Protein AF-0000000072461698 (afdb_homodimer)

Foldseek 3Di:
DEAEEEEDFAPQLCSVLLVCCLQAVAGDRDDDFDWDKDWDWDAFPNDIYIYIYTDGHQDCPDPVNVVVLVCNLVVHQEYEQTGEQLDVVRVVVSLVSLVVSCVPVNQRAYEYEHEPVVVVVNGDHDQVNQVVSQVVSVYHYAYYYSNPDSVRSLVRQVRNLVSSQVVCVVPPDRDSCVVVSVVSCVVNPPDPPPPD/DEAEEEEDFAPQLCSVLLVCCLQAVAGDRDDDFDWDKDWDWDAFPNDIYIYIYTDGHQDCPDPVNVVVLVCSLVVHQEYEQTGEQLDVVRVVVSLVSLVVSCVPVNQRAYEYEHEPVVVVVNGDHDQVNQVVSQVVSVYHYAYYYSNPDSVSSLVRQVRNLVSSQVVCVVPPDRPSCVVVSVVSCVVNPPDPPPPD

Nearest PDB structures (foldseek):
  3c5c-assembly2_B  TM=8.603E-01  e=1.346E-17  Homo sapiens
  8ij9-assembly2_B  TM=8.772E-01  e=4.129E-14  Mus musculus
  8a4a-assembly1_B  TM=8.597E-01  e=3.880E-14  Bos taurus
  4ojk-assembly2_A  TM=7.836E-01  e=1.347E-14  Homo sapiens
  2f9m-assembly1_A  TM=7.598E-01  e=5.998E-14  Homo sapiens

Sequence (392 aa):
MDVNIAVMGTESVGKSALTVRLLTRRFIGEYGDIESIYSHSFAVDGREISLNIWDSPYSERSTAGASLLERKVQWADGYVLVYSICDRASFTAVGRLVQTIRSTRGGAPIVVVGNKRDLQHRRAVPSDEGRRLALSAGCRFYEVSAAENYHGVLAVLHGLVDGMKDANKSSRRPLGLRGIVKSMSAVFGRRRTDSFMDVNIAVMGTESVGKSALTVRLLTRRFIGEYGDIESIYSHSFAVDGREISLNIWDSPYSERSTAGASLLERKVQWADGYVLVYSICDRASFTAVGRLVQTIRSTRGGAPIVVVGNKRDLQHRRAVPSDEGRRLALSAGCRFYEVSAAENYHGVLAVLHGLVDGMKDANKSSRRPLGLRGIVKSMSAVFGRRRTDSF

Radius of gyration: 21.7 Å; Cα contacts (8 Å, |Δi|>4): 741; chains: 2; bounding box: 48×60×46 Å

Organism: Betta splendens (NCBI:txid158456)

InterPro domains:
  IPR001806 Small GTPase [PF00071] (5-150)
  IPR001806 Small GTPase [PS51421] (1-196)
  IPR001806 Small GTPase [SM00174] (5-159)
  IPR005225 Small GTP-binding domain [TIGR00231] (2-154)
  IPR027417 P-loop containing nucleoside triphosphate hydrolase [G3DSA:3.40.50.300] (1-166)
  IPR027417 P-loop containing nucleoside triphosphate hydrolase [SSF52540] (3-170)
  IPR051065 Ras-related small GTPase [PTHR45704] (2-193)

Secondary structure (DSSP, 8-state):
-EEEEEEE-STTSSHHHHHHHHHHS------TT-EEEEEEEEEETTEEEEEEEEE----TTSHHHHHHHHHHHHH-SEEEEEEETT-HHHHHHHHHHHHHHHHHHTT--EEEEEE-GGGGGG--S-HHHHHHHHHHHT-EEEE--TTT-HHHHHHHHHHHHHHHHHHHTTSSS---THHHHHHHHHHHH-------/-EEEEEEE-STTSSHHHHHHHHHHS------TT-EEEEEEEEEETTEEEEEEEEE----TTSHHHHHHHHHHHHH-SEEEEEEETT-HHHHHHHHHHHHHHHHHHTT--EEEEEE-GGGGGG--S-HHHHHHHHHHHT-EEEE--TTT-HHHHHHHHHHHHHHHHHHHTTSSS---THHHHHHHHHHHH-------

Structure (mmCIF, N/CA/C/O backbone):
data_AF-0000000072461698-model_v1
#
loop_
_entity.id
_entity.type
_entity.pdbx_description
1 polymer 'small monomeric GTPase'
#
loop_
_atom_site.group_PDB
_atom_site.id
_atom_site.type_symbol
_atom_site.label_atom_id
_atom_site.label_alt_id
_atom_site.label_comp_id
_atom_site.label_asym_id
_atom_site.label_entity_id
_atom_site.label_seq_id
_atom_site.pdbx_PDB_ins_code
_atom_site.Cartn_x
_atom_site.Cartn_y
_atom_site.Cartn_z
_atom_site.occupancy
_atom_site.B_iso_or_equiv
_atom_site.auth_seq_id
_atom_site.auth_comp_id
_atom_site.auth_asym_id
_atom_site.auth_atom_id
_atom_site.pdbx_PDB_model_num
ATOM 1 N N . MET A 1 1 ? 17.203 -9.219 8.602 1 79.69 1 MET A N 1
ATOM 2 C CA . MET A 1 1 ? 17.094 -10.031 7.387 1 79.69 1 MET A CA 1
ATOM 3 C C . MET A 1 1 ? 15.867 -9.633 6.578 1 79.69 1 MET A C 1
ATOM 5 O O . MET A 1 1 ? 14.812 -9.352 7.148 1 79.69 1 MET A O 1
ATOM 9 N N . ASP A 1 2 ? 16.016 -9.469 5.215 1 87.06 2 ASP A N 1
ATOM 10 C CA . ASP A 1 2 ? 14.922 -9.039 4.34 1 87.06 2 ASP A CA 1
ATOM 11 C C . ASP A 1 2 ? 14.414 -10.203 3.49 1 87.06 2 ASP A C 1
ATOM 13 O O . ASP A 1 2 ? 15.203 -11.016 3.01 1 87.06 2 ASP A O 1
ATOM 17 N N . VAL A 1 3 ? 13.156 -10.383 3.529 1 88.5 3 VAL A N 1
ATOM 18 C CA . VAL A 1 3 ? 12.492 -11.312 2.627 1 88.5 3 VAL A CA 1
ATOM 19 C C . VAL A 1 3 ? 11.648 -10.539 1.617 1 88.5 3 VAL A C 1
ATOM 21 O O . VAL A 1 3 ? 10.75 -9.781 1.999 1 88.5 3 VAL A O 1
ATOM 24 N N . ASN A 1 4 ? 11.969 -10.781 0.353 1 93.69 4 ASN A N 1
ATOM 25 C CA . ASN A 1 4 ? 11.312 -10.031 -0.716 1 93.69 4 ASN A CA 1
ATOM 26 C C . ASN A 1 4 ? 10.398 -10.93 -1.547 1 93.69 4 ASN A C 1
ATOM 28 O O . ASN A 1 4 ? 10.844 -11.945 -2.084 1 93.69 4 ASN A O 1
ATOM 32 N N . ILE A 1 5 ? 9.125 -10.484 -1.631 1 95.25 5 ILE A N 1
ATOM 33 C CA . ILE A 1 5 ? 8.141 -11.25 -2.387 1 95.25 5 ILE A CA 1
ATOM 34 C C . ILE A 1 5 ? 7.609 -10.406 -3.543 1 95.25 5 ILE A C 1
ATOM 36 O O . ILE A 1 5 ? 7.254 -9.242 -3.357 1 95.25 5 ILE A O 1
ATOM 40 N N . ALA A 1 6 ? 7.594 -10.969 -4.727 1 96.94 6 ALA A N 1
ATOM 41 C CA . ALA A 1 6 ? 6.98 -10.312 -5.879 1 96.94 6 ALA A CA 1
ATOM 42 C C . ALA A 1 6 ? 5.629 -10.93 -6.211 1 96.94 6 ALA A C 1
ATOM 44 O O . ALA A 1 6 ? 5.508 -12.156 -6.32 1 96.94 6 ALA A O 1
ATOM 45 N N . VAL A 1 7 ? 4.609 -10.078 -6.34 1 97.06 7 VAL A N 1
ATOM 46 C CA . VAL A 1 7 ? 3.299 -10.516 -6.809 1 97.06 7 VAL A CA 1
ATOM 47 C C . VAL A 1 7 ? 3.129 -10.148 -8.281 1 97.06 7 VAL A C 1
ATOM 49 O O . VAL A 1 7 ? 3.17 -8.977 -8.648 1 97.06 7 VAL A O 1
ATOM 52 N N . MET A 1 8 ? 2.932 -11.219 -9.102 1 97 8 MET A N 1
ATOM 53 C CA . MET A 1 8 ? 2.943 -11.008 -10.547 1 97 8 MET A CA 1
ATOM 54 C C . MET A 1 8 ? 1.747 -11.68 -11.211 1 97 8 MET A C 1
ATOM 56 O O . MET A 1 8 ? 1.199 -12.648 -10.672 1 97 8 MET A O 1
ATOM 60 N N . GLY A 1 9 ? 1.375 -11.234 -12.336 1 97 9 GLY A N 1
ATOM 61 C CA . GLY A 1 9 ? 0.235 -11.648 -13.141 1 97 9 GLY A CA 1
ATOM 62 C C . GLY A 1 9 ? -0.33 -10.531 -14 1 97 9 GLY A C 1
ATOM 63 O O . GLY A 1 9 ? 0.082 -9.375 -13.867 1 97 9 GLY A O 1
ATOM 64 N N . THR A 1 10 ? -1.286 -10.914 -14.852 1 95.75 10 THR A N 1
ATOM 65 C CA . THR A 1 10 ? -1.871 -9.906 -15.734 1 95.75 10 THR A CA 1
ATOM 66 C C . THR A 1 10 ? -2.748 -8.938 -14.945 1 95.75 10 THR A C 1
ATOM 68 O O . THR A 1 10 ? -2.875 -9.062 -13.727 1 95.75 10 THR A O 1
ATOM 71 N N . GLU A 1 11 ? -3.229 -7.926 -15.664 1 92.75 11 GLU A N 1
ATOM 72 C CA . GLU A 1 11 ? -4.125 -6.945 -15.062 1 92.75 11 GLU A CA 1
ATOM 73 C C . GLU A 1 11 ? -5.449 -7.586 -14.648 1 92.75 11 GLU A C 1
ATOM 75 O O . GLU A 1 11 ? -5.906 -8.539 -15.289 1 92.75 11 GLU A O 1
ATOM 80 N N . SER A 1 12 ? -6 -7.16 -13.57 1 93.06 12 SER A N 1
ATOM 81 C CA . SER A 1 12 ? -7.367 -7.43 -13.133 1 93.06 12 SER A CA 1
ATOM 82 C C . SER A 1 12 ? -7.516 -8.867 -12.648 1 93.06 12 SER A C 1
ATOM 84 O O . SER A 1 12 ? -8.633 -9.391 -12.586 1 93.06 12 SER A O 1
ATOM 86 N N . VAL A 1 13 ? -6.422 -9.516 -12.344 1 96.94 13 VAL A N 1
ATOM 87 C CA . VAL A 1 13 ? -6.543 -10.891 -11.867 1 96.94 13 VAL A CA 1
ATOM 88 C C . VAL A 1 13 ? -6.691 -10.898 -10.344 1 96.94 13 VAL A C 1
ATOM 90 O O . VAL A 1 13 ? -7.039 -11.922 -9.758 1 96.94 13 VAL A O 1
ATOM 93 N N . GLY A 1 14 ? -6.375 -9.797 -9.656 1 95.88 14 GLY A N 1
ATOM 94 C CA . GLY A 1 14 ? -6.59 -9.688 -8.219 1 95.88 14 GLY A CA 1
ATOM 95 C C . GLY A 1 14 ? -5.301 -9.641 -7.426 1 95.88 14 GLY A C 1
ATOM 96 O O . GLY A 1 14 ? -5.27 -10.031 -6.258 1 95.88 14 GLY A O 1
ATOM 97 N N . LYS A 1 15 ? -4.148 -9.172 -8.039 1 96.44 15 LYS A N 1
ATOM 98 C CA . LYS A 1 15 ? -2.871 -9.055 -7.344 1 96.44 15 LYS A CA 1
ATOM 99 C C . LYS A 1 15 ? -2.99 -8.148 -6.125 1 96.44 15 LYS A C 1
ATOM 101 O O . LYS A 1 15 ? -2.621 -8.539 -5.016 1 96.44 15 LYS A O 1
ATOM 106 N N . SER A 1 16 ? -3.572 -7.012 -6.387 1 92.56 16 SER A N 1
ATOM 107 C CA . SER A 1 16 ? -3.703 -6.031 -5.312 1 92.56 16 SER A CA 1
ATOM 108 C C . SER A 1 16 ? -4.711 -6.492 -4.266 1 92.56 16 SER A C 1
ATOM 110 O O . SER A 1 16 ? -4.496 -6.305 -3.064 1 92.56 16 SER A O 1
ATOM 112 N N . ALA A 1 17 ? -5.809 -7.062 -4.789 1 93.19 17 ALA A N 1
ATOM 113 C CA . ALA A 1 17 ? -6.812 -7.574 -3.855 1 93.19 17 ALA A CA 1
ATOM 114 C C . ALA A 1 17 ? -6.211 -8.641 -2.936 1 93.19 17 ALA A C 1
ATOM 116 O O . ALA A 1 17 ? -6.477 -8.648 -1.731 1 93.19 17 ALA A O 1
ATOM 117 N N . LEU A 1 18 ? -5.402 -9.523 -3.49 1 94.62 18 LEU A N 1
ATOM 118 C CA . LEU A 1 18 ? -4.742 -10.57 -2.721 1 94.62 18 LEU A CA 1
ATOM 119 C C . LEU A 1 18 ? -3.797 -9.969 -1.685 1 94.62 18 LEU A C 1
ATOM 121 O O . LEU A 1 18 ? -3.818 -10.367 -0.517 1 94.62 18 LEU A O 1
ATOM 125 N N . THR A 1 19 ? -3.014 -9.023 -2.059 1 92.12 19 THR A N 1
ATOM 126 C CA . THR A 1 19 ? -2.021 -8.391 -1.191 1 92.12 19 THR A CA 1
ATOM 127 C C . THR A 1 19 ? -2.701 -7.652 -0.043 1 92.12 19 THR A C 1
ATOM 129 O O . THR A 1 19 ? -2.32 -7.816 1.118 1 92.12 19 THR A O 1
ATOM 132 N N . VAL A 1 20 ? -3.717 -6.898 -0.393 1 88.88 20 VAL A N 1
ATOM 133 C CA . VAL A 1 20 ? -4.422 -6.105 0.61 1 88.88 20 VAL A CA 1
ATOM 134 C C . VAL A 1 20 ? -5.16 -7.031 1.574 1 88.88 20 VAL A C 1
ATOM 136 O O . VAL A 1 20 ? -5.172 -6.801 2.785 1 88.88 20 VAL A O 1
ATOM 139 N N . ARG A 1 21 ? -5.809 -8.078 1.042 1 88.88 21 ARG A N 1
ATOM 140 C CA . ARG A 1 21 ? -6.465 -9.062 1.9 1 88.88 21 ARG A CA 1
ATOM 141 C C . ARG A 1 21 ? -5.473 -9.672 2.889 1 88.88 21 ARG A C 1
ATOM 143 O O . ARG A 1 21 ? -5.789 -9.836 4.07 1 88.88 21 ARG A O 1
ATOM 150 N N . LEU A 1 22 ? -4.328 -9.961 2.396 1 86.81 22 LEU A N 1
ATOM 151 C CA . LEU A 1 22 ? -3.285 -10.555 3.225 1 86.81 22 LEU A CA 1
ATOM 152 C C . LEU A 1 22 ? -2.867 -9.609 4.344 1 86.81 22 LEU A C 1
ATOM 154 O O . LEU A 1 22 ? -2.746 -10.023 5.5 1 86.81 22 LEU A O 1
ATOM 158 N N . LEU A 1 23 ? -2.74 -8.375 4.039 1 83 23 LEU A N 1
ATOM 159 C CA . LEU A 1 23 ? -2.119 -7.418 4.949 1 83 23 LEU A CA 1
ATOM 160 C C . LEU A 1 23 ? -3.15 -6.84 5.914 1 83 23 LEU A C 1
ATOM 162 O O . LEU A 1 23 ? -2.812 -6.465 7.039 1 83 23 LEU A O 1
ATOM 166 N N . THR A 1 24 ? -4.465 -6.719 5.469 1 80.25 24 THR A N 1
ATOM 167 C CA . THR A 1 24 ? -5.426 -5.973 6.273 1 80.25 24 THR A CA 1
ATOM 168 C C . THR A 1 24 ? -6.648 -6.828 6.59 1 80.25 24 THR A C 1
ATOM 170 O O . THR A 1 24 ? -7.484 -6.445 7.41 1 80.25 24 THR A O 1
ATOM 173 N N . ARG A 1 25 ? -6.801 -7.949 5.93 1 83.94 25 ARG A N 1
ATOM 174 C CA . ARG A 1 25 ? -7.953 -8.836 6.023 1 83.94 25 ARG A CA 1
ATOM 175 C C . ARG A 1 25 ? -9.172 -8.234 5.336 1 83.94 25 ARG A C 1
ATOM 177 O O . ARG A 1 25 ? -10.242 -8.836 5.316 1 83.94 25 ARG A O 1
ATOM 184 N N . ARG A 1 26 ? -8.961 -7.129 4.832 1 84.5 26 ARG A N 1
ATOM 185 C CA . ARG A 1 26 ? -10.055 -6.465 4.125 1 84.5 26 ARG A CA 1
ATOM 186 C C . ARG A 1 26 ? -9.914 -6.645 2.617 1 84.5 26 ARG A C 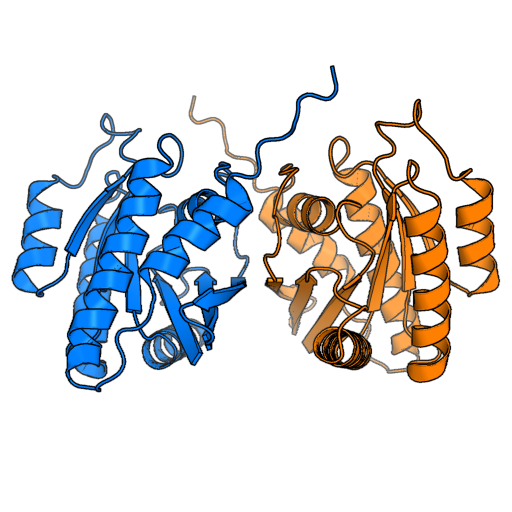1
ATOM 188 O O . ARG A 1 26 ? -8.875 -7.102 2.135 1 84.5 26 ARG A O 1
ATOM 195 N N . PHE A 1 27 ? -11.141 -6.301 2.039 1 86.31 27 PHE A N 1
ATOM 196 C CA . PHE A 1 27 ? -11.156 -6.473 0.592 1 86.31 27 PHE A CA 1
ATOM 197 C C . PHE A 1 27 ? -11.406 -5.145 -0.109 1 86.31 27 PHE A C 1
ATOM 199 O O . PHE A 1 27 ? -12.344 -4.422 0.235 1 86.31 27 PHE A O 1
ATOM 206 N N . ILE A 1 28 ? -10.438 -4.848 -1.01 1 82.5 28 ILE A N 1
ATOM 207 C CA . ILE A 1 28 ? -10.625 -3.777 -1.982 1 82.5 28 ILE A CA 1
ATOM 208 C C . ILE A 1 28 ? -10.461 -4.328 -3.396 1 82.5 28 ILE A C 1
ATOM 210 O O . ILE A 1 28 ? -9.414 -4.883 -3.732 1 82.5 28 ILE A O 1
ATOM 214 N N . GLY A 1 29 ? -11.438 -4.125 -4.254 1 79.38 29 GLY A N 1
ATOM 215 C CA . GLY A 1 29 ? -11.477 -4.812 -5.535 1 79.38 29 GLY A CA 1
ATOM 216 C C . GLY A 1 29 ? -10.844 -4.016 -6.656 1 79.38 29 GLY A C 1
ATOM 217 O O . GLY A 1 29 ? -10.625 -4.539 -7.754 1 79.38 29 GLY A O 1
ATOM 218 N N . GLU A 1 30 ? -10.555 -2.744 -6.453 1 77.56 30 GLU A N 1
ATOM 219 C CA . GLU A 1 30 ? -10.023 -1.922 -7.539 1 77.56 30 GLU A CA 1
ATOM 220 C C . GLU A 1 30 ? -8.867 -1.058 -7.059 1 77.56 30 GLU A C 1
ATOM 222 O O . GLU A 1 30 ? -9.008 -0.29 -6.102 1 77.56 30 GLU A O 1
ATOM 227 N N . TYR A 1 31 ? -7.609 -1.238 -7.656 1 76.06 31 TYR A N 1
ATOM 228 C CA . TYR A 1 31 ? -6.434 -0.441 -7.324 1 76.06 31 TYR A CA 1
ATOM 229 C C . TYR A 1 31 ? -5.914 0.299 -8.547 1 76.06 31 TYR A C 1
ATOM 231 O O . TYR A 1 31 ? -5.121 1.235 -8.422 1 76.06 31 TYR A O 1
ATOM 239 N N . GLY A 1 32 ? -6.406 0.006 -9.648 1 75.94 32 GLY A N 1
ATOM 240 C CA . GLY A 1 32 ? -5.938 0.678 -10.852 1 75.94 32 GLY A CA 1
ATOM 241 C C . GLY A 1 32 ? -4.473 0.426 -11.141 1 75.94 32 GLY A C 1
ATOM 242 O O . GLY A 1 32 ? -4.004 -0.711 -11.055 1 75.94 32 GLY A O 1
ATOM 243 N N . ASP A 1 33 ? -3.652 1.466 -11.547 1 81.12 33 ASP A N 1
ATOM 244 C CA . ASP A 1 33 ? -2.262 1.343 -11.977 1 81.12 33 ASP A CA 1
ATOM 245 C C . ASP A 1 33 ? -1.306 1.783 -10.867 1 81.12 33 ASP A C 1
ATOM 247 O O . ASP A 1 33 ? -0.281 2.414 -11.141 1 81.12 33 ASP A O 1
ATOM 251 N N . ILE A 1 34 ? -1.616 1.399 -9.742 1 84.12 34 ILE A N 1
ATOM 252 C CA . ILE A 1 34 ? -0.801 1.777 -8.594 1 84.12 34 ILE A CA 1
ATOM 253 C C . ILE A 1 34 ? 0.247 0.7 -8.328 1 84.12 34 ILE A C 1
ATOM 255 O O . ILE A 1 34 ? -0.073 -0.491 -8.289 1 84.12 34 ILE A O 1
ATOM 259 N N . GLU A 1 35 ? 1.493 1.134 -8.305 1 88.12 35 GLU A N 1
ATOM 260 C CA . GLU A 1 35 ? 2.562 0.268 -7.816 1 88.12 35 GLU A CA 1
ATOM 261 C C . GLU A 1 35 ? 2.801 0.47 -6.324 1 88.12 35 GLU A C 1
ATOM 263 O O . GLU A 1 35 ? 2.779 1.602 -5.832 1 88.12 35 GLU A O 1
ATOM 268 N N . SER A 1 36 ? 2.902 -0.684 -5.652 1 90.69 36 SER A N 1
ATOM 269 C CA . SER A 1 36 ? 3.068 -0.574 -4.203 1 90.69 36 SER A CA 1
ATOM 270 C C . SER A 1 36 ? 4.125 -1.549 -3.695 1 90.69 36 SER A C 1
ATOM 272 O O . SER A 1 36 ? 4.195 -2.691 -4.152 1 90.69 36 SER A O 1
ATOM 274 N N . ILE A 1 37 ? 4.992 -0.999 -2.807 1 91.94 37 ILE A N 1
ATOM 275 C CA . ILE A 1 37 ? 5.828 -1.873 -1.99 1 91.94 37 ILE A CA 1
ATOM 276 C C . ILE A 1 37 ? 5.395 -1.781 -0.528 1 91.94 37 ILE A C 1
ATOM 278 O O . ILE A 1 37 ? 5.387 -0.696 0.057 1 91.94 37 ILE A O 1
ATOM 282 N N . TYR A 1 38 ? 4.953 -2.902 -0.033 1 89.81 38 TYR A N 1
ATOM 283 C CA . TYR A 1 38 ? 4.57 -3.002 1.371 1 89.81 38 TYR A CA 1
ATOM 284 C C . TYR A 1 38 ? 5.684 -3.633 2.197 1 89.81 38 TYR A C 1
ATOM 286 O O . TYR A 1 38 ? 6.273 -4.637 1.793 1 89.81 38 TYR A O 1
ATOM 294 N N . SER A 1 39 ? 5.984 -3.008 3.332 1 87.25 39 SER A N 1
ATOM 295 C CA . SER A 1 39 ? 7.012 -3.545 4.223 1 87.25 39 SER A CA 1
ATOM 296 C C . SER A 1 39 ? 6.477 -3.719 5.641 1 87.25 39 SER A C 1
ATOM 298 O O . SER A 1 39 ? 5.738 -2.869 6.137 1 87.25 39 SER A O 1
ATOM 300 N N . HIS A 1 40 ? 6.793 -4.809 6.137 1 80 40 HIS A N 1
ATOM 301 C CA . HIS A 1 40 ? 6.488 -5.094 7.535 1 80 40 HIS A CA 1
ATOM 302 C C . HIS A 1 40 ? 7.668 -5.762 8.234 1 80 40 HIS A C 1
ATOM 304 O O . HIS A 1 40 ? 8.266 -6.695 7.691 1 80 40 HIS A O 1
ATOM 310 N N . SER A 1 41 ? 8.039 -5.164 9.328 1 77.69 41 SER A N 1
ATOM 311 C CA . SER A 1 41 ? 9.133 -5.738 10.102 1 77.69 41 SER A CA 1
ATOM 312 C C . SER A 1 41 ? 8.617 -6.414 11.367 1 77.69 41 SER A C 1
ATOM 314 O O . SER A 1 41 ? 7.695 -5.918 12.016 1 77.69 41 SER A O 1
ATOM 316 N N . PHE A 1 42 ? 9.195 -7.547 11.609 1 72.38 42 PHE A N 1
ATOM 317 C CA . PHE A 1 42 ? 8.844 -8.258 12.836 1 72.38 42 PHE A CA 1
ATOM 318 C C . PHE A 1 42 ? 10.047 -9.023 13.375 1 72.38 42 PHE A C 1
ATOM 320 O O . PHE A 1 42 ? 11.016 -9.258 12.648 1 72.38 42 PHE A O 1
ATOM 327 N N . ALA A 1 43 ? 10.031 -9.188 14.695 1 72.5 43 ALA A N 1
ATOM 328 C CA . ALA A 1 43 ? 11.117 -9.898 15.359 1 72.5 43 ALA A CA 1
ATOM 329 C C . ALA A 1 43 ? 10.82 -11.391 15.461 1 72.5 43 ALA A C 1
ATOM 331 O O . ALA A 1 43 ? 9.711 -11.789 15.82 1 72.5 43 ALA A O 1
ATOM 332 N N . VAL A 1 44 ? 11.664 -12.227 14.852 1 66.06 44 VAL A N 1
ATOM 333 C CA . VAL A 1 44 ? 11.609 -13.68 15 1 66.06 44 VAL A CA 1
ATOM 334 C C . VAL A 1 44 ? 12.898 -14.18 15.656 1 66.06 44 VAL A C 1
ATOM 336 O O . VAL A 1 44 ? 13.992 -13.977 15.133 1 66.06 44 VAL A O 1
ATOM 339 N N . ASP A 1 45 ? 12.695 -14.93 16.828 1 72.25 45 ASP A N 1
ATOM 340 C CA . ASP A 1 45 ? 13.828 -15.5 17.578 1 72.25 45 ASP A CA 1
ATOM 341 C C . ASP A 1 45 ? 14.914 -14.453 17.797 1 72.25 45 ASP A C 1
ATOM 343 O O . ASP A 1 45 ? 16.094 -14.711 17.547 1 72.25 45 ASP A O 1
ATOM 347 N N . GLY A 1 46 ? 14.539 -13.273 18.062 1 71.62 46 GLY A N 1
ATOM 348 C CA . GLY A 1 46 ? 15.461 -12.203 18.406 1 71.62 46 GLY A CA 1
ATOM 349 C C . GLY A 1 46 ? 16.031 -11.492 17.203 1 71.62 46 GLY A C 1
ATOM 350 O O . GLY A 1 46 ? 16.844 -10.562 17.344 1 71.62 46 GLY A O 1
ATOM 351 N N . ARG A 1 47 ? 15.656 -12.031 16.062 1 77 47 ARG A N 1
ATOM 352 C CA . ARG A 1 47 ? 16.141 -11.375 14.859 1 77 47 ARG A CA 1
ATOM 353 C C . ARG A 1 47 ? 15.031 -10.578 14.18 1 77 47 ARG A C 1
ATOM 355 O O . ARG A 1 47 ? 13.883 -11.023 14.141 1 77 47 ARG A O 1
ATOM 362 N N . GLU A 1 48 ? 15.414 -9.352 13.672 1 77.31 48 GLU A N 1
ATOM 363 C CA . GLU A 1 48 ? 14.461 -8.523 12.938 1 77.31 48 GLU A CA 1
ATOM 364 C C . GLU A 1 48 ? 14.367 -8.945 11.477 1 77.31 48 GLU A C 1
ATOM 366 O O . GLU A 1 48 ? 15.383 -9.031 10.781 1 77.31 48 GLU A O 1
ATOM 371 N N . ILE A 1 49 ? 13.18 -9.375 11.109 1 76.75 49 ILE A N 1
ATOM 372 C CA . ILE A 1 49 ? 12.938 -9.758 9.719 1 76.75 49 ILE A CA 1
ATOM 373 C C . ILE A 1 49 ? 11.984 -8.773 9.07 1 76.75 49 ILE A C 1
ATOM 375 O O . ILE A 1 49 ? 10.961 -8.398 9.656 1 76.75 49 ILE A O 1
ATOM 379 N N . SER A 1 50 ? 12.43 -8.273 7.871 1 84 50 SER A N 1
ATOM 380 C CA . SER A 1 50 ? 11.562 -7.402 7.09 1 84 50 SER A CA 1
ATOM 381 C C . SER A 1 50 ? 10.992 -8.133 5.879 1 84 50 SER A C 1
ATOM 383 O O . SER A 1 50 ? 11.742 -8.68 5.066 1 84 50 SER A O 1
ATOM 385 N N . LEU A 1 51 ? 9.672 -8.195 5.938 1 85.31 51 LEU A N 1
ATOM 386 C CA . LEU A 1 51 ? 8.977 -8.75 4.777 1 85.31 51 LEU A CA 1
ATOM 387 C C . LEU A 1 51 ? 8.539 -7.637 3.828 1 85.31 51 LEU A C 1
ATOM 389 O O . LEU A 1 51 ? 7.867 -6.688 4.246 1 85.31 51 LEU A O 1
ATOM 393 N N . ASN A 1 52 ? 8.984 -7.773 2.6 1 91.56 52 ASN A N 1
ATOM 394 C CA . ASN A 1 52 ? 8.625 -6.797 1.576 1 91.56 52 ASN A CA 1
ATOM 395 C C . ASN A 1 52 ? 7.812 -7.438 0.454 1 91.56 52 ASN A C 1
ATOM 397 O O . ASN A 1 52 ? 8.172 -8.5 -0.052 1 91.56 52 ASN A O 1
ATOM 401 N N . ILE A 1 53 ? 6.68 -6.781 0.145 1 93.81 53 ILE A N 1
ATOM 402 C CA . ILE A 1 53 ? 5.836 -7.266 -0.943 1 93.81 53 ILE A CA 1
ATOM 403 C C . ILE A 1 53 ? 5.723 -6.195 -2.025 1 93.81 53 ILE A C 1
ATOM 405 O O . ILE A 1 53 ? 5.27 -5.078 -1.758 1 93.81 53 ILE A O 1
ATOM 409 N N . TRP A 1 54 ? 6.176 -6.551 -3.213 1 95.62 54 TRP A N 1
ATOM 410 C CA . TRP A 1 54 ? 6.082 -5.648 -4.359 1 95.62 54 TRP A CA 1
ATOM 411 C C . TRP A 1 54 ? 4.898 -6.016 -5.246 1 95.62 54 TRP A C 1
ATOM 413 O O . TRP A 1 54 ? 4.871 -7.094 -5.844 1 95.62 54 TRP A O 1
ATOM 423 N N . ASP A 1 55 ? 3.914 -5.105 -5.289 1 93.5 55 ASP A N 1
ATOM 424 C CA . ASP A 1 55 ? 2.736 -5.203 -6.145 1 93.5 55 ASP A CA 1
ATOM 425 C C . ASP A 1 55 ? 2.746 -4.121 -7.223 1 93.5 55 ASP A C 1
ATOM 427 O O . ASP A 1 55 ? 2.814 -2.93 -6.91 1 93.5 55 ASP A O 1
ATOM 431 N N . SER A 1 56 ? 2.752 -4.559 -8.492 1 91.12 56 SER A N 1
ATOM 432 C CA . SER A 1 56 ? 2.818 -3.594 -9.586 1 91.12 56 SER A CA 1
ATOM 433 C C . SER A 1 56 ? 1.876 -3.979 -10.727 1 91.12 56 SER A C 1
ATOM 435 O O . SER A 1 56 ? 1.527 -5.152 -10.875 1 91.12 56 SER A O 1
ATOM 437 N N . PRO A 1 57 ? 1.451 -2.941 -11.492 1 87.38 57 PRO A N 1
ATOM 438 C CA . PRO A 1 57 ? 0.641 -3.26 -12.672 1 87.38 57 PRO A CA 1
ATOM 439 C C . PRO A 1 57 ? 1.401 -4.086 -13.703 1 87.38 57 PRO A C 1
ATOM 441 O O . PRO A 1 57 ? 2.635 -4.055 -13.734 1 87.38 57 PRO A O 1
ATOM 444 N N . TYR A 1 58 ? 0.593 -4.859 -14.398 1 82 58 TYR A N 1
ATOM 445 C CA . TYR A 1 58 ? 1.151 -5.676 -15.477 1 82 58 TYR A CA 1
ATOM 446 C C . TYR A 1 58 ? 1.399 -4.836 -16.719 1 82 58 TYR A C 1
ATOM 448 O O . TYR A 1 58 ? 0.494 -4.156 -17.219 1 82 58 TYR A O 1
ATOM 456 N N . SER A 1 59 ? 2.691 -4.578 -17.172 1 72.12 59 SER A N 1
ATOM 457 C CA . SER A 1 59 ? 2.934 -3.803 -18.375 1 72.12 59 SER A CA 1
ATOM 458 C C . SER A 1 59 ? 3.926 -4.512 -19.297 1 72.12 59 SER A C 1
ATOM 460 O O . SER A 1 59 ? 4.793 -3.867 -19.891 1 72.12 59 SER A O 1
ATOM 462 N N . GLU A 1 60 ? 3.803 -5.746 -19.547 1 64.75 60 GLU A N 1
ATOM 463 C CA . GLU A 1 60 ? 4.855 -6.484 -20.234 1 64.75 60 GLU A CA 1
ATOM 464 C C . GLU A 1 60 ? 4.945 -6.07 -21.703 1 64.75 60 GLU A C 1
ATOM 466 O O . GLU A 1 60 ? 5.887 -6.445 -22.406 1 64.75 60 GLU A O 1
ATOM 471 N N . ARG A 1 61 ? 4.082 -5.18 -22.062 1 66.62 61 ARG A N 1
ATOM 472 C CA . ARG A 1 61 ? 4.113 -4.926 -23.5 1 66.62 61 ARG A CA 1
ATOM 473 C C . ARG A 1 61 ? 4.988 -3.721 -23.828 1 66.62 61 ARG A C 1
ATOM 475 O O . ARG A 1 61 ? 5.258 -3.441 -25 1 66.62 61 ARG A O 1
ATOM 482 N N . SER A 1 62 ? 5.488 -3.141 -22.891 1 70.94 62 SER A N 1
ATOM 483 C CA . SER A 1 62 ? 6.359 -1.993 -23.125 1 70.94 62 SER A CA 1
ATOM 484 C C . SER A 1 62 ? 7.789 -2.281 -22.672 1 70.94 62 SER A C 1
ATOM 486 O O . SER A 1 62 ? 8.016 -3.178 -21.859 1 70.94 62 SER A O 1
ATOM 488 N N . THR A 1 63 ? 8.812 -1.717 -23.422 1 71.94 63 THR A N 1
ATOM 489 C CA . THR A 1 63 ? 10.203 -1.824 -22.984 1 71.94 63 THR A CA 1
ATOM 490 C C . THR A 1 63 ? 10.328 -1.537 -21.5 1 71.94 63 THR A C 1
ATOM 492 O O . THR A 1 63 ? 11.016 -2.262 -20.766 1 71.94 63 THR A O 1
ATOM 495 N N . ALA A 1 64 ? 9.586 -0.597 -21.031 1 72.5 64 ALA A N 1
ATOM 496 C CA . ALA A 1 64 ? 9.578 -0.262 -19.609 1 72.5 64 ALA A CA 1
ATOM 497 C C . ALA A 1 64 ? 8.992 -1.402 -18.781 1 72.5 64 ALA A C 1
ATOM 499 O O . ALA A 1 64 ? 9.461 -1.678 -17.672 1 72.5 64 ALA A O 1
ATOM 500 N N . GLY A 1 65 ? 8.094 -2.045 -19.531 1 79.75 65 GLY A N 1
ATOM 501 C CA . GLY A 1 65 ? 7.48 -3.186 -18.859 1 79.75 65 GLY A CA 1
ATOM 502 C C . GLY A 1 65 ? 8.43 -4.359 -18.703 1 79.75 65 GLY A C 1
ATOM 503 O O . GLY A 1 65 ? 8.484 -4.988 -17.641 1 79.75 65 GLY A O 1
ATOM 504 N N . ALA A 1 66 ? 9.133 -4.582 -19.734 1 80.69 66 ALA A N 1
ATOM 505 C CA . ALA A 1 66 ? 10.109 -5.672 -19.688 1 80.69 66 ALA A CA 1
ATOM 506 C C . ALA A 1 66 ? 11.188 -5.406 -18.656 1 80.69 66 ALA A C 1
ATOM 508 O O . ALA A 1 66 ? 11.602 -6.32 -17.938 1 80.69 66 ALA A O 1
ATOM 509 N N . SER A 1 67 ? 11.594 -4.219 -18.609 1 85.94 67 SER A N 1
ATOM 510 C CA . SER A 1 67 ? 12.602 -3.838 -17.625 1 85.94 67 SER A CA 1
ATOM 511 C C . SER A 1 67 ? 12.07 -3.996 -16.203 1 85.94 67 SER A C 1
ATOM 513 O O . SER A 1 67 ? 12.789 -4.465 -15.312 1 85.94 67 SER A O 1
ATOM 515 N N . LEU A 1 68 ? 10.844 -3.672 -16.016 1 86.62 68 LEU A N 1
ATOM 516 C CA . LEU A 1 68 ? 10.234 -3.801 -14.688 1 86.62 68 LEU A CA 1
ATOM 517 C C . LEU A 1 68 ? 10.102 -5.266 -14.289 1 86.62 68 LEU A C 1
ATOM 519 O O . LEU A 1 68 ? 10.344 -5.625 -13.133 1 86.62 68 LEU A O 1
ATOM 523 N N . LEU A 1 69 ? 9.75 -6.012 -15.297 1 89.94 69 LEU A N 1
ATOM 524 C CA . LEU A 1 69 ? 9.648 -7.445 -15.039 1 89.94 69 LEU A CA 1
ATOM 525 C C . LEU A 1 69 ? 10.992 -8.023 -14.609 1 89.94 69 LEU A C 1
ATOM 527 O O . LEU A 1 69 ? 11.07 -8.75 -13.625 1 89.94 69 LEU A O 1
ATOM 531 N N . GLU A 1 70 ? 11.969 -7.695 -15.289 1 91.38 70 GLU A N 1
ATOM 532 C CA . GLU A 1 70 ? 13.305 -8.18 -14.977 1 91.38 70 GLU A CA 1
ATOM 533 C C . GLU A 1 70 ? 13.742 -7.738 -13.578 1 91.38 70 GLU A C 1
ATOM 535 O O . GLU A 1 70 ? 14.312 -8.531 -12.828 1 91.38 70 GLU A O 1
ATOM 540 N N . ARG A 1 71 ? 13.461 -6.527 -13.289 1 92.94 71 ARG A N 1
ATOM 541 C CA . ARG A 1 71 ? 13.82 -6.012 -11.969 1 92.94 71 ARG A CA 1
ATOM 542 C C . ARG A 1 71 ? 13.078 -6.762 -10.867 1 92.94 71 ARG A C 1
ATOM 544 O O . ARG A 1 71 ? 13.672 -7.102 -9.844 1 92.94 71 ARG A O 1
ATOM 551 N N . LYS A 1 72 ? 11.891 -7.074 -11.086 1 93.62 72 LYS A N 1
ATOM 552 C CA . LYS A 1 72 ? 11.094 -7.797 -10.102 1 93.62 72 LYS A CA 1
ATOM 553 C C . LYS A 1 72 ? 11.617 -9.219 -9.898 1 93.62 72 LYS A C 1
ATOM 555 O O . LYS A 1 72 ? 11.711 -9.695 -8.766 1 93.62 72 LYS A O 1
ATOM 560 N N . VAL A 1 73 ? 11.922 -9.773 -11.023 1 94.5 73 VAL A N 1
ATOM 561 C CA . VAL A 1 73 ? 12.391 -11.156 -10.992 1 94.5 73 VAL A CA 1
ATOM 562 C C . VAL A 1 73 ? 13.719 -11.227 -10.234 1 94.5 73 VAL A C 1
ATOM 564 O O . VAL A 1 73 ? 13.938 -12.148 -9.445 1 94.5 73 VAL A O 1
ATOM 567 N N . GLN A 1 74 ? 14.547 -10.242 -10.359 1 95.25 74 GLN A N 1
ATOM 568 C CA . GLN A 1 74 ? 15.852 -10.242 -9.703 1 95.25 74 GLN A CA 1
ATOM 569 C C . GLN A 1 74 ? 15.727 -9.82 -8.242 1 95.25 74 GLN A C 1
ATOM 571 O O . GLN A 1 74 ? 16.5 -10.266 -7.398 1 95.25 74 GLN A O 1
ATOM 576 N N . TRP A 1 75 ? 14.781 -9.047 -8 1 95 75 TRP A N 1
ATOM 577 C CA . TRP A 1 75 ? 14.602 -8.445 -6.684 1 95 75 TRP A CA 1
ATOM 578 C C . TRP A 1 75 ? 14.023 -9.461 -5.695 1 95 75 TRP A C 1
ATOM 580 O O . TRP A 1 75 ? 14.43 -9.5 -4.531 1 95 75 TRP A O 1
ATOM 590 N N . ALA A 1 76 ? 13.227 -10.352 -6.129 1 96.12 76 ALA A N 1
ATOM 591 C CA . ALA A 1 76 ? 12.406 -11.148 -5.223 1 96.12 76 ALA A CA 1
ATOM 592 C C . ALA A 1 76 ? 13.125 -12.43 -4.82 1 96.12 76 ALA A C 1
ATOM 594 O O . ALA A 1 76 ? 13.914 -12.977 -5.594 1 96.12 76 ALA A O 1
ATOM 595 N N . ASP A 1 77 ? 12.828 -12.852 -3.586 1 94.44 77 ASP A N 1
ATOM 596 C CA . ASP A 1 77 ? 13.258 -14.156 -3.09 1 94.44 77 ASP A CA 1
ATOM 597 C C . ASP A 1 77 ? 12.211 -15.227 -3.373 1 94.44 77 ASP A C 1
ATOM 599 O O . ASP A 1 77 ? 12.508 -16.422 -3.35 1 94.44 77 ASP A O 1
ATOM 603 N N . GLY A 1 78 ? 11.031 -14.836 -3.527 1 96 78 GLY A N 1
ATOM 604 C CA . GLY A 1 78 ? 9.906 -15.695 -3.852 1 96 78 GLY A CA 1
ATOM 605 C C . GLY A 1 78 ? 8.844 -15 -4.676 1 96 78 GLY A C 1
ATOM 606 O O . GLY A 1 78 ? 8.766 -13.766 -4.688 1 96 78 GLY A O 1
ATOM 607 N N . TYR A 1 79 ? 8 -15.789 -5.355 1 97.5 79 TYR A N 1
ATOM 608 C CA . TYR A 1 79 ? 7.066 -15.242 -6.332 1 97.5 79 TYR A CA 1
ATOM 609 C C . TYR A 1 79 ? 5.664 -15.797 -6.117 1 97.5 79 TYR A C 1
ATOM 611 O O . TYR A 1 79 ? 5.488 -17 -5.934 1 97.5 79 TYR A O 1
ATOM 619 N N . VAL A 1 80 ? 4.75 -14.867 -6.086 1 97.88 80 VAL A N 1
ATOM 620 C CA . VAL A 1 80 ? 3.34 -15.234 -6.148 1 97.88 80 VAL A CA 1
ATOM 621 C C . VAL A 1 80 ? 2.779 -14.898 -7.527 1 97.88 80 VAL A C 1
ATOM 623 O O . VAL A 1 80 ? 2.625 -13.727 -7.875 1 97.88 80 VAL A O 1
ATOM 626 N N . LEU A 1 81 ? 2.496 -15.93 -8.289 1 98.5 81 LEU A N 1
ATOM 627 C CA . LEU A 1 81 ? 1.977 -15.758 -9.641 1 98.5 81 LEU A CA 1
ATOM 628 C C . LEU A 1 81 ? 0.467 -15.969 -9.672 1 98.5 81 LEU A C 1
ATOM 630 O O . LEU A 1 81 ? -0.019 -17.062 -9.391 1 98.5 81 LEU A O 1
ATOM 634 N N . VAL A 1 82 ? -0.241 -14.93 -10.07 1 98.62 82 VAL A N 1
ATOM 635 C CA . VAL A 1 82 ? -1.691 -14.922 -9.914 1 98.62 82 VAL A CA 1
ATOM 636 C C . VAL A 1 82 ? -2.361 -14.922 -11.289 1 98.62 82 VAL A C 1
ATOM 638 O O . VAL A 1 82 ? -1.976 -14.148 -12.172 1 98.62 82 VAL A O 1
ATOM 641 N N . TYR A 1 83 ? -3.32 -15.789 -11.531 1 98.69 83 TYR A N 1
ATOM 642 C CA . TYR A 1 83 ? -4.258 -15.703 -12.648 1 98.69 83 TYR A CA 1
ATOM 643 C C . TYR A 1 83 ? -5.699 -15.7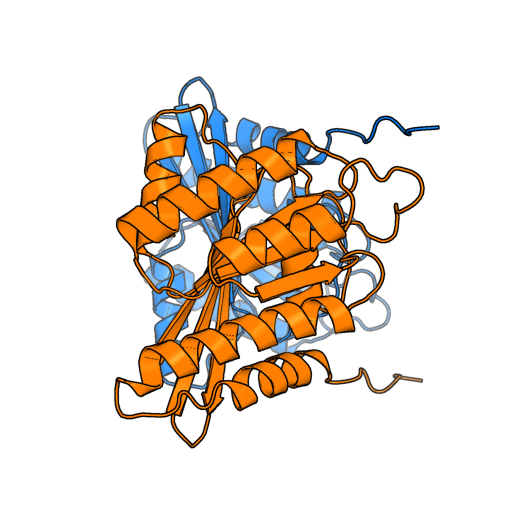34 -12.148 1 98.69 83 TYR A C 1
ATOM 645 O O . TYR A 1 83 ? -5.953 -16.047 -10.984 1 98.69 83 TYR A O 1
ATOM 653 N N . SER A 1 84 ? -6.609 -15.297 -12.992 1 98.62 84 SER A N 1
ATOM 654 C CA . SER A 1 84 ? -8.031 -15.422 -12.703 1 98.62 84 SER A CA 1
ATOM 655 C C . SER A 1 84 ? -8.594 -16.734 -13.258 1 98.62 84 SER A C 1
ATOM 657 O O . SER A 1 84 ? -8.367 -17.078 -14.422 1 98.62 84 SER A O 1
ATOM 659 N N . ILE A 1 85 ? -9.359 -17.438 -12.453 1 98.81 85 ILE A N 1
ATOM 660 C CA . ILE A 1 85 ? -9.914 -18.688 -12.93 1 98.81 85 ILE A CA 1
ATOM 661 C C . ILE A 1 85 ? -10.914 -18.422 -14.055 1 98.81 85 ILE A C 1
ATOM 663 O O . ILE A 1 85 ? -11.32 -19.344 -14.766 1 98.81 85 ILE A O 1
ATOM 667 N N . CYS A 1 86 ? -11.297 -17.141 -14.25 1 98.69 86 CYS A N 1
ATOM 668 C CA . CYS A 1 86 ? -12.281 -16.766 -15.25 1 98.69 86 CYS A CA 1
ATOM 669 C C . CYS A 1 86 ? -11.609 -16.281 -16.531 1 98.69 86 CYS A C 1
ATOM 671 O O . CYS A 1 86 ? -12.281 -15.867 -17.469 1 98.69 86 CYS A O 1
ATOM 673 N N . ASP A 1 87 ? -10.25 -16.359 -16.609 1 98.5 87 ASP A N 1
ATOM 674 C CA . ASP A 1 87 ? -9.531 -15.75 -17.719 1 98.5 87 ASP A CA 1
ATOM 675 C C . ASP A 1 87 ? -8.367 -16.641 -18.172 1 98.5 87 ASP A C 1
ATOM 677 O O . ASP A 1 87 ? -7.273 -16.578 -17.609 1 98.5 87 ASP A O 1
ATOM 681 N N . ARG A 1 88 ? -8.555 -17.344 -19.281 1 98.56 88 ARG A N 1
ATOM 682 C CA . ARG A 1 88 ? -7.559 -18.297 -19.781 1 98.56 88 ARG A CA 1
ATOM 683 C C . ARG A 1 88 ? -6.285 -17.562 -20.203 1 98.56 88 ARG A C 1
ATOM 685 O O . ARG A 1 88 ? -5.184 -18.094 -20.047 1 98.56 88 ARG A O 1
ATOM 692 N N . ALA A 1 89 ? -6.434 -16.375 -20.672 1 98.19 89 ALA A N 1
ATOM 693 C CA . ALA A 1 89 ? -5.262 -15.617 -21.094 1 98.19 89 ALA A CA 1
ATOM 694 C C . ALA A 1 89 ? -4.352 -15.305 -19.922 1 98.19 89 ALA A C 1
ATOM 696 O O . ALA A 1 89 ? -3.125 -15.352 -20.047 1 98.19 89 ALA A O 1
ATOM 697 N N . SER A 1 90 ? -4.98 -15 -18.812 1 98.25 90 SER A N 1
ATOM 698 C CA . SER A 1 90 ? -4.195 -14.734 -17.609 1 98.25 90 SER A CA 1
ATOM 699 C C . SER A 1 90 ? -3.445 -15.984 -17.156 1 98.25 90 SER A C 1
ATOM 701 O O . SER A 1 90 ? -2.318 -15.891 -16.656 1 98.25 90 SER A O 1
ATOM 703 N N . PHE A 1 91 ? -4 -17.125 -17.406 1 98.69 91 PHE A N 1
ATOM 704 C CA . PHE A 1 91 ? -3.355 -18.391 -17.062 1 98.69 91 PHE A CA 1
ATOM 705 C C . PHE A 1 91 ? -2.168 -18.656 -17.984 1 98.69 91 PHE A C 1
ATOM 707 O O . PHE A 1 91 ? -1.099 -19.062 -17.516 1 98.69 91 PHE A O 1
ATOM 714 N N . THR A 1 92 ? -2.383 -18.406 -19.172 1 98.12 92 THR A N 1
ATOM 715 C CA . THR A 1 92 ? -1.307 -18.562 -20.141 1 98.12 92 THR A CA 1
ATOM 716 C C . THR A 1 92 ? -0.124 -17.672 -19.797 1 98.12 92 THR A C 1
ATOM 718 O O . THR A 1 92 ? 1.031 -18.094 -19.891 1 98.12 92 THR A O 1
ATOM 721 N N . ALA A 1 93 ? -0.42 -16.5 -19.359 1 97.19 93 ALA A N 1
ATOM 722 C CA . ALA A 1 93 ? 0.628 -15.547 -18.984 1 97.19 93 ALA A CA 1
ATOM 723 C C . ALA A 1 93 ? 1.422 -16.062 -17.781 1 97.19 93 ALA A C 1
ATOM 725 O O . ALA A 1 93 ? 2.643 -15.898 -17.719 1 97.19 93 ALA A O 1
ATOM 726 N N . VAL A 1 94 ? 0.745 -16.656 -16.859 1 97.94 94 VAL A N 1
ATOM 727 C CA . VAL A 1 94 ? 1.409 -17.219 -15.688 1 97.94 94 VAL A CA 1
ATOM 728 C C . VAL A 1 94 ? 2.377 -18.312 -16.109 1 97.94 94 VAL A C 1
ATOM 730 O O . VAL A 1 94 ? 3.475 -18.438 -15.562 1 97.94 94 VAL A O 1
ATOM 733 N N . GLY A 1 95 ? 1.989 -19.109 -17.062 1 97.75 95 GLY A N 1
ATOM 734 C CA . GLY A 1 95 ? 2.9 -20.109 -17.578 1 97.75 95 GLY A CA 1
ATOM 735 C C . GLY A 1 95 ? 4.203 -19.531 -18.094 1 97.75 95 GLY A C 1
ATOM 736 O O . GLY A 1 95 ? 5.281 -20.062 -17.812 1 97.75 95 GLY A O 1
ATOM 737 N N . ARG A 1 96 ? 4.062 -18.453 -18.75 1 96.31 96 ARG A N 1
ATOM 738 C CA . ARG A 1 96 ? 5.246 -17.781 -19.281 1 96.31 96 ARG A CA 1
ATOM 739 C C . ARG A 1 96 ? 6.117 -17.234 -18.156 1 96.31 96 ARG A C 1
ATOM 741 O O . ARG A 1 96 ? 7.344 -17.297 -18.234 1 96.31 96 ARG A O 1
ATOM 748 N N . LEU A 1 97 ? 5.465 -16.703 -17.234 1 96.5 97 LEU A N 1
ATOM 749 C CA . LEU A 1 97 ? 6.195 -16.156 -16.094 1 96.5 97 LEU A CA 1
ATOM 750 C C . LEU A 1 97 ? 6.977 -17.25 -15.383 1 96.5 97 LEU A C 1
ATOM 752 O O . LEU A 1 97 ? 8.125 -17.047 -14.992 1 96.5 97 LEU A O 1
ATOM 756 N N . VAL A 1 98 ? 6.348 -18.406 -15.211 1 97.38 98 VAL A N 1
ATOM 757 C CA . VAL A 1 98 ? 7.016 -19.531 -14.562 1 97.38 98 VAL A CA 1
ATOM 758 C C . VAL A 1 98 ? 8.289 -19.875 -15.328 1 97.38 98 VAL A C 1
ATOM 760 O O . VAL A 1 98 ? 9.352 -20.047 -14.727 1 97.38 98 VAL A O 1
ATOM 763 N N . GLN A 1 99 ? 8.188 -19.938 -16.562 1 96.31 99 GLN A N 1
ATOM 764 C CA . GLN A 1 99 ? 9.336 -20.281 -17.406 1 96.31 99 GLN A CA 1
ATOM 765 C C . GLN A 1 99 ? 10.438 -19.234 -17.266 1 96.31 99 GLN A C 1
ATOM 767 O O . GLN A 1 99 ? 11.617 -19.578 -17.125 1 96.31 99 GLN A O 1
ATOM 772 N N . THR A 1 100 ? 10.062 -18.031 -17.297 1 94.69 100 THR A N 1
ATOM 773 C CA . THR A 1 100 ? 11.016 -16.938 -17.219 1 94.69 100 THR A CA 1
ATOM 774 C C . THR A 1 100 ? 11.766 -16.984 -15.883 1 94.69 100 THR A C 1
ATOM 776 O O . THR A 1 100 ? 12.992 -16.875 -15.852 1 94.69 100 THR A O 1
ATOM 779 N N . ILE A 1 101 ? 11.016 -17.172 -14.828 1 96.44 101 ILE A N 1
ATOM 780 C CA . ILE A 1 101 ? 11.609 -17.172 -13.5 1 96.44 101 ILE A CA 1
ATOM 781 C C . ILE A 1 101 ? 12.5 -18.406 -13.336 1 96.44 101 ILE A C 1
ATOM 783 O O . ILE A 1 101 ? 13.609 -18.312 -12.805 1 96.44 101 ILE A O 1
ATOM 787 N N . ARG A 1 102 ? 12.094 -19.531 -13.812 1 95.75 102 ARG A N 1
ATOM 788 C CA . ARG A 1 102 ? 12.875 -20.766 -13.688 1 95.75 102 ARG A CA 1
ATOM 789 C C . ARG A 1 102 ? 14.164 -20.672 -14.492 1 95.75 102 ARG A C 1
ATOM 791 O O . ARG A 1 102 ? 15.211 -21.141 -14.047 1 95.75 102 ARG A O 1
ATOM 798 N N . SER A 1 103 ? 14.086 -20.016 -15.555 1 94.81 103 SER A N 1
ATOM 799 C CA . SER A 1 103 ? 15.266 -19.891 -16.406 1 94.81 103 SER A CA 1
ATOM 800 C C . SER A 1 103 ? 16.266 -18.891 -15.805 1 94.81 103 SER A C 1
ATOM 802 O O . SER A 1 103 ? 17.469 -19 -16.047 1 94.81 103 SER A O 1
ATOM 804 N N . THR A 1 104 ? 15.82 -18.016 -14.992 1 94.12 104 THR A N 1
ATOM 805 C CA . THR A 1 104 ? 16.672 -16.938 -14.508 1 94.12 104 THR A CA 1
ATOM 806 C C . THR A 1 104 ? 17.062 -17.172 -13.047 1 94.12 104 THR A C 1
ATOM 808 O O . THR A 1 104 ? 18.188 -16.859 -12.648 1 94.12 104 THR A O 1
ATOM 811 N N . ARG A 1 105 ? 16.109 -17.719 -12.305 1 93.75 105 ARG A N 1
ATOM 812 C CA . ARG A 1 105 ? 16.312 -17.781 -10.859 1 93.75 105 ARG A CA 1
ATOM 813 C C . ARG A 1 105 ? 16.312 -19.219 -10.359 1 93.75 105 ARG A C 1
ATOM 815 O O . ARG A 1 105 ? 16.344 -19.469 -9.156 1 93.75 105 ARG A O 1
ATOM 822 N N . GLY A 1 106 ? 16.281 -20.172 -11.266 1 89.75 106 GLY A N 1
ATOM 823 C CA . GLY A 1 106 ? 16.391 -21.562 -10.906 1 89.75 106 GLY A CA 1
ATOM 824 C C . GLY A 1 106 ? 15.312 -22.031 -9.945 1 89.75 106 GLY A C 1
ATOM 825 O O . GLY A 1 106 ? 14.125 -21.859 -10.219 1 89.75 106 GLY A O 1
ATOM 826 N N . GLY A 1 107 ? 15.758 -22.406 -8.75 1 90.38 107 GLY A N 1
ATOM 827 C CA . GLY A 1 107 ? 14.883 -23.062 -7.793 1 90.38 107 GLY A CA 1
ATOM 828 C C . GLY A 1 107 ? 14.195 -22.094 -6.848 1 90.38 107 GLY A C 1
ATOM 829 O O . GLY A 1 107 ? 13.742 -22.484 -5.77 1 90.38 107 GLY A O 1
ATOM 830 N N . ALA A 1 108 ? 14.125 -20.828 -7.188 1 93.81 108 ALA A N 1
ATOM 831 C CA . ALA A 1 108 ? 13.43 -19.875 -6.328 1 93.81 108 ALA A CA 1
ATOM 832 C C . ALA A 1 108 ? 11.984 -20.281 -6.105 1 93.81 108 ALA A C 1
ATOM 834 O O . ALA A 1 108 ? 11.32 -20.766 -7.027 1 93.81 108 ALA A O 1
ATOM 835 N N . PRO A 1 109 ? 11.469 -20.141 -4.926 1 96 109 PRO A N 1
ATOM 836 C CA . PRO A 1 109 ? 10.109 -20.578 -4.621 1 96 109 PRO A CA 1
ATOM 837 C C . PRO A 1 109 ? 9.047 -19.812 -5.406 1 96 109 PRO A C 1
ATOM 839 O O . PRO A 1 109 ? 9.102 -18.578 -5.473 1 96 109 PRO A O 1
ATOM 842 N N . ILE A 1 110 ? 8.172 -20.531 -5.988 1 97.25 110 ILE A N 1
ATOM 843 C CA . ILE A 1 110 ? 7.035 -19.984 -6.727 1 97.25 110 ILE A CA 1
ATOM 844 C C . ILE A 1 110 ? 5.738 -20.594 -6.211 1 97.25 110 ILE A C 1
ATOM 846 O O . ILE A 1 110 ? 5.668 -21.812 -5.965 1 97.25 110 ILE A O 1
ATOM 850 N N . VAL A 1 111 ? 4.77 -19.75 -6.004 1 97.94 111 VAL A N 1
ATOM 851 C CA . VAL A 1 111 ? 3.41 -20.234 -5.77 1 97.94 111 VAL A CA 1
ATOM 852 C C . VAL A 1 111 ? 2.492 -19.734 -6.891 1 97.94 111 VAL A C 1
ATOM 854 O O . VAL A 1 111 ? 2.461 -18.547 -7.199 1 97.94 111 VAL A O 1
ATOM 857 N N . VAL A 1 112 ? 1.809 -20.688 -7.496 1 98.56 112 VAL A N 1
ATOM 858 C CA . VAL A 1 112 ? 0.802 -20.359 -8.5 1 98.56 112 VAL A CA 1
ATOM 859 C C . VAL A 1 112 ? -0.572 -20.266 -7.84 1 98.56 112 VAL A C 1
ATOM 861 O O . VAL A 1 112 ? -0.986 -21.172 -7.109 1 98.56 112 VAL A O 1
ATOM 864 N N . VAL A 1 113 ? -1.271 -19.156 -8.125 1 98.75 113 VAL A N 1
ATOM 865 C CA . VAL A 1 113 ? -2.535 -18.891 -7.449 1 98.75 113 VAL A CA 1
ATOM 866 C C . VAL A 1 113 ? -3.639 -18.656 -8.477 1 98.75 113 VAL A C 1
ATOM 868 O O . VAL A 1 113 ? -3.584 -17.703 -9.25 1 98.75 113 VAL A O 1
ATOM 871 N N . GLY A 1 114 ? -4.637 -19.578 -8.531 1 98.81 114 GLY A N 1
ATOM 872 C CA . GLY A 1 114 ? -5.898 -19.281 -9.195 1 98.81 114 GLY A CA 1
ATOM 873 C C . GLY A 1 114 ? -6.855 -18.484 -8.328 1 98.81 114 GLY A C 1
ATOM 874 O O . GLY A 1 114 ? -7.41 -19.016 -7.359 1 98.81 114 GLY A O 1
ATOM 875 N N . ASN A 1 115 ? -7.023 -17.203 -8.641 1 98.5 115 ASN A N 1
ATOM 876 C CA . ASN A 1 115 ? -7.844 -16.297 -7.836 1 98.5 115 ASN A CA 1
ATOM 877 C C . ASN A 1 115 ? -9.258 -16.172 -8.406 1 98.5 115 ASN A C 1
ATOM 879 O O . ASN A 1 115 ? -9.539 -16.656 -9.5 1 98.5 115 ASN A O 1
ATOM 883 N N . LYS A 1 116 ? -10.141 -15.562 -7.664 1 98.12 116 LYS A N 1
ATOM 884 C CA . LYS A 1 116 ? -11.539 -15.273 -7.977 1 98.12 116 LYS A CA 1
ATOM 885 C C . LYS A 1 116 ? -12.383 -16.547 -7.977 1 98.12 116 LYS A C 1
ATOM 887 O O . LYS A 1 116 ? -13.258 -16.719 -8.82 1 98.12 116 LYS A O 1
ATOM 892 N N . ARG A 1 117 ? -11.992 -17.391 -7.082 1 98 117 ARG A N 1
ATOM 893 C CA . ARG A 1 117 ? -12.711 -18.656 -6.941 1 98 117 ARG A CA 1
ATOM 894 C C . ARG A 1 117 ? -14.188 -18.422 -6.641 1 98 117 ARG A C 1
ATOM 896 O O . ARG A 1 117 ? -15.023 -19.297 -6.84 1 98 117 ARG A O 1
ATOM 903 N N . ASP A 1 118 ? -14.555 -17.25 -6.121 1 97.31 118 ASP A N 1
ATOM 904 C CA . ASP A 1 118 ? -15.945 -16.891 -5.863 1 97.31 118 ASP A CA 1
ATOM 905 C C . ASP A 1 118 ? -16.734 -16.766 -7.168 1 97.31 118 ASP A C 1
ATOM 907 O O . ASP A 1 118 ? -17.969 -16.812 -7.164 1 97.31 118 ASP A O 1
ATOM 911 N N . LEU A 1 119 ? -16.047 -16.719 -8.219 1 97.62 119 LEU A N 1
ATOM 912 C CA . LEU A 1 119 ? -16.688 -16.609 -9.516 1 97.62 119 LEU A CA 1
ATOM 913 C C . LEU A 1 119 ? -16.625 -17.938 -10.266 1 97.62 119 LEU A C 1
ATOM 915 O O . LEU A 1 119 ? -16.438 -17.969 -11.484 1 97.62 119 LEU A O 1
ATOM 919 N N . GLN A 1 120 ? -16.719 -19.031 -9.555 1 96.75 120 GLN A N 1
ATOM 920 C CA . GLN A 1 120 ? -16.625 -20.375 -10.109 1 96.75 120 GLN A CA 1
ATOM 921 C C . GLN A 1 120 ? -17.609 -20.547 -11.266 1 96.75 120 GLN A C 1
ATOM 923 O O . GLN A 1 120 ? -17.344 -21.312 -12.195 1 96.75 120 GLN A O 1
ATOM 928 N N . HIS A 1 121 ? -18.656 -19.781 -11.281 1 97.5 121 HIS A N 1
ATOM 929 C CA . HIS A 1 121 ? -19.672 -19.906 -12.328 1 97.5 121 HIS A CA 1
ATOM 930 C C . HIS A 1 121 ? -19.156 -19.359 -13.656 1 97.5 121 HIS A C 1
ATOM 932 O O . HIS A 1 121 ? -19.719 -19.656 -14.711 1 97.5 121 HIS A O 1
ATOM 938 N N . ARG A 1 122 ? -18.109 -18.594 -13.625 1 98.31 122 ARG A N 1
ATOM 939 C CA . ARG A 1 122 ? -17.516 -18.016 -14.828 1 98.31 122 ARG A CA 1
ATOM 940 C C . ARG A 1 122 ? -16.156 -18.672 -15.117 1 98.31 122 ARG A C 1
ATOM 942 O O . ARG A 1 122 ? -15.352 -18.109 -15.859 1 98.31 122 ARG A O 1
ATOM 949 N N . ARG A 1 123 ? -15.93 -19.812 -14.602 1 98.38 123 ARG A N 1
ATOM 950 C CA . ARG A 1 123 ? -14.617 -20.453 -14.68 1 98.38 123 ARG A CA 1
ATOM 951 C C . ARG A 1 123 ? -14.25 -20.766 -16.125 1 98.38 123 ARG A C 1
ATOM 953 O O . ARG A 1 123 ? -15.055 -21.328 -16.875 1 98.38 123 ARG A O 1
ATOM 960 N N . ALA A 1 124 ? -13.031 -20.422 -16.5 1 98.75 124 ALA A N 1
ATOM 961 C CA . ALA A 1 124 ? -12.484 -20.703 -17.828 1 98.75 124 ALA A CA 1
ATOM 962 C C . ALA A 1 124 ? -11.234 -21.562 -17.734 1 98.75 124 ALA A C 1
ATOM 964 O O . ALA A 1 124 ? -10.781 -22.125 -18.734 1 98.75 124 ALA A O 1
ATOM 965 N N . VAL A 1 125 ? -10.648 -21.703 -16.609 1 98.81 125 VAL A N 1
ATOM 966 C CA . VAL A 1 125 ? -9.453 -22.516 -16.391 1 98.81 125 VAL A CA 1
ATOM 967 C C . VAL A 1 125 ? -9.75 -23.594 -15.359 1 98.81 125 VAL A C 1
ATOM 969 O O . VAL A 1 125 ? -9.875 -23.312 -14.164 1 98.81 125 VAL A O 1
ATOM 972 N N . PRO A 1 126 ? -9.836 -24.812 -15.789 1 98.56 126 PRO A N 1
ATOM 973 C CA . PRO A 1 126 ? -10.047 -25.891 -14.82 1 98.56 126 PRO A CA 1
ATOM 974 C C . PRO A 1 126 ? -8.93 -25.969 -13.781 1 98.56 126 PRO A C 1
ATOM 976 O O . PRO A 1 126 ? -7.762 -25.75 -14.102 1 98.56 126 PRO A O 1
ATOM 979 N N . SER A 1 127 ? -9.328 -26.344 -12.562 1 98.31 127 SER A N 1
ATOM 980 C CA . SER A 1 127 ? -8.383 -26.406 -11.453 1 98.31 127 SER A CA 1
ATOM 981 C C . SER A 1 127 ? -7.234 -27.375 -11.758 1 98.31 127 SER A C 1
ATOM 983 O O . SER A 1 127 ? -6.09 -27.125 -11.383 1 98.31 127 SER A O 1
ATOM 985 N N . ASP A 1 128 ? -7.516 -28.438 -12.445 1 98.12 128 ASP A N 1
ATOM 986 C CA . ASP A 1 128 ? -6.512 -29.453 -12.742 1 98.12 128 ASP A CA 1
ATOM 987 C C . ASP A 1 128 ? -5.41 -28.891 -13.633 1 98.12 128 ASP A C 1
ATOM 989 O O . ASP A 1 128 ? -4.254 -29.312 -13.539 1 98.12 128 ASP A O 1
ATOM 993 N N . GLU A 1 129 ? -5.758 -28.016 -14.469 1 98.25 129 GLU A N 1
ATOM 994 C CA . GLU A 1 129 ? -4.742 -27.375 -15.312 1 98.25 129 GLU A CA 1
ATOM 995 C C . GLU A 1 129 ? -3.762 -26.562 -14.469 1 98.25 129 GLU A C 1
ATOM 997 O O . GLU A 1 129 ? -2.553 -26.594 -14.711 1 98.25 129 GLU A O 1
ATOM 1002 N N . GLY A 1 130 ? -4.301 -25.812 -13.547 1 98.19 130 GLY A N 1
ATOM 1003 C CA . GLY A 1 130 ? -3.434 -25.094 -12.641 1 98.19 130 GLY A CA 1
ATOM 1004 C C . GLY A 1 130 ? -2.516 -26 -11.836 1 98.19 130 GLY A C 1
ATOM 1005 O O . GLY A 1 130 ? -1.321 -25.719 -11.703 1 98.19 130 GLY A O 1
ATOM 1006 N N . ARG A 1 131 ? -3.049 -27.062 -11.367 1 97.69 131 ARG A N 1
ATOM 1007 C CA . ARG A 1 131 ? -2.285 -28.031 -10.586 1 97.69 131 ARG A CA 1
ATOM 1008 C C . ARG A 1 131 ? -1.177 -28.656 -11.43 1 97.69 131 ARG A C 1
ATOM 1010 O O . ARG A 1 131 ? -0.053 -28.828 -10.953 1 97.69 131 ARG A O 1
ATOM 1017 N N . ARG A 1 132 ? -1.491 -28.984 -12.602 1 97.81 132 ARG A N 1
ATOM 1018 C CA . ARG A 1 132 ? -0.519 -29.609 -13.492 1 97.81 132 ARG A CA 1
ATOM 1019 C C . ARG A 1 132 ? 0.628 -28.641 -13.805 1 97.81 132 ARG A C 1
ATOM 1021 O O . ARG A 1 132 ? 1.792 -29.047 -13.828 1 97.81 132 ARG A O 1
ATOM 1028 N N . LEU A 1 133 ? 0.243 -27.453 -14.078 1 97.69 133 LEU A N 1
ATOM 1029 C CA . LEU A 1 133 ? 1.276 -26.453 -14.328 1 97.69 133 LEU A CA 1
ATOM 1030 C C . LEU A 1 133 ? 2.232 -26.359 -13.148 1 97.69 133 LEU A C 1
ATOM 1032 O O . LEU A 1 133 ? 3.451 -26.375 -13.32 1 97.69 133 LEU A O 1
ATOM 1036 N N . ALA A 1 134 ? 1.688 -26.266 -12 1 97 134 ALA A N 1
ATOM 1037 C CA . ALA A 1 134 ? 2.49 -26.125 -10.789 1 97 134 ALA A CA 1
ATOM 1038 C C . ALA A 1 134 ? 3.373 -27.359 -10.57 1 97 134 ALA A C 1
ATOM 1040 O O . ALA A 1 134 ? 4.559 -27.234 -10.266 1 97 134 ALA A O 1
ATOM 1041 N N . LEU A 1 135 ? 2.809 -28.531 -10.766 1 95.38 135 LEU A N 1
ATOM 1042 C CA . LEU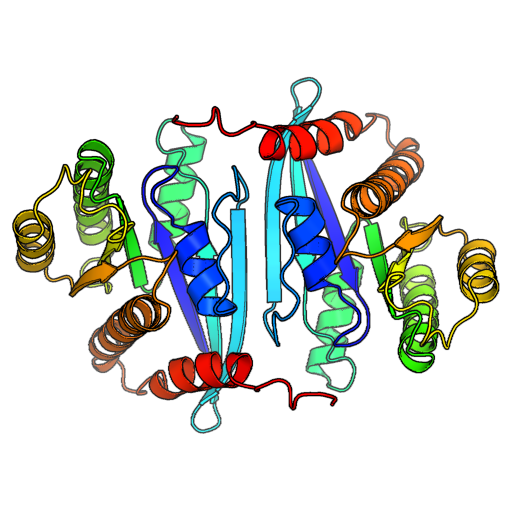 A 1 135 ? 3.539 -29.781 -10.578 1 95.38 135 LEU A CA 1
ATOM 1043 C C . LEU A 1 135 ? 4.707 -29.875 -11.555 1 95.38 135 LEU A C 1
ATOM 1045 O O . LEU A 1 135 ? 5.824 -30.219 -11.156 1 95.38 135 LEU A O 1
ATOM 1049 N N . SER A 1 136 ? 4.445 -29.578 -12.719 1 95.56 136 SER A N 1
ATOM 1050 C CA . SER A 1 136 ? 5.461 -29.688 -13.758 1 95.56 136 SER A CA 1
ATOM 1051 C C . SER A 1 136 ? 6.617 -28.719 -13.508 1 95.56 136 SER A C 1
ATOM 1053 O O . SER A 1 136 ? 7.75 -28.984 -13.93 1 95.56 136 SER A O 1
ATOM 1055 N N . ALA A 1 137 ? 6.355 -27.672 -12.781 1 94.12 137 ALA A N 1
ATOM 1056 C CA . ALA A 1 137 ? 7.375 -26.656 -12.578 1 94.12 137 ALA A CA 1
ATOM 1057 C C . ALA A 1 137 ? 7.93 -26.703 -11.156 1 94.12 137 ALA A C 1
ATOM 1059 O O . ALA A 1 137 ? 8.742 -25.859 -10.773 1 94.12 137 ALA A O 1
ATOM 1060 N N . GLY A 1 138 ? 7.414 -27.609 -10.43 1 92.5 138 GLY A N 1
ATOM 1061 C CA . GLY A 1 138 ? 7.891 -27.719 -9.062 1 92.5 138 GLY A CA 1
ATOM 1062 C C . GLY A 1 138 ? 7.438 -26.578 -8.172 1 92.5 138 GLY A C 1
ATOM 1063 O O . GLY A 1 138 ? 8.211 -26.078 -7.348 1 92.5 138 GLY A O 1
ATOM 1064 N N . CYS A 1 139 ? 6.277 -26.078 -8.398 1 93.81 139 CYS A N 1
ATOM 1065 C CA . CYS A 1 139 ? 5.703 -24.969 -7.637 1 93.81 139 CYS A CA 1
ATOM 1066 C C . CYS A 1 139 ? 4.523 -25.453 -6.797 1 93.81 139 CYS A C 1
ATOM 1068 O O . CYS A 1 139 ? 4.008 -26.547 -7.012 1 93.81 139 CYS A O 1
ATOM 1070 N N . ARG A 1 140 ? 4.141 -24.672 -5.852 1 95.81 140 ARG A N 1
ATOM 1071 C CA . ARG A 1 140 ? 2.9 -24.906 -5.121 1 95.81 140 ARG A CA 1
ATOM 1072 C C . ARG A 1 140 ? 1.719 -24.25 -5.832 1 95.81 140 ARG A C 1
ATOM 1074 O O . ARG A 1 140 ? 1.897 -23.312 -6.613 1 95.81 140 ARG A O 1
ATOM 1081 N N . PHE A 1 141 ? 0.546 -24.875 -5.504 1 98 141 PHE A N 1
ATOM 1082 C CA . PHE A 1 141 ? -0.655 -24.406 -6.184 1 98 141 PHE A CA 1
ATOM 1083 C C . PHE A 1 141 ? -1.793 -24.203 -5.191 1 98 141 PHE A C 1
ATOM 1085 O O . PHE A 1 141 ? -2.023 -25.031 -4.32 1 98 141 PHE A O 1
ATOM 1092 N N . TYR A 1 142 ? -2.469 -23 -5.289 1 98.06 142 TYR A N 1
ATOM 1093 C CA . TYR A 1 142 ? -3.67 -22.703 -4.516 1 98.06 142 TYR A CA 1
ATOM 1094 C C . TYR A 1 142 ? -4.738 -22.062 -5.395 1 98.06 142 TYR A C 1
ATOM 1096 O O . TYR A 1 142 ? -4.422 -21.312 -6.32 1 98.06 142 TYR A O 1
ATOM 1104 N N . GLU A 1 143 ? -5.965 -22.406 -5.148 1 98.38 143 GLU A N 1
ATOM 1105 C CA . GLU A 1 143 ? -7.086 -21.609 -5.633 1 98.38 143 GLU A CA 1
ATOM 1106 C C . GLU A 1 143 ? -7.75 -20.844 -4.488 1 98.38 143 GLU A C 1
ATOM 1108 O O . GLU A 1 143 ? -8.094 -21.438 -3.461 1 98.38 143 GLU A O 1
ATOM 1113 N N . VAL A 1 144 ? -7.895 -19.547 -4.672 1 98.25 144 VAL A N 1
ATOM 1114 C CA . VAL A 1 144 ? -8.383 -18.734 -3.568 1 98.25 144 VAL A CA 1
ATOM 1115 C C . VAL A 1 144 ? -9.391 -17.703 -4.09 1 98.25 144 VAL A C 1
ATOM 1117 O O . VAL A 1 144 ? -9.562 -17.562 -5.305 1 98.25 144 VAL A O 1
ATOM 1120 N N . SER A 1 145 ? -10.164 -17.156 -3.229 1 98.25 145 SER A N 1
ATOM 1121 C CA . SER A 1 145 ? -10.93 -15.938 -3.445 1 98.25 145 SER A CA 1
ATOM 1122 C C . SER A 1 145 ? -10.445 -14.812 -2.527 1 98.25 145 SER A C 1
ATOM 1124 O O . SER A 1 145 ? -10.758 -14.805 -1.335 1 98.25 145 SER A O 1
ATOM 1126 N N . ALA A 1 146 ? -9.68 -13.891 -3.09 1 96.12 146 ALA A N 1
ATOM 1127 C CA . ALA A 1 146 ? -9.266 -12.734 -2.307 1 96.12 146 ALA A CA 1
ATOM 1128 C C . ALA A 1 146 ? -10.477 -11.992 -1.745 1 96.12 146 ALA A C 1
ATOM 1130 O O . ALA A 1 146 ? -10.398 -11.383 -0.674 1 96.12 146 ALA A O 1
ATOM 1131 N N . ALA A 1 147 ? -11.594 -12.055 -2.438 1 94.94 147 ALA A N 1
ATOM 1132 C CA . ALA A 1 147 ? -12.789 -11.312 -2.059 1 94.94 147 ALA A CA 1
ATOM 1133 C C . ALA A 1 147 ? -13.461 -11.93 -0.837 1 94.94 147 ALA A C 1
ATOM 1135 O O . ALA A 1 147 ? -14.008 -11.227 0.01 1 94.94 147 ALA A O 1
ATOM 1136 N N . GLU A 1 148 ? -13.312 -13.266 -0.677 1 94 148 GLU A N 1
ATOM 1137 C CA . GLU A 1 148 ? -14.211 -13.906 0.282 1 94 148 GLU A CA 1
ATOM 1138 C C . GLU A 1 148 ? -13.43 -14.531 1.432 1 94 148 GLU A C 1
ATOM 1140 O O . GLU A 1 148 ? -13.945 -14.68 2.539 1 94 148 GLU A O 1
ATOM 1145 N N . ASN A 1 149 ? -12.281 -14.938 1.125 1 90 149 ASN A N 1
ATOM 1146 C CA . ASN A 1 149 ? -11.672 -15.852 2.086 1 90 149 ASN A CA 1
ATOM 1147 C C . ASN A 1 149 ? -10.242 -15.445 2.424 1 90 149 ASN A C 1
ATOM 1149 O O . ASN A 1 149 ? -9.312 -15.75 1.678 1 90 149 ASN A O 1
ATOM 1153 N N . TYR A 1 150 ? -10.07 -14.945 3.639 1 88.88 150 TYR A N 1
ATOM 1154 C CA . TYR A 1 150 ? -8.766 -14.523 4.137 1 88.88 150 TYR A CA 1
ATOM 1155 C C . TYR A 1 150 ? -7.859 -15.727 4.367 1 88.88 150 TYR A C 1
ATOM 1157 O O . TYR A 1 150 ? -6.664 -15.672 4.066 1 88.88 150 TYR A O 1
ATOM 1165 N N . HIS A 1 151 ? -8.391 -16.781 4.828 1 88.38 151 HIS A N 1
ATOM 1166 C CA . HIS A 1 151 ? -7.594 -17.938 5.199 1 88.38 151 HIS A CA 1
ATOM 1167 C C . HIS A 1 151 ? -6.914 -18.547 3.982 1 88.38 151 HIS A C 1
ATOM 1169 O O . HIS A 1 151 ? -5.785 -19.047 4.074 1 88.38 151 HIS A O 1
ATOM 1175 N N .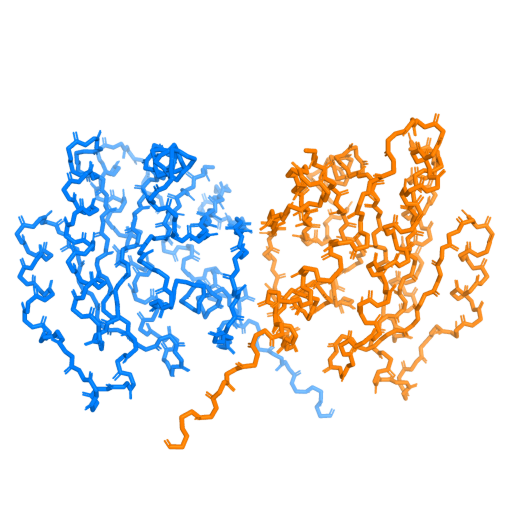 GLY A 1 152 ? -7.59 -18.578 2.875 1 91.31 152 GLY A N 1
ATOM 1176 C CA . GLY A 1 152 ? -6.969 -19.062 1.65 1 91.31 152 GLY A CA 1
ATOM 1177 C C . GLY A 1 152 ? -5.773 -18.234 1.219 1 91.31 152 GLY A C 1
ATOM 1178 O O . GLY A 1 152 ? -4.754 -18.781 0.8 1 91.31 152 GLY A O 1
ATOM 1179 N N . VAL A 1 153 ? -5.902 -16.953 1.401 1 92.06 153 VAL A N 1
ATOM 1180 C CA . VAL A 1 153 ? -4.832 -16.047 1.021 1 92.06 153 VAL A CA 1
ATOM 1181 C C . VAL A 1 153 ? -3.641 -16.219 1.958 1 92.06 153 VAL A C 1
ATOM 1183 O O . VAL A 1 153 ? -2.49 -16.219 1.516 1 92.06 153 VAL A O 1
ATOM 1186 N N . LEU A 1 154 ? -3.928 -16.422 3.207 1 88.69 154 LEU A N 1
ATOM 1187 C CA . LEU A 1 154 ? -2.879 -16.672 4.191 1 88.69 154 LEU A CA 1
ATOM 1188 C C . LEU A 1 154 ? -2.102 -17.938 3.861 1 88.69 154 LEU A C 1
ATOM 1190 O O . LEU A 1 154 ? -0.878 -17.984 4.008 1 88.69 154 LEU A O 1
ATOM 1194 N N . ALA A 1 155 ? -2.82 -18.922 3.434 1 91.25 155 ALA A N 1
ATOM 1195 C CA . ALA A 1 155 ? -2.191 -20.188 3.072 1 91.25 155 ALA A CA 1
ATOM 1196 C C . ALA A 1 155 ? -1.186 -20 1.941 1 91.25 155 ALA A C 1
ATOM 1198 O O . ALA A 1 155 ? -0.149 -20.672 1.905 1 91.25 155 ALA A O 1
ATOM 1199 N N . VAL A 1 156 ? -1.443 -19.125 1.04 1 93.44 156 VAL A N 1
ATOM 1200 C CA . VAL A 1 156 ? -0.547 -18.828 -0.072 1 93.44 156 VAL A CA 1
ATOM 1201 C C . VAL A 1 156 ? 0.783 -18.297 0.462 1 93.44 156 VAL A C 1
ATOM 1203 O O . VAL A 1 156 ? 1.85 -18.781 0.065 1 93.44 156 VAL A O 1
ATOM 1206 N N . LEU A 1 157 ? 0.703 -17.375 1.365 1 89.25 157 LEU A N 1
ATOM 1207 C CA . LEU A 1 157 ? 1.914 -16.797 1.945 1 89.25 157 LEU A CA 1
ATOM 1208 C C . LEU A 1 157 ? 2.688 -17.844 2.732 1 89.25 157 LEU A C 1
ATOM 1210 O O . LEU A 1 157 ? 3.914 -17.922 2.635 1 89.25 157 LEU A O 1
ATOM 1214 N N . HIS A 1 158 ? 1.929 -18.641 3.385 1 86.69 158 HIS A N 1
ATOM 1215 C CA . HIS A 1 158 ? 2.564 -19.719 4.141 1 86.69 158 HIS A CA 1
ATOM 1216 C C . HIS A 1 158 ? 3.305 -20.672 3.217 1 86.69 158 HIS A C 1
ATOM 1218 O O . HIS A 1 158 ? 4.434 -21.078 3.506 1 86.69 158 HIS A O 1
ATOM 1224 N N . GLY A 1 159 ? 2.615 -21.047 2.256 1 88.88 159 GLY A N 1
ATOM 1225 C CA . GLY A 1 159 ? 3.232 -21.953 1.29 1 88.88 159 GLY A CA 1
ATOM 1226 C C . GLY A 1 159 ? 4.504 -21.391 0.684 1 88.88 159 GLY A C 1
ATOM 1227 O O . GLY A 1 159 ? 5.488 -22.109 0.514 1 88.88 159 GLY A O 1
ATOM 1228 N N . LEU A 1 160 ? 4.496 -20.109 0.435 1 91.62 160 LEU A N 1
ATOM 1229 C CA . LEU A 1 160 ? 5.664 -19.484 -0.173 1 91.62 160 LEU A CA 1
ATOM 1230 C C . LEU A 1 160 ? 6.824 -19.422 0.813 1 91.62 160 LEU A C 1
ATOM 1232 O O . LEU A 1 160 ? 7.953 -19.781 0.471 1 91.62 160 LEU A O 1
ATOM 1236 N N . VAL A 1 161 ? 6.574 -19.031 1.995 1 83.75 161 VAL A N 1
ATOM 1237 C CA . VAL A 1 161 ? 7.598 -18.875 3.023 1 83.75 161 VAL A CA 1
ATOM 1238 C C . VAL A 1 161 ? 8.203 -20.234 3.352 1 83.75 161 VAL A C 1
ATOM 1240 O O . VAL A 1 161 ? 9.414 -20.359 3.549 1 83.75 161 VAL A O 1
ATOM 1243 N N . ASP A 1 162 ? 7.336 -21.203 3.326 1 83.56 162 ASP A N 1
ATOM 1244 C CA . ASP A 1 162 ? 7.824 -22.562 3.537 1 83.56 162 ASP A CA 1
ATOM 1245 C C . ASP A 1 162 ? 8.797 -22.984 2.432 1 83.56 162 ASP A C 1
ATOM 1247 O O . ASP A 1 162 ? 9.805 -23.641 2.695 1 83.56 162 ASP A O 1
ATOM 1251 N N . GLY A 1 163 ? 8.469 -22.578 1.308 1 84.25 163 GLY A N 1
ATOM 1252 C CA . GLY A 1 163 ? 9.352 -22.859 0.188 1 84.25 163 GLY A CA 1
ATOM 1253 C C . GLY A 1 163 ? 10.68 -22.125 0.273 1 84.25 163 GLY A C 1
ATOM 1254 O O . GLY A 1 163 ? 11.711 -22.656 -0.15 1 84.25 163 GLY A O 1
ATOM 1255 N N . MET A 1 164 ? 10.641 -20.969 0.794 1 83.19 164 MET A N 1
ATOM 1256 C CA . MET A 1 164 ? 11.859 -20.188 0.945 1 83.19 164 MET A CA 1
ATOM 1257 C C . MET A 1 164 ? 12.789 -20.812 1.981 1 83.19 164 MET A C 1
ATOM 1259 O O . MET A 1 164 ? 14.008 -20.781 1.828 1 83.19 164 MET A O 1
ATOM 1263 N N . LYS A 1 165 ? 12.211 -21.391 2.943 1 76.56 165 LYS A N 1
ATOM 1264 C CA . LYS A 1 165 ? 12.984 -22.078 3.965 1 76.56 165 LYS A CA 1
ATOM 1265 C C . LYS A 1 165 ? 13.695 -23.297 3.379 1 76.56 165 LYS A C 1
ATOM 1267 O O . LYS A 1 165 ? 14.852 -23.578 3.713 1 76.56 165 LYS A O 1
ATOM 1272 N N . ASP A 1 166 ? 12.93 -23.922 2.605 1 73.88 166 ASP A N 1
ATOM 1273 C CA . ASP A 1 166 ? 13.477 -25.125 1.991 1 73.88 166 ASP A CA 1
ATOM 1274 C C . ASP A 1 166 ? 14.625 -24.797 1.048 1 73.88 166 ASP A C 1
ATOM 1276 O O . ASP A 1 166 ? 15.594 -25.547 0.95 1 73.88 166 ASP A O 1
ATOM 1280 N N . ALA A 1 167 ? 14.445 -23.672 0.485 1 65.88 167 ALA A N 1
ATOM 1281 C CA . ALA A 1 167 ? 15.477 -23.25 -0.455 1 65.88 167 ALA A CA 1
ATOM 1282 C C . ALA A 1 167 ? 16.719 -22.766 0.282 1 65.88 167 ALA A C 1
ATOM 1284 O O . ALA A 1 167 ? 17.844 -22.875 -0.227 1 65.88 167 ALA A O 1
ATOM 1285 N N . ASN A 1 168 ? 16.406 -22.016 1.384 1 60.88 168 ASN A N 1
ATOM 1286 C CA . ASN A 1 168 ? 17.531 -21.516 2.164 1 60.88 168 ASN A CA 1
ATOM 1287 C C . ASN A 1 168 ? 18.141 -22.594 3.037 1 60.88 168 ASN A C 1
ATOM 1289 O O . ASN A 1 168 ? 19.094 -22.344 3.773 1 60.88 168 ASN A O 1
ATOM 1293 N N . LYS A 1 169 ? 17.297 -23.594 3.49 1 54.28 169 LYS A N 1
ATOM 1294 C CA . LYS A 1 169 ? 17.906 -24.625 4.312 1 54.28 169 LYS A CA 1
ATOM 1295 C C . LYS A 1 169 ? 19.297 -24.984 3.811 1 54.28 169 LYS A C 1
ATOM 1297 O O . LYS A 1 169 ? 20.062 -25.641 4.508 1 54.28 169 LYS A O 1
ATOM 1302 N N . SER A 1 170 ? 19.484 -24.812 2.617 1 43.62 170 SER A N 1
ATOM 1303 C CA . SER A 1 170 ? 20.906 -25.062 2.395 1 43.62 170 SER A CA 1
ATOM 1304 C C . SER A 1 170 ? 21.766 -24.094 3.176 1 43.62 170 SER A C 1
ATOM 1306 O O . SER A 1 170 ? 22.984 -24.281 3.293 1 43.62 170 SER A O 1
ATOM 1308 N N . SER A 1 171 ? 21.25 -22.844 3.393 1 43.62 171 SER A N 1
ATOM 1309 C CA . SER A 1 171 ? 21.953 -21.969 4.316 1 43.62 171 SER A CA 1
ATOM 1310 C C . SER A 1 171 ? 21.406 -22.109 5.734 1 43.62 171 SER A C 1
ATOM 1312 O O . SER A 1 171 ? 20.25 -22.484 5.93 1 43.62 171 SER A O 1
ATOM 1314 N N . ARG A 1 172 ? 22.203 -22.266 6.887 1 43.84 172 ARG A N 1
ATOM 1315 C CA . ARG A 1 172 ? 22.031 -22.75 8.25 1 43.84 172 ARG A CA 1
ATOM 1316 C C . ARG A 1 172 ? 20.797 -22.125 8.906 1 43.84 172 ARG A C 1
ATOM 1318 O O . ARG A 1 172 ? 20.453 -22.453 10.047 1 43.84 172 ARG A O 1
ATOM 1325 N N . ARG A 1 173 ? 20.391 -20.844 8.914 1 43.56 173 ARG A N 1
ATOM 1326 C CA . ARG A 1 173 ? 19.531 -20.344 9.984 1 43.56 173 ARG A CA 1
ATOM 1327 C C . ARG A 1 173 ? 18.062 -20.312 9.547 1 43.56 173 ARG A C 1
ATOM 1329 O O . ARG A 1 173 ? 17.719 -19.625 8.586 1 43.56 173 ARG A O 1
ATOM 1336 N N . PRO A 1 174 ? 17.203 -21.281 9.961 1 43.94 174 PRO A N 1
ATOM 1337 C CA . PRO A 1 174 ? 15.773 -21.344 9.688 1 43.94 174 PRO A CA 1
ATOM 1338 C C . PRO A 1 174 ? 15.07 -20 9.844 1 43.94 174 PRO A C 1
ATOM 1340 O O . PRO A 1 174 ? 15.266 -19.328 10.859 1 43.94 174 PRO A O 1
ATOM 1343 N N . LEU A 1 175 ? 14.797 -19.359 8.898 1 48.81 175 LEU A N 1
ATOM 1344 C CA . LEU A 1 175 ? 14.055 -18.109 8.93 1 48.81 175 LEU A CA 1
ATOM 1345 C C . LEU A 1 175 ? 12.812 -18.234 9.812 1 48.81 175 LEU A C 1
ATOM 1347 O O . LEU A 1 175 ? 12.078 -19.219 9.719 1 48.81 175 LEU A O 1
ATOM 1351 N N . GLY A 1 176 ? 12.844 -17.984 11.031 1 46.66 176 GLY A N 1
ATOM 1352 C CA . GLY A 1 176 ? 11.695 -17.859 11.906 1 46.66 176 GLY A CA 1
ATOM 1353 C C . GLY A 1 176 ? 10.461 -17.328 11.203 1 46.66 176 GLY A C 1
ATOM 1354 O O . GLY A 1 176 ? 9.781 -16.438 11.719 1 46.66 176 GLY A O 1
ATOM 1355 N N . LEU A 1 177 ? 10.18 -17.719 9.992 1 51.31 177 LEU A N 1
ATOM 1356 C CA . LEU A 1 177 ? 9.133 -17.266 9.078 1 51.31 177 LEU A CA 1
ATOM 1357 C C . LEU A 1 177 ? 7.75 -17.594 9.633 1 51.31 177 LEU A C 1
ATOM 1359 O O . LEU A 1 177 ? 6.801 -16.828 9.406 1 51.31 177 LEU A O 1
ATOM 1363 N N . ARG A 1 178 ? 7.641 -18.719 10.383 1 52.41 178 ARG A N 1
ATOM 1364 C CA . ARG A 1 178 ? 6.375 -18.953 11.078 1 52.41 178 ARG A CA 1
ATOM 1365 C C . ARG A 1 178 ? 5.98 -17.75 11.922 1 52.41 178 ARG A C 1
ATOM 1367 O O . ARG A 1 178 ? 4.801 -17.422 12.031 1 52.41 178 ARG A O 1
ATOM 1374 N N . GLY A 1 179 ? 6.965 -17.188 12.352 1 53.69 179 GLY A N 1
ATOM 1375 C CA . GLY A 1 179 ? 6.738 -15.984 13.125 1 53.69 179 GLY A CA 1
ATOM 1376 C C . GLY A 1 179 ? 6.234 -14.828 12.281 1 53.69 179 GLY A C 1
ATOM 1377 O O . GLY A 1 179 ? 5.469 -13.992 12.766 1 53.69 179 GLY A O 1
ATOM 1378 N N . ILE A 1 180 ? 6.543 -15.016 10.977 1 53.72 180 ILE A N 1
ATOM 1379 C CA . ILE A 1 180 ? 6.109 -13.938 10.086 1 53.72 180 ILE A CA 1
ATOM 1380 C C . ILE A 1 180 ? 4.59 -13.984 9.922 1 53.72 180 ILE A C 1
ATOM 1382 O O . ILE A 1 180 ? 3.916 -12.961 10.055 1 53.72 180 ILE A O 1
ATOM 1386 N N . VAL A 1 181 ? 4.207 -15.164 9.688 1 53.94 181 VAL A N 1
ATOM 1387 C CA . VAL A 1 181 ? 2.783 -15.328 9.422 1 53.94 181 VAL A CA 1
ATOM 1388 C C . VAL A 1 181 ? 1.979 -14.984 10.672 1 53.94 181 VAL A C 1
ATOM 1390 O O . VAL A 1 181 ? 0.959 -14.297 10.594 1 53.94 181 VAL A O 1
ATOM 1393 N N . LYS A 1 182 ? 2.494 -15.477 11.781 1 54.78 182 LYS A N 1
ATOM 1394 C CA . LYS A 1 182 ? 1.819 -15.172 13.039 1 54.78 182 LYS A CA 1
ATOM 1395 C C . LYS A 1 182 ? 1.826 -13.672 13.32 1 54.78 182 LYS A C 1
ATOM 1397 O O . LYS A 1 182 ? 0.821 -13.117 13.758 1 54.78 182 LYS A O 1
ATOM 1402 N N . SER A 1 183 ? 2.943 -13.164 13.086 1 51.25 183 SER A N 1
ATOM 1403 C CA . SER A 1 183 ? 3.078 -11.734 13.344 1 51.25 183 SER A CA 1
ATOM 1404 C C . SER A 1 183 ? 2.201 -10.914 12.406 1 51.25 183 SER A C 1
ATOM 1406 O O . SER A 1 183 ? 1.58 -9.938 12.82 1 51.25 183 SER A O 1
ATOM 1408 N N . MET A 1 184 ? 2.271 -11.375 11.18 1 52.22 184 MET A N 1
ATOM 1409 C CA . MET A 1 184 ? 1.385 -10.664 10.258 1 52.22 184 MET A CA 1
ATOM 1410 C C . MET A 1 184 ? -0.072 -10.812 10.688 1 52.22 184 MET A C 1
ATOM 1412 O O . MET A 1 184 ? -0.835 -9.844 10.648 1 52.22 184 MET A O 1
ATOM 1416 N N . SER A 1 185 ? -0.332 -12.086 11.141 1 50.22 185 SER A N 1
ATOM 1417 C CA . SER A 1 185 ? -1.687 -12.312 11.641 1 50.22 185 SER A CA 1
ATOM 1418 C C . SER A 1 185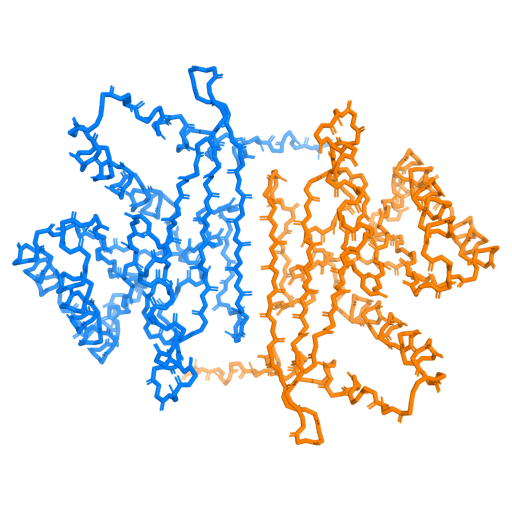 ? -1.961 -11.484 12.891 1 50.22 185 SER A C 1
ATOM 1420 O O . SER A 1 185 ? -3.086 -11.031 13.109 1 50.22 185 SER A O 1
ATOM 1422 N N . ALA A 1 186 ? -0.967 -11.422 13.758 1 49.75 186 ALA A N 1
ATOM 1423 C CA . ALA A 1 186 ? -1.121 -10.656 14.992 1 49.75 186 ALA A CA 1
ATOM 1424 C C . ALA A 1 186 ? -1.266 -9.164 14.695 1 49.75 186 ALA A C 1
ATOM 1426 O O . ALA A 1 186 ? -1.98 -8.453 15.406 1 49.75 186 ALA A O 1
ATOM 1427 N N . VAL A 1 187 ? -0.421 -8.75 13.977 1 45.41 187 VAL A N 1
ATOM 1428 C CA . VAL A 1 187 ? -0.535 -7.348 13.594 1 45.41 187 VAL A CA 1
ATOM 1429 C C . VAL A 1 187 ? -1.977 -7.035 13.195 1 45.41 187 VAL A C 1
ATOM 1431 O O . VAL A 1 187 ? -2.506 -5.977 13.539 1 45.41 187 VAL A O 1
ATOM 1434 N N . PHE A 1 188 ? -2.477 -8.055 12.648 1 43.91 188 PHE A N 1
ATOM 1435 C CA . PHE A 1 188 ? -3.779 -7.777 12.055 1 43.91 188 PHE A CA 1
ATOM 1436 C C . PHE A 1 188 ? -4.902 -8.297 12.938 1 43.91 188 PHE A C 1
ATOM 1438 O O . PHE A 1 188 ? -6.059 -7.902 12.789 1 43.91 188 PHE A O 1
ATOM 1445 N N . GLY A 1 189 ? -4.57 -9.266 13.781 1 42.44 189 GLY A N 1
ATOM 1446 C CA . GLY A 1 189 ? -5.547 -9.797 14.719 1 42.44 189 GLY A CA 1
ATOM 1447 C C . GLY A 1 189 ? -5.828 -8.859 15.883 1 42.44 189 GLY A C 1
ATOM 1448 O O . GLY A 1 189 ? -6.582 -9.203 16.797 1 42.44 189 GLY A O 1
ATOM 1449 N N . ARG A 1 190 ? -4.973 -7.957 16.062 1 38.38 190 ARG A N 1
ATOM 1450 C CA . ARG A 1 190 ? -5.414 -7.184 17.219 1 38.38 190 ARG A CA 1
ATOM 1451 C C . ARG A 1 190 ? -6.859 -6.723 17.047 1 38.38 190 ARG A C 1
ATOM 1453 O O . ARG A 1 190 ? -7.152 -5.906 16.172 1 38.38 190 ARG A O 1
ATOM 1460 N N . ARG A 1 191 ? -7.75 -7.586 17.422 1 36 191 ARG A N 1
ATOM 1461 C CA . ARG A 1 191 ? -9.18 -7.395 17.656 1 36 191 ARG A CA 1
ATOM 1462 C C . ARG A 1 191 ? -9.461 -6.012 18.219 1 36 191 ARG A C 1
ATOM 1464 O O . ARG A 1 191 ? -8.812 -5.59 19.188 1 36 191 ARG A O 1
ATOM 1471 N N . ARG A 1 192 ? -10.141 -5.055 17.469 1 36.62 192 ARG A N 1
ATOM 1472 C CA . ARG A 1 192 ? -10.883 -3.957 18.078 1 36.62 192 ARG A CA 1
ATOM 1473 C C . ARG A 1 192 ? -11.586 -4.41 19.344 1 36.62 192 ARG A C 1
ATOM 1475 O O . ARG A 1 192 ? -12.352 -5.375 19.328 1 36.62 192 ARG A O 1
ATOM 1482 N N . THR A 1 193 ? -11.078 -4.309 20.5 1 28.41 193 THR A N 1
ATOM 1483 C CA . THR A 1 193 ? -12.086 -4.102 21.547 1 28.41 193 THR A CA 1
ATOM 1484 C C . THR A 1 193 ? -13.172 -3.145 21.047 1 28.41 193 THR A C 1
ATOM 1486 O O . THR A 1 193 ? -12.867 -2.066 20.531 1 28.41 193 THR A O 1
ATOM 1489 N N . ASP A 1 194 ? -14.383 -3.557 20.656 1 26.92 194 ASP A N 1
ATOM 1490 C CA . ASP A 1 194 ? -15.688 -2.912 20.516 1 26.92 194 ASP A CA 1
ATOM 1491 C C . ASP A 1 194 ? -15.797 -1.694 21.438 1 26.92 194 ASP A C 1
ATOM 1493 O O . ASP A 1 194 ? -15.672 -1.813 22.656 1 26.92 194 ASP A O 1
ATOM 1497 N N . SER A 1 195 ? -15.258 -0.528 21.219 1 23.42 195 SER A N 1
ATOM 1498 C CA . SER A 1 195 ? -15.938 0.497 22 1 23.42 195 SER A CA 1
ATOM 1499 C C . SER A 1 195 ? -17.453 0.393 21.844 1 23.42 195 SER A C 1
ATOM 1501 O O . SER A 1 195 ? -18 0.663 20.781 1 23.42 195 SER A O 1
ATOM 1503 N N . PHE A 1 196 ? -18.094 -0.542 22.5 1 21.59 196 PHE A N 1
ATOM 1504 C CA . PHE A 1 196 ? -19.438 -0.259 23 1 21.59 196 PHE A CA 1
ATOM 1505 C C . PHE A 1 196 ? -19.453 1.029 23.812 1 21.59 196 PHE A C 1
ATOM 1507 O O . PHE A 1 196 ? -18.484 1.325 24.531 1 21.59 196 PHE A O 1
ATOM 1514 N N . MET B 1 1 ? 9.859 12.875 -14.117 1 79.69 1 MET B N 1
ATOM 1515 C CA . MET B 1 1 ? 9.969 13.672 -12.898 1 79.69 1 MET B CA 1
ATOM 1516 C C . MET B 1 1 ? 9.258 13 -11.734 1 79.69 1 MET B C 1
ATOM 1518 O O . MET B 1 1 ? 8.188 12.414 -11.906 1 79.69 1 MET B O 1
ATOM 1522 N N . ASP B 1 2 ? 9.906 12.93 -10.508 1 87.19 2 ASP B N 1
ATOM 1523 C CA . ASP B 1 2 ? 9.352 12.258 -9.336 1 87.19 2 ASP B CA 1
ATOM 1524 C C . ASP B 1 2 ? 8.891 13.273 -8.289 1 87.19 2 ASP B C 1
ATOM 1526 O O . ASP B 1 2 ? 9.547 14.297 -8.078 1 87.19 2 ASP B O 1
ATOM 1530 N N . VAL B 1 3 ? 7.703 13.125 -7.879 1 88.75 3 VAL B N 1
ATOM 1531 C CA . VAL B 1 3 ? 7.176 13.883 -6.75 1 88.75 3 VAL B CA 1
ATOM 1532 C C . VAL B 1 3 ? 6.984 12.961 -5.551 1 88.75 3 VAL B C 1
ATOM 1534 O O . VAL B 1 3 ? 6.25 11.977 -5.633 1 88.75 3 VAL B O 1
ATOM 1537 N N . ASN B 1 4 ? 7.656 13.328 -4.473 1 93.88 4 ASN B N 1
ATOM 1538 C CA . ASN B 1 4 ? 7.645 12.492 -3.281 1 93.88 4 ASN B CA 1
ATOM 1539 C C . ASN B 1 4 ? 6.875 13.148 -2.141 1 93.88 4 ASN B C 1
ATOM 1541 O O . ASN B 1 4 ? 7.184 14.273 -1.742 1 93.88 4 ASN B O 1
ATOM 1545 N N . ILE B 1 5 ? 5.871 12.383 -1.627 1 95.44 5 ILE B N 1
ATOM 1546 C CA . ILE B 1 5 ? 5.043 12.891 -0.538 1 95.44 5 ILE B CA 1
ATOM 1547 C C . ILE B 1 5 ? 5.195 11.992 0.688 1 95.44 5 ILE B C 1
ATOM 1549 O O . ILE B 1 5 ? 5.129 10.766 0.578 1 95.44 5 ILE B O 1
ATOM 1553 N N . ALA B 1 6 ? 5.449 12.586 1.82 1 97 6 ALA B N 1
ATOM 1554 C CA . ALA B 1 6 ? 5.477 11.844 3.078 1 97 6 ALA B CA 1
ATOM 1555 C C . ALA B 1 6 ? 4.207 12.094 3.891 1 97 6 ALA B C 1
ATOM 1557 O O . ALA B 1 6 ? 3.809 13.242 4.094 1 97 6 ALA B O 1
ATOM 1558 N N . VAL B 1 7 ? 3.57 11 4.324 1 97.12 7 VAL B N 1
ATOM 1559 C CA . VAL B 1 7 ? 2.438 11.086 5.238 1 97.12 7 VAL B CA 1
ATOM 1560 C C . VAL B 1 7 ? 2.895 10.766 6.66 1 97.12 7 VAL B C 1
ATOM 1562 O O . VAL B 1 7 ? 3.371 9.656 6.926 1 97.12 7 VAL B O 1
ATOM 1565 N N . MET B 1 8 ? 2.723 11.789 7.559 1 97 8 MET B N 1
ATOM 1566 C CA . MET B 1 8 ? 3.293 11.648 8.898 1 97 8 MET B CA 1
ATOM 1567 C C . MET B 1 8 ? 2.266 12.016 9.961 1 97 8 MET B C 1
ATOM 1569 O O . MET B 1 8 ? 1.332 12.773 9.703 1 97 8 MET B O 1
ATOM 1573 N N . GLY B 1 9 ? 2.443 11.531 11.133 1 97.06 9 GLY B N 1
ATOM 1574 C CA . GLY B 1 9 ? 1.586 11.664 12.297 1 97.06 9 GLY B CA 1
ATOM 1575 C C . GLY B 1 9 ? 1.677 10.477 13.242 1 97.06 9 GLY B C 1
ATOM 1576 O O . GLY B 1 9 ? 2.318 9.477 12.922 1 97.06 9 GLY B O 1
ATOM 1577 N N . THR B 1 10 ? 1.005 10.625 14.383 1 95.75 10 THR B N 1
ATOM 1578 C CA . THR B 1 10 ? 1.059 9.547 15.367 1 95.75 10 THR B CA 1
ATOM 1579 C C . THR B 1 10 ? 0.262 8.336 14.883 1 95.75 10 THR B C 1
ATOM 1581 O O . THR B 1 10 ? -0.303 8.359 13.781 1 95.75 10 THR B O 1
ATOM 1584 N N . GLU B 1 11 ? 0.358 7.266 15.664 1 92.75 11 GLU B N 1
ATOM 1585 C CA . GLU B 1 11 ? -0.395 6.055 15.359 1 92.75 11 GLU B CA 1
ATOM 1586 C C . GLU B 1 11 ? -1.897 6.293 15.469 1 92.75 11 GLU B C 1
ATOM 1588 O O . GLU B 1 11 ? -2.344 7.113 16.281 1 92.75 11 GLU B O 1
ATOM 1593 N N . SER B 1 12 ? -2.65 5.684 14.625 1 93 12 SER B N 1
ATOM 1594 C CA . SER B 1 12 ? -4.102 5.551 14.703 1 93 12 SER B CA 1
ATOM 1595 C C . SER B 1 12 ? -4.797 6.871 14.375 1 93 12 SER B C 1
ATOM 1597 O O . SER B 1 12 ? -5.957 7.07 14.734 1 93 12 SER B O 1
ATOM 1599 N N . VAL B 1 13 ? -4.094 7.77 13.75 1 96.94 13 VAL B N 1
ATOM 1600 C CA . VAL B 1 13 ? -4.742 9.031 13.414 1 96.94 13 VAL B CA 1
ATOM 1601 C C . VAL B 1 13 ? -5.402 8.922 12.039 1 96.94 13 VAL B C 1
ATOM 1603 O O . VAL B 1 13 ? -6.199 9.789 11.656 1 96.94 13 VAL B O 1
ATOM 1606 N N . GLY B 1 14 ? -5.066 7.93 11.234 1 95.88 14 GLY B N 1
ATOM 1607 C CA . GLY B 1 14 ? -5.727 7.695 9.961 1 95.88 14 GLY B CA 1
ATOM 1608 C C . GLY B 1 14 ? -4.828 7.957 8.766 1 95.88 14 GLY B C 1
ATOM 1609 O O . GLY B 1 14 ? -5.312 8.289 7.68 1 95.88 14 GLY B O 1
ATOM 1610 N N . LYS B 1 15 ? -3.457 7.844 8.906 1 96.44 15 LYS B N 1
ATOM 1611 C CA . LYS B 1 15 ? -2.518 8.047 7.809 1 96.44 15 LYS B CA 1
ATOM 1612 C C . LYS B 1 15 ? -2.803 7.078 6.66 1 96.44 15 LYS B C 1
ATOM 1614 O O . LYS B 1 15 ? -2.959 7.504 5.512 1 96.44 15 LYS B O 1
ATOM 1619 N N . SER B 1 16 ? -2.939 5.848 7.051 1 92.44 16 SER B N 1
ATOM 1620 C CA . SER B 1 16 ? -3.166 4.816 6.043 1 92.44 16 SER B CA 1
ATOM 1621 C C . SER B 1 16 ? -4.559 4.938 5.434 1 92.44 16 SER B C 1
ATOM 1623 O O . SER B 1 16 ? -4.73 4.762 4.227 1 92.44 16 SER B O 1
ATOM 1625 N N . ALA B 1 17 ? -5.52 5.219 6.332 1 93.12 17 ALA B N 1
ATOM 1626 C CA . ALA B 1 17 ? -6.879 5.395 5.832 1 93.12 17 ALA B CA 1
ATOM 1627 C C . ALA B 1 17 ? -6.949 6.531 4.816 1 93.12 17 ALA B C 1
ATOM 1629 O O . ALA B 1 17 ? -7.605 6.41 3.781 1 93.12 17 ALA B O 1
ATOM 1630 N N . LEU B 1 18 ? -6.262 7.625 5.109 1 94.69 18 LEU B N 1
ATOM 1631 C CA . LEU B 1 18 ? -6.223 8.773 4.215 1 94.69 18 LEU B CA 1
ATOM 1632 C C . LEU B 1 18 ? -5.57 8.406 2.887 1 94.69 18 LEU B C 1
ATOM 1634 O O . LEU B 1 18 ? -6.102 8.719 1.819 1 94.69 18 LEU B O 1
ATOM 1638 N N . THR B 1 19 ? -4.48 7.727 2.914 1 92.19 19 THR B N 1
ATOM 1639 C CA . THR B 1 19 ? -3.723 7.352 1.727 1 92.19 19 THR B CA 1
ATOM 1640 C C . THR B 1 19 ? -4.527 6.402 0.847 1 92.19 19 THR B C 1
ATOM 1642 O O . THR B 1 19 ? -4.637 6.609 -0.364 1 92.19 19 THR B O 1
ATOM 1645 N N . VAL B 1 20 ? -5.117 5.418 1.48 1 89 20 VAL B N 1
ATOM 1646 C CA . VAL B 1 20 ? -5.879 4.418 0.741 1 89 20 VAL B CA 1
ATOM 1647 C C . VAL B 1 20 ? -7.133 5.059 0.149 1 89 20 VAL B C 1
ATOM 1649 O O . VAL B 1 20 ? -7.504 4.77 -0.992 1 89 20 VAL B O 1
ATOM 1652 N N . ARG B 1 21 ? -7.809 5.914 0.928 1 88.94 21 ARG B N 1
ATOM 1653 C CA . ARG B 1 21 ? -8.961 6.637 0.402 1 88.94 21 ARG B CA 1
ATOM 1654 C C . ARG B 1 21 ? -8.586 7.441 -0.839 1 88.94 21 ARG B C 1
ATOM 1656 O O . ARG B 1 21 ? -9.328 7.453 -1.823 1 88.94 21 ARG B O 1
ATOM 1663 N N . LEU B 1 22 ? -7.457 8.055 -0.764 1 86.81 22 LEU B N 1
ATOM 1664 C CA . LEU B 1 22 ? -6.973 8.875 -1.871 1 86.81 22 LEU B CA 1
ATOM 1665 C C . LEU B 1 22 ? -6.73 8.023 -3.111 1 86.81 22 LEU B C 1
ATOM 1667 O O . LEU B 1 22 ? -7.133 8.391 -4.215 1 86.81 22 LEU B O 1
ATOM 1671 N N . LEU B 1 23 ? -6.176 6.887 -2.928 1 83.19 23 LEU B N 1
ATOM 1672 C CA . LEU B 1 23 ? -5.676 6.09 -4.043 1 83.19 23 LEU B CA 1
ATOM 1673 C C . LEU B 1 23 ? -6.777 5.207 -4.617 1 83.19 23 LEU B C 1
ATOM 1675 O O . LEU B 1 23 ? -6.762 4.883 -5.809 1 83.19 23 LEU B O 1
ATOM 1679 N N . THR B 1 24 ? -7.777 4.758 -3.764 1 80.56 24 THR B N 1
ATOM 1680 C CA . THR B 1 24 ? -8.719 3.742 -4.223 1 80.56 24 THR B CA 1
ATOM 1681 C C . THR B 1 24 ? -10.156 4.223 -4.047 1 80.56 24 THR B C 1
ATOM 1683 O O . THR B 1 24 ? -11.094 3.59 -4.539 1 80.56 24 THR B O 1
ATOM 1686 N N . ARG B 1 25 ? -10.367 5.281 -3.318 1 84.25 25 ARG B N 1
ATOM 1687 C CA . ARG B 1 25 ? -11.68 5.824 -2.959 1 84.25 25 ARG B CA 1
ATOM 1688 C C . ARG B 1 25 ? -12.367 4.949 -1.919 1 84.25 25 ARG B C 1
ATOM 1690 O O . ARG B 1 25 ? -13.484 5.25 -1.49 1 84.25 25 ARG B O 1
ATOM 1697 N N . ARG B 1 26 ? -11.695 3.963 -1.578 1 84.69 26 ARG B N 1
ATOM 1698 C CA . ARG B 1 26 ? -12.25 3.066 -0.569 1 84.69 26 ARG B CA 1
ATOM 1699 C C . ARG B 1 26 ? -11.648 3.348 0.804 1 84.69 26 ARG B C 1
ATOM 1701 O O . ARG B 1 26 ? -10.664 4.078 0.917 1 84.69 26 ARG B O 1
ATOM 1708 N N . PHE B 1 27 ? -12.469 2.719 1.759 1 86.5 27 PHE B N 1
ATOM 1709 C CA . PHE B 1 27 ? -12.031 2.947 3.129 1 86.5 27 PHE B CA 1
ATOM 1710 C C . PHE B 1 27 ? -11.648 1.634 3.803 1 86.5 27 PHE B C 1
ATOM 1712 O O . PHE B 1 27 ? -12.422 0.669 3.77 1 86.5 27 PHE B O 1
ATOM 1719 N N . ILE B 1 28 ? -10.391 1.66 4.289 1 82.5 28 ILE B N 1
ATOM 1720 C CA . ILE B 1 28 ? -9.93 0.625 5.207 1 82.5 28 ILE B CA 1
ATOM 1721 C C . ILE B 1 28 ? -9.438 1.267 6.504 1 82.5 28 ILE B C 1
ATOM 1723 O O . ILE B 1 28 ? -8.531 2.105 6.48 1 82.5 28 ILE B O 1
ATOM 1727 N N . GLY B 1 29 ? -9.953 0.845 7.641 1 79.44 29 GLY B N 1
ATOM 1728 C CA . GLY B 1 29 ? -9.727 1.556 8.883 1 79.44 29 GLY B CA 1
ATOM 1729 C C . GLY B 1 29 ? -8.555 1.007 9.68 1 79.44 29 GLY B C 1
ATOM 1730 O O . GLY B 1 29 ? -8.133 1.612 10.664 1 79.44 29 GLY B O 1
ATOM 1731 N N . GLU B 1 30 ? -8.016 -0.144 9.328 1 77.5 30 GLU B N 1
ATOM 1732 C CA . GLU B 1 30 ? -6.949 -0.745 10.117 1 77.5 30 GLU B CA 1
ATOM 1733 C C . GLU B 1 30 ? -5.832 -1.278 9.227 1 77.5 30 GLU B C 1
ATOM 1735 O O . GLU B 1 30 ? -6.078 -2.094 8.336 1 77.5 30 GLU B O 1
ATOM 1740 N N . TYR B 1 31 ? -4.555 -0.745 9.391 1 75.69 31 TYR B N 1
ATOM 1741 C CA . TYR B 1 31 ? -3.396 -1.196 8.633 1 75.69 31 TYR B CA 1
ATOM 1742 C C . TYR B 1 31 ? -2.297 -1.707 9.555 1 75.69 31 TYR B C 1
ATOM 1744 O O . TYR B 1 31 ? -1.365 -2.381 9.109 1 75.69 31 TYR B O 1
ATOM 1752 N N . GLY B 1 32 ? -2.443 -1.506 10.773 1 76 32 GLY B N 1
ATOM 1753 C CA . GLY B 1 32 ? -1.421 -1.965 11.703 1 76 32 GLY B CA 1
ATOM 1754 C C . GLY B 1 32 ? -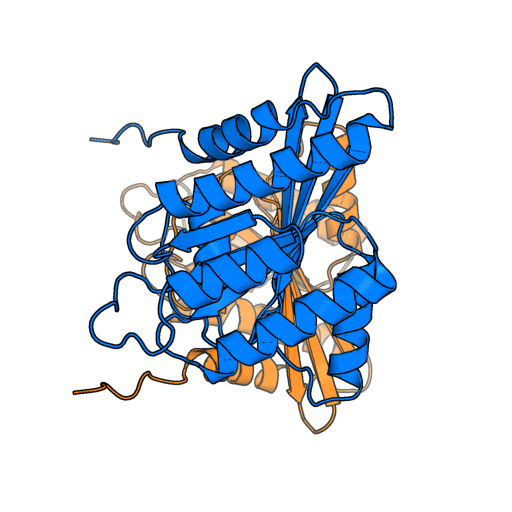0.072 -1.309 11.477 1 76 32 GLY B C 1
ATOM 1755 O O . GLY B 1 32 ? 0.008 -0.095 11.273 1 76 32 GLY B O 1
ATOM 1756 N N . ASP B 1 33 ? 1.093 -2.061 11.508 1 80.75 33 ASP B N 1
ATOM 1757 C CA . ASP B 1 33 ? 2.455 -1.543 11.438 1 80.75 33 ASP B CA 1
ATOM 1758 C C . ASP B 1 33 ? 3.049 -1.756 10.047 1 80.75 33 ASP B C 1
ATOM 1760 O O . ASP B 1 33 ? 4.238 -2.053 9.914 1 80.75 33 ASP B O 1
ATOM 1764 N N . ILE B 1 34 ? 2.256 -1.538 9.117 1 83.62 34 ILE B N 1
ATOM 1765 C CA . ILE B 1 34 ? 2.688 -1.739 7.734 1 83.62 34 ILE B CA 1
ATOM 1766 C C . ILE B 1 34 ? 3.246 -0.434 7.176 1 83.62 34 ILE B C 1
ATOM 1768 O O . ILE B 1 34 ? 2.627 0.624 7.312 1 83.62 34 ILE B O 1
ATOM 1772 N N . GLU B 1 35 ? 4.473 -0.523 6.688 1 88.06 35 GLU B N 1
ATOM 1773 C CA . GLU B 1 35 ? 5.035 0.573 5.902 1 88.06 35 GLU B CA 1
ATOM 1774 C C . GLU B 1 35 ? 4.781 0.368 4.41 1 88.06 35 GLU B C 1
ATOM 1776 O O . GLU B 1 35 ? 4.895 -0.75 3.904 1 88.06 35 GLU B O 1
ATOM 1781 N N . SER B 1 36 ? 4.336 1.475 3.799 1 90.69 36 SER B N 1
ATOM 1782 C CA . SER B 1 36 ? 4.016 1.341 2.381 1 90.69 36 SER B CA 1
ATOM 1783 C C . SER B 1 36 ? 4.52 2.539 1.586 1 90.69 36 SER B C 1
ATOM 1785 O O . SER B 1 36 ? 4.43 3.68 2.047 1 90.69 36 SER B O 1
ATOM 1787 N N . ILE B 1 37 ? 5.137 2.205 0.421 1 91.88 37 ILE B N 1
ATOM 1788 C CA . ILE B 1 37 ? 5.363 3.232 -0.59 1 91.88 37 ILE B CA 1
ATOM 1789 C C . ILE B 1 37 ? 4.488 2.955 -1.812 1 91.88 37 ILE B C 1
ATOM 1791 O O . ILE B 1 37 ? 4.574 1.881 -2.412 1 91.88 37 ILE B O 1
ATOM 1795 N N . TYR B 1 38 ? 3.615 3.879 -2.061 1 89.94 38 TYR B N 1
ATOM 1796 C CA . TYR B 1 38 ? 2.752 3.797 -3.234 1 89.94 38 TYR B CA 1
ATOM 1797 C C . TYR B 1 38 ? 3.285 4.668 -4.367 1 89.94 38 TYR B C 1
ATOM 1799 O O . TYR B 1 38 ? 3.68 5.812 -4.145 1 89.94 38 TYR B O 1
ATOM 1807 N N . SER B 1 39 ? 3.328 4.098 -5.566 1 87.25 39 SER B N 1
ATOM 1808 C CA . SER B 1 39 ? 3.789 4.852 -6.73 1 87.25 39 SER B CA 1
ATOM 1809 C C . SER B 1 39 ? 2.764 4.809 -7.859 1 87.25 39 SER B C 1
ATOM 1811 O O . SER B 1 39 ? 2.152 3.768 -8.109 1 87.25 39 SER B O 1
ATOM 1813 N N . HIS B 1 40 ? 2.576 5.922 -8.367 1 80.38 40 HIS B N 1
ATOM 1814 C CA . HIS B 1 40 ? 1.73 6.043 -9.555 1 80.38 40 HIS B CA 1
ATOM 1815 C C . HIS B 1 40 ? 2.359 6.973 -10.586 1 80.38 40 HIS B C 1
ATOM 1817 O O . HIS B 1 40 ? 2.834 8.062 -10.242 1 80.38 40 HIS B O 1
ATOM 1823 N N . SER B 1 41 ? 2.457 6.445 -11.789 1 77.44 41 SER B N 1
ATOM 1824 C CA . SER B 1 41 ? 3.01 7.262 -12.867 1 77.44 41 SER B CA 1
ATOM 1825 C C . SER B 1 41 ? 1.919 7.719 -13.828 1 77.44 41 SER B C 1
ATOM 1827 O O . SER B 1 41 ? 0.992 6.961 -14.133 1 77.44 41 SER B O 1
ATOM 1829 N N . PHE B 1 42 ? 2.035 8.953 -14.18 1 71.88 42 PHE B N 1
ATOM 1830 C CA . PHE B 1 42 ? 1.101 9.484 -15.172 1 71.88 42 PHE B CA 1
ATOM 1831 C C . PHE B 1 42 ? 1.778 10.523 -16.062 1 71.88 42 PHE B C 1
ATOM 1833 O O . PHE B 1 42 ? 2.832 11.055 -15.703 1 71.88 42 PHE B O 1
ATOM 1840 N N . ALA B 1 43 ? 1.263 10.609 -17.281 1 72.25 43 ALA B N 1
ATOM 1841 C CA . ALA B 1 43 ? 1.811 11.555 -18.25 1 72.25 43 ALA B CA 1
ATOM 1842 C C . ALA B 1 43 ? 1.101 12.898 -18.172 1 72.25 43 ALA B C 1
ATOM 1844 O O . ALA B 1 43 ? -0.13 12.961 -18.109 1 72.25 43 ALA B O 1
ATOM 1845 N N . VAL B 1 44 ? 1.843 13.961 -17.844 1 65.44 44 VAL B N 1
ATOM 1846 C CA . VAL B 1 44 ? 1.346 15.336 -17.891 1 65.44 44 VAL B CA 1
ATOM 1847 C C . VAL B 1 44 ? 2.127 16.141 -18.922 1 65.44 44 VAL B C 1
ATOM 1849 O O . VAL B 1 44 ? 3.348 16.266 -18.828 1 65.44 44 VAL B O 1
ATOM 1852 N N . ASP B 1 45 ? 1.342 16.719 -19.922 1 71.88 45 ASP B N 1
ATOM 1853 C CA . ASP B 1 45 ? 1.937 17.531 -20.984 1 71.88 45 ASP B CA 1
ATOM 1854 C C . ASP B 1 45 ? 3.117 16.812 -21.625 1 71.88 45 ASP B C 1
ATOM 1856 O O . ASP B 1 45 ? 4.191 17.406 -21.797 1 71.88 45 ASP B O 1
ATOM 1860 N N . GLY B 1 46 ? 3.006 15.578 -21.781 1 71.5 46 GLY B N 1
ATOM 1861 C CA . GLY B 1 46 ? 3.998 14.789 -22.484 1 71.5 46 GLY B CA 1
ATOM 1862 C C . GLY B 1 46 ? 5.133 14.32 -21.594 1 71.5 46 GLY B C 1
ATOM 1863 O O . GLY B 1 46 ? 6.051 13.641 -22.062 1 71.5 46 GLY B O 1
ATOM 1864 N N . ARG B 1 47 ? 5.059 14.797 -20.375 1 76.62 47 ARG B N 1
ATOM 1865 C CA . ARG B 1 47 ? 6.098 14.359 -19.453 1 76.62 47 ARG B CA 1
ATOM 1866 C C . ARG B 1 47 ? 5.555 13.328 -18.469 1 76.62 47 ARG B C 1
ATOM 1868 O O . ARG B 1 47 ? 4.418 13.445 -18.016 1 76.62 47 ARG B O 1
ATOM 1875 N N . GLU B 1 48 ? 6.406 12.281 -18.203 1 77.31 48 GLU B N 1
ATOM 1876 C CA . GLU B 1 48 ? 6.043 11.258 -17.219 1 77.31 48 GLU B CA 1
ATOM 1877 C C . GLU B 1 48 ? 6.355 11.711 -15.805 1 77.31 48 GLU B C 1
ATOM 1879 O O . GLU B 1 48 ? 7.488 12.102 -15.508 1 77.31 48 GLU B O 1
ATOM 1884 N N . ILE B 1 49 ? 5.309 11.82 -15.023 1 76.69 49 ILE B N 1
ATOM 1885 C CA . ILE B 1 49 ? 5.484 12.195 -13.617 1 76.69 49 ILE B CA 1
ATOM 1886 C C . ILE B 1 49 ? 5.121 11.008 -12.727 1 76.69 49 ILE B C 1
ATOM 1888 O O . ILE B 1 49 ? 4.094 10.359 -12.93 1 76.69 49 ILE B O 1
ATOM 1892 N N . SER B 1 50 ? 6.086 10.703 -11.797 1 84.19 50 SER B N 1
ATOM 1893 C CA . SER B 1 50 ? 5.82 9.664 -10.805 1 84.19 50 SER B CA 1
ATOM 1894 C C . SER B 1 50 ? 5.539 10.266 -9.43 1 84.19 50 SER B C 1
ATOM 1896 O O . SER B 1 50 ? 6.348 11.039 -8.914 1 84.19 50 SER B O 1
ATOM 1898 N N . LEU B 1 51 ? 4.316 9.977 -9.016 1 85.25 51 LEU B N 1
ATOM 1899 C CA . LEU B 1 51 ? 3.959 10.367 -7.656 1 85.25 51 LEU B CA 1
ATOM 1900 C C . LEU B 1 51 ? 4.199 9.227 -6.676 1 85.25 51 LEU B C 1
ATOM 1902 O O . LEU B 1 51 ? 3.701 8.117 -6.879 1 85.25 51 LEU B O 1
ATOM 1906 N N . ASN B 1 52 ? 5 9.531 -5.68 1 91.69 52 ASN B N 1
ATOM 1907 C CA . ASN B 1 52 ? 5.301 8.539 -4.648 1 91.69 52 ASN B CA 1
ATOM 1908 C C . ASN B 1 52 ? 4.793 8.992 -3.281 1 91.69 52 ASN B C 1
ATOM 1910 O O . ASN B 1 52 ? 5.008 10.133 -2.877 1 91.69 52 ASN B O 1
ATOM 1914 N N . ILE B 1 53 ? 4.051 8.07 -2.629 1 93.88 53 ILE B N 1
ATOM 1915 C CA . ILE B 1 53 ? 3.547 8.367 -1.293 1 93.88 53 ILE B CA 1
ATOM 1916 C C . ILE B 1 53 ? 4.109 7.355 -0.294 1 93.88 53 ILE B C 1
ATOM 1918 O O . ILE B 1 53 ? 3.912 6.148 -0.445 1 93.88 53 ILE B O 1
ATOM 1922 N N . TRP B 1 54 ? 4.84 7.875 0.676 1 95.69 54 TRP B N 1
ATOM 1923 C CA . TRP B 1 54 ? 5.398 7.043 1.733 1 95.69 54 TRP B CA 1
ATOM 1924 C C . TRP B 1 54 ? 4.547 7.117 2.996 1 95.69 54 TRP B C 1
ATOM 1926 O O . TRP B 1 54 ? 4.438 8.18 3.617 1 95.69 54 TRP B O 1
ATOM 1936 N N . ASP B 1 55 ? 3.932 5.977 3.344 1 93.44 55 ASP B N 1
ATOM 1937 C CA . ASP B 1 55 ? 3.148 5.797 4.562 1 93.44 55 ASP B CA 1
ATOM 1938 C C . ASP B 1 55 ? 3.826 4.805 5.508 1 93.44 55 ASP B C 1
ATOM 1940 O O . ASP B 1 55 ? 4.109 3.668 5.125 1 93.44 55 ASP B O 1
ATOM 1944 N N . SER B 1 56 ? 4.152 5.285 6.727 1 91.12 56 SER B N 1
ATOM 1945 C CA . SER B 1 56 ? 4.852 4.43 7.676 1 91.12 56 SER B CA 1
ATOM 1946 C C . SER B 1 56 ? 4.297 4.602 9.086 1 91.12 56 SER B C 1
ATOM 1948 O O . SER B 1 56 ? 3.717 5.641 9.406 1 91.12 56 SER B O 1
ATOM 1950 N N . PRO B 1 57 ? 4.473 3.533 9.898 1 87.44 57 PRO B N 1
ATOM 1951 C CA . PRO B 1 57 ? 4.066 3.68 11.297 1 87.44 57 PRO B CA 1
ATOM 1952 C C . PRO B 1 57 ? 4.887 4.734 12.039 1 87.44 57 PRO B C 1
ATOM 1954 O O . PRO B 1 57 ? 6.012 5.039 11.641 1 87.44 57 PRO B O 1
ATOM 1957 N N . TYR B 1 58 ? 4.184 5.293 13.016 1 82.31 58 TYR B N 1
ATOM 1958 C CA . TYR B 1 58 ? 4.836 6.281 13.867 1 82.31 58 TYR B CA 1
ATOM 1959 C C . TYR B 1 58 ? 5.715 5.605 14.914 1 82.31 58 TYR B C 1
ATOM 1961 O O . TYR B 1 58 ? 5.25 4.742 15.656 1 82.31 58 TYR B O 1
ATOM 1969 N N . SER B 1 59 ? 7.098 5.719 14.875 1 72.62 59 SER B N 1
ATOM 1970 C CA . SER B 1 59 ? 7.941 5.098 15.891 1 72.62 59 SER B CA 1
ATOM 1971 C C . SER B 1 59 ? 8.969 6.09 16.438 1 72.62 59 SER B C 1
ATOM 1973 O O . SER B 1 59 ? 10.125 5.73 16.656 1 72.62 59 SER B O 1
ATOM 1975 N N . GLU B 1 60 ? 8.617 7.254 16.75 1 64.75 60 GLU B N 1
ATOM 1976 C CA . GLU B 1 60 ? 9.602 8.281 17.078 1 64.75 60 GLU B CA 1
ATOM 1977 C C . GLU B 1 60 ? 10.312 7.98 18.391 1 64.75 60 GLU B C 1
ATOM 1979 O O . GLU B 1 60 ? 11.305 8.625 18.734 1 64.75 60 GLU B O 1
ATOM 1984 N N . ARG B 1 61 ? 9.898 6.91 18.984 1 66.94 61 ARG B N 1
ATOM 1985 C CA . ARG B 1 61 ? 10.492 6.742 20.297 1 66.94 61 ARG B CA 1
ATOM 1986 C C . ARG B 1 61 ? 11.719 5.836 20.234 1 66.94 61 ARG B C 1
ATOM 1988 O O . ARG B 1 61 ? 12.445 5.703 21.219 1 66.94 61 ARG B O 1
ATOM 1995 N N . SER B 1 62 ? 11.984 5.355 19.156 1 70.88 62 SER B N 1
ATOM 1996 C CA . SER B 1 62 ? 13.156 4.5 19 1 70.88 62 SER B CA 1
ATOM 1997 C C . SER B 1 62 ? 14.211 5.145 18.109 1 70.88 62 SER B C 1
ATOM 1999 O O . SER B 1 62 ? 13.891 6.035 17.312 1 70.88 62 SER B O 1
ATOM 2001 N N . THR B 1 63 ? 15.539 4.914 18.406 1 72.62 63 THR B N 1
ATOM 2002 C CA . THR B 1 63 ? 16.609 5.375 17.531 1 72.62 63 THR B CA 1
ATOM 2003 C C . THR B 1 63 ? 16.266 5.062 16.078 1 72.62 63 THR B C 1
ATOM 2005 O O . THR B 1 63 ? 16.453 5.91 15.195 1 72.62 63 THR B O 1
ATOM 2008 N N . ALA B 1 64 ? 15.688 3.932 15.859 1 72.88 64 ALA B N 1
ATOM 2009 C CA . ALA B 1 64 ? 15.273 3.539 14.516 1 72.88 64 ALA B CA 1
ATOM 2010 C C . ALA B 1 64 ? 14.156 4.438 14 1 72.88 64 ALA B C 1
ATOM 2012 O O . ALA B 1 64 ? 14.117 4.781 12.812 1 72.88 64 ALA B O 1
ATOM 2013 N N . GLY B 1 65 ? 13.438 4.848 15.047 1 80.25 65 GLY B N 1
ATOM 2014 C CA . GLY B 1 65 ? 12.352 5.75 14.688 1 80.25 65 GLY B CA 1
ATOM 2015 C C . GLY B 1 65 ? 12.828 7.129 14.273 1 80.25 65 GLY B C 1
ATOM 2016 O O . GLY B 1 65 ? 12.344 7.695 13.297 1 80.25 65 GLY B O 1
ATOM 2017 N N . ALA B 1 66 ? 13.773 7.59 15.008 1 81.31 66 ALA B N 1
ATOM 2018 C CA . ALA B 1 66 ? 14.336 8.898 14.688 1 81.31 66 ALA B CA 1
ATOM 2019 C C . ALA B 1 66 ? 15.016 8.883 13.32 1 81.31 66 ALA B C 1
ATOM 2021 O O . ALA B 1 66 ? 14.891 9.844 12.547 1 81.31 66 ALA B O 1
ATOM 2022 N N . SER B 1 67 ? 15.672 7.84 13.07 1 86.12 67 SER B N 1
ATOM 2023 C CA . SER B 1 67 ? 16.344 7.699 11.781 1 86.12 67 SER B CA 1
ATOM 2024 C C . SER B 1 67 ? 15.328 7.645 10.641 1 86.12 67 SER B C 1
ATOM 2026 O O . SER B 1 67 ? 15.539 8.25 9.586 1 86.12 67 SER B O 1
ATOM 2028 N N . LEU B 1 68 ? 14.25 6.996 10.867 1 86.75 68 LEU B N 1
ATOM 2029 C CA . LEU B 1 68 ? 13.211 6.891 9.852 1 86.75 68 LEU B CA 1
ATOM 2030 C C . LEU B 1 68 ? 12.555 8.242 9.602 1 86.75 68 LEU B C 1
ATOM 2032 O O . LEU B 1 68 ? 12.273 8.602 8.453 1 86.75 68 LEU B O 1
ATOM 2036 N N . LEU B 1 69 ? 12.375 8.914 10.703 1 90 69 LEU B N 1
ATOM 2037 C CA . LEU B 1 69 ? 11.812 10.258 10.578 1 90 69 LEU B CA 1
ATOM 2038 C C . LEU B 1 69 ? 12.719 11.148 9.742 1 90 69 LEU B C 1
ATOM 2040 O O . LEU B 1 69 ? 12.25 11.828 8.828 1 90 69 LEU B O 1
ATOM 2044 N N . GLU B 1 70 ? 13.93 11.125 10.016 1 91.38 70 GLU B N 1
ATOM 2045 C CA . GLU B 1 70 ? 14.891 11.938 9.289 1 91.38 70 GLU B CA 1
ATOM 2046 C C . GLU B 1 70 ? 14.914 11.562 7.805 1 91.38 70 GLU B C 1
ATOM 2048 O O . GLU B 1 70 ? 14.953 12.445 6.941 1 91.38 70 GLU B O 1
ATOM 2053 N N . ARG B 1 71 ? 14.883 10.312 7.57 1 93 71 ARG B N 1
ATOM 2054 C CA . ARG B 1 71 ? 14.883 9.852 6.188 1 93 71 ARG B CA 1
ATOM 2055 C C . ARG B 1 71 ? 13.633 10.32 5.449 1 93 71 ARG B C 1
ATOM 2057 O O . ARG B 1 71 ? 13.711 10.758 4.301 1 93 71 ARG B O 1
ATOM 2064 N N . LYS B 1 72 ? 12.562 10.312 6.074 1 93.62 72 LYS B N 1
ATOM 2065 C CA . LYS B 1 72 ? 11.305 10.742 5.469 1 93.62 72 LYS B CA 1
ATOM 2066 C C . LYS B 1 72 ? 11.32 12.234 5.168 1 93.62 72 LYS B C 1
ATOM 2068 O O . LYS B 1 72 ? 10.891 12.672 4.098 1 93.62 72 LYS B O 1
ATOM 2073 N N . VAL B 1 73 ? 11.844 12.914 6.148 1 94.5 73 VAL B N 1
ATOM 2074 C CA . VAL B 1 73 ? 11.891 14.367 6.02 1 94.5 73 VAL B CA 1
ATOM 2075 C C . VAL B 1 73 ? 12.797 14.758 4.855 1 94.5 73 VAL B C 1
ATOM 2077 O O . VAL B 1 73 ? 12.477 15.664 4.086 1 94.5 73 VAL B O 1
ATOM 2080 N N . GLN B 1 74 ? 13.844 14.031 4.645 1 95.25 74 GLN B N 1
ATOM 2081 C CA . GLN B 1 74 ? 14.781 14.352 3.576 1 95.25 74 GLN B CA 1
ATOM 2082 C C . GLN B 1 74 ? 14.281 13.844 2.229 1 95.25 74 GLN B C 1
ATOM 2084 O O . GLN B 1 74 ? 14.562 14.445 1.188 1 95.25 74 GLN B O 1
ATOM 2089 N N . TRP B 1 75 ? 13.555 12.836 2.289 1 95.12 75 TRP B N 1
ATOM 2090 C CA . TRP B 1 75 ? 13.094 12.148 1.09 1 95.12 75 TRP B CA 1
ATOM 2091 C C . TRP B 1 75 ? 11.961 12.914 0.419 1 95.12 75 TRP B C 1
ATOM 2093 O O . TRP B 1 75 ? 11.906 13.008 -0.81 1 95.12 75 TRP B O 1
ATOM 2103 N N . ALA B 1 76 ? 11.156 13.578 1.148 1 96.12 76 ALA B N 1
ATOM 2104 C CA . ALA B 1 76 ? 9.891 14.086 0.628 1 96.12 76 ALA B CA 1
ATOM 2105 C C . ALA B 1 76 ? 10.047 15.492 0.065 1 96.12 76 ALA B C 1
ATOM 2107 O O . ALA B 1 76 ? 10.883 16.266 0.542 1 96.12 76 ALA B O 1
ATOM 2108 N N . ASP B 1 77 ? 9.242 15.766 -0.962 1 94.5 77 ASP B N 1
ATOM 2109 C CA . ASP B 1 77 ? 9.109 17.109 -1.508 1 94.5 77 ASP B CA 1
ATOM 2110 C C . ASP B 1 77 ? 7.973 17.859 -0.822 1 94.5 77 ASP B C 1
ATOM 2112 O O . ASP B 1 77 ? 7.914 19.094 -0.886 1 94.5 77 ASP B O 1
ATOM 2116 N N . GLY B 1 78 ? 7.078 17.188 -0.293 1 96.12 78 GLY B N 1
ATOM 2117 C CA . GLY B 1 78 ? 5.945 17.719 0.445 1 96.12 78 GLY B CA 1
ATOM 2118 C C . GLY B 1 78 ? 5.465 16.797 1.553 1 96.12 78 GLY B C 1
ATOM 2119 O O . GLY B 1 78 ? 5.742 15.602 1.533 1 96.12 78 GLY B O 1
ATOM 2120 N N . TYR B 1 79 ? 4.73 17.375 2.514 1 97.56 79 TYR B N 1
ATOM 2121 C CA . TYR B 1 79 ? 4.383 16.641 3.727 1 97.56 79 TYR B CA 1
ATOM 2122 C C . TYR B 1 79 ? 2.898 16.781 4.039 1 97.56 79 TYR B C 1
ATOM 2124 O O . TYR B 1 79 ? 2.348 17.891 3.988 1 97.56 79 TYR B O 1
ATOM 2132 N N . VAL B 1 80 ? 2.314 15.641 4.281 1 97.94 80 VAL B N 1
ATOM 2133 C CA . VAL B 1 80 ? 0.971 15.617 4.852 1 97.94 80 VAL B CA 1
ATOM 2134 C C . VAL B 1 80 ? 1.039 15.203 6.32 1 97.94 80 VAL B C 1
ATOM 2136 O O . VAL B 1 80 ? 1.336 14.055 6.637 1 97.94 80 VAL B O 1
ATOM 2139 N N . LEU B 1 81 ? 0.77 16.172 7.188 1 98.5 81 LEU B N 1
ATOM 2140 C CA . LEU B 1 81 ? 0.821 15.922 8.625 1 98.5 81 LEU B CA 1
ATOM 2141 C C . LEU B 1 81 ? -0.58 15.711 9.188 1 98.5 81 LEU B C 1
ATOM 2143 O O . LEU B 1 81 ? -1.414 16.625 9.141 1 98.5 81 LEU B O 1
ATOM 2147 N N . VAL B 1 82 ? -0.793 14.539 9.766 1 98.62 82 VAL B N 1
ATOM 2148 C CA . VAL B 1 82 ? -2.148 14.133 10.117 1 98.62 82 VAL B CA 1
ATOM 2149 C C . VAL B 1 82 ? -2.273 14.016 11.633 1 98.62 82 VAL B C 1
ATOM 2151 O O . VAL B 1 82 ? -1.411 13.43 12.289 1 98.62 82 VAL B O 1
ATOM 2154 N N . TYR B 1 83 ? -3.287 14.602 12.242 1 98.69 83 TYR B N 1
ATOM 2155 C CA . TYR B 1 83 ? -3.721 14.328 13.609 1 98.69 83 TYR B CA 1
ATOM 2156 C C . TYR B 1 83 ? -5.195 13.938 13.641 1 98.69 83 TYR B C 1
ATOM 2158 O O . TYR B 1 83 ? -5.91 14.109 12.656 1 98.69 83 TYR B O 1
ATOM 2166 N N . SER B 1 84 ? -5.605 13.305 14.719 1 98.62 84 SER B N 1
ATOM 2167 C CA . SER B 1 84 ? -7.016 13.031 14.953 1 98.62 84 SER B CA 1
ATOM 2168 C C . SER B 1 84 ? -7.68 14.164 15.727 1 98.62 84 SER B C 1
ATOM 2170 O O . SER B 1 84 ? -7.164 14.609 16.75 1 98.62 84 SER B O 1
ATOM 2172 N N . ILE B 1 85 ? -8.836 14.586 15.289 1 98.81 85 ILE B N 1
ATOM 2173 C CA . ILE B 1 85 ? -9.508 15.672 15.992 1 98.81 85 ILE B CA 1
ATOM 2174 C C . ILE B 1 85 ? -9.938 15.195 17.375 1 98.81 85 ILE B C 1
ATOM 2176 O O . ILE B 1 85 ? -10.297 16.016 18.234 1 98.81 85 ILE B O 1
ATOM 2180 N N . CYS B 1 86 ? -9.859 13.867 17.609 1 98.69 86 CYS B N 1
ATOM 2181 C CA . CYS B 1 86 ? -10.297 13.289 18.875 1 98.69 86 CYS B CA 1
ATOM 2182 C C . CYS B 1 86 ? -9.117 13.062 19.812 1 98.69 86 CYS B C 1
ATOM 2184 O O . CYS B 1 86 ? -9.273 12.531 20.906 1 98.69 86 CYS B O 1
ATOM 2186 N N . ASP B 1 87 ? -7.891 13.508 19.422 1 98.5 87 ASP B N 1
ATOM 2187 C CA . ASP B 1 87 ? -6.688 13.172 20.188 1 98.5 87 ASP B CA 1
ATOM 2188 C C . ASP B 1 87 ? -5.73 14.359 20.25 1 98.5 87 ASP B C 1
ATOM 2190 O O . ASP B 1 87 ? -4.926 14.57 19.344 1 98.5 87 ASP B O 1
ATOM 2194 N N . ARG B 1 88 ? -5.711 15.047 21.391 1 98.56 88 ARG B N 1
ATOM 2195 C CA . ARG B 1 88 ? -4.895 16.25 21.562 1 98.56 88 ARG B CA 1
ATOM 2196 C C . ARG B 1 88 ? -3.41 15.914 21.484 1 98.56 88 ARG B C 1
ATOM 2198 O O . ARG B 1 88 ? -2.621 16.719 20.969 1 98.56 88 ARG B O 1
ATOM 2205 N N . ALA B 1 89 ? -3.062 14.766 21.906 1 98.19 89 ALA B N 1
ATOM 2206 C CA . ALA B 1 89 ? -1.66 14.359 21.859 1 98.19 89 ALA B CA 1
ATOM 2207 C C . ALA B 1 89 ? -1.17 14.258 20.422 1 98.19 89 ALA B C 1
ATOM 2209 O O . ALA B 1 89 ? -0.036 14.633 20.109 1 98.19 89 ALA B O 1
ATOM 2210 N N . SER B 1 90 ? -2.037 13.742 19.578 1 98.25 90 SER B N 1
ATOM 2211 C CA . SER B 1 90 ? -1.676 13.641 18.172 1 98.25 90 SER B CA 1
ATOM 2212 C C . SER B 1 90 ? -1.495 15.023 17.547 1 98.25 90 SER B C 1
ATOM 2214 O O . SER B 1 90 ? -0.631 15.219 16.688 1 98.25 90 SER B O 1
ATOM 2216 N N . PHE B 1 91 ? -2.217 15.977 18.031 1 98.69 91 PHE B N 1
ATOM 2217 C CA . PHE B 1 91 ? -2.096 17.359 17.562 1 98.69 91 PHE B CA 1
ATOM 2218 C C . PHE B 1 91 ? -0.782 17.969 18.031 1 98.69 91 PHE B C 1
ATOM 2220 O O . PHE B 1 91 ? -0.091 18.625 17.25 1 98.69 91 PHE B O 1
ATOM 2227 N N . THR B 1 92 ? -0.496 17.734 19.203 1 98.12 92 THR B N 1
ATOM 2228 C CA . THR B 1 92 ? 0.762 18.234 19.734 1 98.12 92 THR B CA 1
ATOM 2229 C C . THR B 1 92 ? 1.948 17.672 18.969 1 98.12 92 THR B C 1
ATOM 2231 O O . THR B 1 92 ? 2.904 18.391 18.672 1 98.12 92 THR B O 1
ATOM 2234 N N . ALA B 1 93 ? 1.849 16.438 18.594 1 97.19 93 ALA B N 1
ATOM 2235 C CA . ALA B 1 93 ? 2.91 15.789 17.828 1 97.19 93 ALA B CA 1
ATOM 2236 C C . ALA B 1 93 ? 3.066 16.438 16.453 1 97.19 93 ALA B C 1
ATOM 2238 O O . ALA B 1 93 ? 4.188 16.609 15.961 1 97.19 93 ALA B O 1
ATOM 2239 N N . VAL B 1 94 ? 1.98 16.781 15.859 1 97.94 94 VAL B N 1
ATOM 2240 C CA . VAL B 1 94 ? 2.02 17.438 14.555 1 97.94 94 VAL B CA 1
ATOM 2241 C C . VAL B 1 94 ? 2.74 18.781 14.672 1 97.94 94 VAL B C 1
ATOM 2243 O O . VAL B 1 94 ? 3.506 19.156 13.781 1 97.94 94 VAL B O 1
ATOM 2246 N N . GLY B 1 95 ? 2.508 19.5 15.742 1 97.69 95 GLY B N 1
ATOM 2247 C CA . GLY B 1 95 ? 3.236 20.734 15.969 1 97.69 95 GLY B CA 1
ATOM 2248 C C . GLY B 1 95 ? 4.742 20.547 15.961 1 97.69 95 GLY B C 1
ATOM 2249 O O . GLY B 1 95 ? 5.469 21.328 15.352 1 97.69 95 GLY B O 1
ATOM 2250 N N . ARG B 1 96 ? 5.137 19.5 16.562 1 96.31 96 ARG B N 1
ATOM 2251 C CA . ARG B 1 96 ? 6.566 19.203 16.625 1 96.31 96 ARG B CA 1
ATOM 2252 C C . ARG B 1 96 ? 7.105 18.859 15.242 1 96.31 96 ARG B C 1
ATOM 2254 O O . ARG B 1 96 ? 8.219 19.25 14.883 1 96.31 96 ARG B O 1
ATOM 2261 N N . LEU B 1 97 ? 6.344 18.125 14.578 1 96.5 97 LEU B N 1
ATOM 2262 C CA . LEU B 1 97 ? 6.746 17.75 13.227 1 96.5 97 LEU B CA 1
ATOM 2263 C C . LEU B 1 97 ? 6.898 18.969 12.336 1 96.5 97 LEU B C 1
ATOM 2265 O O . LEU B 1 97 ? 7.855 19.062 11.562 1 96.5 97 LEU B O 1
ATOM 2269 N N . VAL B 1 98 ? 5.961 19.906 12.461 1 97.38 98 VAL B N 1
ATOM 2270 C CA . VAL B 1 98 ? 6.031 21.125 11.68 1 97.38 98 VAL B CA 1
ATOM 2271 C C . VAL B 1 98 ? 7.348 21.844 11.969 1 97.38 98 VAL B C 1
ATOM 2273 O O . VAL B 1 98 ? 8.047 22.266 11.039 1 97.38 98 VAL B O 1
ATOM 2276 N N . GLN B 1 99 ? 7.676 21.938 13.164 1 96.31 99 GLN B N 1
ATOM 2277 C CA . GLN B 1 99 ? 8.906 22.625 13.562 1 96.31 99 GLN B CA 1
ATOM 2278 C C . GLN B 1 99 ? 10.133 21.906 13.008 1 96.31 99 GLN B C 1
ATOM 2280 O O . GLN B 1 99 ? 11.047 22.547 12.477 1 96.31 99 GLN B O 1
ATOM 2285 N N . THR B 1 100 ? 10.133 20.656 13.109 1 94.75 100 THR B N 1
ATOM 2286 C CA . THR B 1 100 ? 11.25 19.844 12.633 1 94.75 100 THR B CA 1
ATOM 2287 C C . THR B 1 100 ? 11.445 20.031 11.125 1 94.75 100 THR B C 1
ATOM 2289 O O . THR B 1 100 ? 12.57 20.266 10.664 1 94.75 100 THR B O 1
ATOM 2292 N N . ILE B 1 101 ? 10.359 19.953 10.414 1 96.44 101 ILE B N 1
ATOM 2293 C CA . ILE B 1 101 ? 10.43 20.062 8.961 1 96.44 101 ILE B CA 1
ATOM 2294 C C . ILE B 1 101 ? 10.844 21.469 8.562 1 96.44 101 ILE B C 1
ATOM 2296 O O . ILE B 1 101 ? 11.68 21.656 7.676 1 96.44 101 ILE B O 1
ATOM 2300 N N . ARG B 1 102 ? 10.336 22.469 9.203 1 95.69 102 ARG B N 1
ATOM 2301 C CA . ARG B 1 102 ? 10.656 23.859 8.883 1 95.69 102 ARG B CA 1
ATOM 2302 C C . ARG B 1 102 ? 12.125 24.156 9.188 1 95.69 102 ARG B C 1
ATOM 2304 O O . ARG B 1 102 ? 12.781 24.875 8.43 1 95.69 102 ARG B O 1
ATOM 2311 N N . SER B 1 103 ? 12.594 23.547 10.172 1 94.75 103 SER B N 1
ATOM 2312 C CA . SER B 1 103 ? 13.984 23.797 10.547 1 94.75 103 SER B CA 1
ATOM 2313 C C . SER B 1 103 ? 14.938 23.078 9.594 1 94.75 103 SER B C 1
ATOM 2315 O O . SER B 1 103 ? 16.078 23.516 9.414 1 94.75 103 SER B O 1
ATOM 2317 N N . THR B 1 104 ? 14.5 22.078 8.945 1 94.12 104 THR B N 1
ATOM 2318 C CA . THR B 1 104 ? 15.38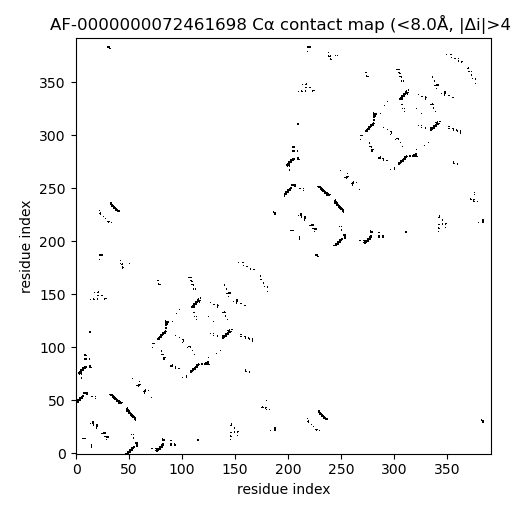3 21.25 8.141 1 94.12 104 THR B CA 1
ATOM 2319 C C . THR B 1 104 ? 15.172 21.516 6.652 1 94.12 104 THR B C 1
ATOM 2321 O O . THR B 1 104 ? 16.125 21.484 5.867 1 94.12 104 THR B O 1
ATOM 2324 N N . ARG B 1 105 ? 13.898 21.75 6.312 1 93.75 105 ARG B N 1
ATOM 2325 C CA . ARG B 1 105 ? 13.562 21.781 4.891 1 93.75 105 ARG B CA 1
ATOM 2326 C C . ARG B 1 105 ? 13.008 23.141 4.492 1 93.75 105 ARG B C 1
ATOM 2328 O O . ARG B 1 105 ? 12.539 23.328 3.365 1 93.75 105 ARG B O 1
ATOM 2335 N N . GLY B 1 106 ? 13.031 24.094 5.398 1 89.62 106 GLY B N 1
ATOM 2336 C CA . GLY B 1 106 ? 12.633 25.453 5.086 1 89.62 106 GLY B CA 1
ATOM 2337 C C . GLY B 1 106 ? 11.203 25.562 4.594 1 89.62 106 GLY B C 1
ATOM 2338 O O . GLY B 1 106 ? 10.273 25.094 5.262 1 89.62 106 GLY B O 1
ATOM 2339 N N . GLY B 1 107 ? 11.086 25.984 3.326 1 90.31 107 GLY B N 1
ATOM 2340 C CA . GLY B 1 107 ? 9.781 26.328 2.773 1 90.31 107 GLY B CA 1
ATOM 2341 C C . GLY B 1 107 ? 9.102 25.172 2.08 1 90.31 107 GLY B C 1
ATOM 2342 O O . GLY B 1 107 ? 8.211 25.359 1.253 1 90.31 107 GLY B O 1
ATOM 2343 N N . ALA B 1 108 ? 9.508 23.953 2.35 1 93.88 108 ALA B N 1
ATOM 2344 C CA . ALA B 1 108 ? 8.844 22.812 1.742 1 93.88 108 ALA B CA 1
ATOM 2345 C C . ALA B 1 108 ? 7.352 22.797 2.062 1 93.88 108 ALA B C 1
ATOM 2347 O O . ALA B 1 108 ? 6.949 23.141 3.18 1 93.88 108 ALA B O 1
ATOM 2348 N N . PRO B 1 109 ? 6.523 22.469 1.135 1 96.06 109 PRO B N 1
ATOM 2349 C CA . PRO B 1 109 ? 5.074 22.5 1.345 1 96.06 109 PRO B CA 1
ATOM 2350 C C . PRO B 1 109 ? 4.605 21.516 2.408 1 96.06 109 PRO B C 1
ATOM 2352 O O . PRO B 1 109 ? 5.004 20.344 2.391 1 96.06 109 PRO B O 1
ATOM 2355 N N . ILE B 1 110 ? 3.816 22 3.297 1 97.19 110 ILE B N 1
ATOM 2356 C CA . ILE B 1 110 ? 3.207 21.203 4.355 1 97.19 110 ILE B CA 1
ATOM 2357 C C . ILE B 1 110 ? 1.694 21.422 4.355 1 97.19 110 ILE B C 1
ATOM 2359 O O . ILE B 1 110 ? 1.222 22.547 4.203 1 97.19 110 ILE B O 1
ATOM 2363 N N . VAL B 1 111 ? 0.979 20.328 4.457 1 98 111 VAL B N 1
ATOM 2364 C CA . VAL B 1 111 ? -0.452 20.406 4.734 1 98 111 VAL B CA 1
ATOM 2365 C C . VAL B 1 111 ? -0.755 19.75 6.074 1 98 111 VAL B C 1
ATOM 2367 O O . VAL B 1 111 ? -0.36 18.609 6.312 1 98 111 VAL B O 1
ATOM 2370 N N . VAL B 1 112 ? -1.41 20.516 6.926 1 98.56 112 VAL B N 1
ATOM 2371 C CA . VAL B 1 112 ? -1.878 19.969 8.203 1 98.56 112 VAL B CA 1
ATOM 2372 C C . VAL B 1 112 ? -3.312 19.469 8.055 1 98.56 112 VAL B C 1
ATOM 2374 O O . VAL B 1 112 ? -4.184 20.188 7.559 1 98.56 112 VAL B O 1
ATOM 2377 N N . VAL B 1 113 ? -3.543 18.219 8.508 1 98.75 113 VAL B N 1
ATOM 2378 C CA . VAL B 1 113 ? -4.844 17.594 8.297 1 98.75 113 VAL B CA 1
ATOM 2379 C C . VAL B 1 113 ? -5.418 17.125 9.633 1 98.75 113 VAL B C 1
ATOM 2381 O O . VAL B 1 113 ? -4.84 16.25 10.281 1 98.75 113 VAL B O 1
ATOM 2384 N N . GLY B 1 114 ? -6.535 17.75 10.078 1 98.81 114 GLY B N 1
ATOM 2385 C CA . GLY B 1 114 ? -7.359 17.156 11.117 1 98.81 114 GLY B CA 1
ATOM 2386 C C . GLY B 1 114 ? -8.305 16.078 10.594 1 98.81 114 GLY B C 1
ATOM 2387 O O . GLY B 1 114 ? -9.281 16.391 9.906 1 98.81 114 GLY B O 1
ATOM 2388 N N . ASN B 1 115 ? -8.008 14.82 10.883 1 98.5 115 ASN B N 1
ATOM 2389 C CA . ASN B 1 115 ? -8.773 13.695 10.367 1 98.5 115 ASN B CA 1
ATOM 2390 C C . ASN B 1 115 ? -9.812 13.211 11.383 1 98.5 115 ASN B C 1
ATOM 2392 O O . ASN B 1 115 ? -9.812 13.656 12.531 1 98.5 115 ASN B O 1
ATOM 2396 N N . LYS B 1 116 ? -10.688 12.352 10.953 1 98.06 116 LYS B N 1
ATOM 2397 C CA . LYS B 1 116 ? -11.758 11.711 11.719 1 98.06 116 LYS B CA 1
ATOM 2398 C C . LYS B 1 116 ? -12.852 12.711 12.078 1 98.06 116 LYS B C 1
ATOM 2400 O O . LYS B 1 116 ? -13.391 12.672 13.18 1 98.06 116 LYS B O 1
ATOM 2405 N N . ARG B 1 117 ? -13.055 13.586 11.141 1 97.94 117 ARG B N 1
ATOM 2406 C CA . ARG B 1 117 ? -14.094 14.602 11.328 1 97.94 117 ARG B CA 1
ATOM 2407 C C . ARG B 1 117 ? -15.453 13.953 11.547 1 97.94 117 ARG B C 1
ATOM 2409 O O . ARG B 1 117 ? -16.375 14.586 12.078 1 97.94 117 ARG B O 1
ATOM 2416 N N . ASP B 1 118 ? -15.648 12.703 11.133 1 97.31 118 ASP B N 1
ATOM 2417 C CA . ASP B 1 118 ? -16.891 11.969 11.359 1 97.31 118 ASP B CA 1
ATOM 2418 C C . ASP B 1 118 ? -17.109 11.711 12.852 1 97.31 118 ASP B C 1
ATOM 2420 O O . ASP B 1 118 ? -18.234 11.422 13.281 1 97.31 118 ASP B O 1
ATOM 2424 N N . LEU B 1 119 ? -16.094 11.898 13.594 1 97.62 119 LEU B N 1
ATOM 2425 C CA . LEU B 1 119 ? -16.203 11.688 15.031 1 97.62 119 LEU B CA 1
ATOM 2426 C C . LEU B 1 119 ? -16.25 13.016 15.773 1 97.62 119 LEU B C 1
ATOM 2428 O O . LEU B 1 119 ? -15.664 13.156 16.859 1 97.62 119 LEU B O 1
ATOM 2432 N N . GLN B 1 120 ? -16.859 14.008 15.211 1 96.69 120 GLN B N 1
ATOM 2433 C CA . GLN B 1 120 ? -16.953 15.352 15.773 1 96.69 120 GLN B CA 1
ATOM 2434 C C . GLN B 1 120 ? -17.484 15.312 17.203 1 96.69 120 GLN B C 1
ATOM 2436 O O . GLN B 1 120 ? -17.141 16.156 18.031 1 96.69 120 GLN B O 1
ATOM 2441 N N . HIS B 1 121 ? -18.219 14.281 17.531 1 97.44 121 HIS B N 1
ATOM 2442 C CA . HIS B 1 121 ? -18.797 14.18 18.875 1 97.44 121 HIS B CA 1
ATOM 2443 C C . HIS B 1 121 ? -17.719 13.852 19.906 1 97.44 121 HIS B C 1
ATOM 2445 O O . HIS B 1 121 ? -17.938 14.023 21.109 1 97.44 121 HIS B O 1
ATOM 2451 N N . ARG B 1 122 ? -16.594 13.398 19.484 1 98.25 122 ARG B N 1
ATOM 2452 C CA . ARG B 1 122 ? -15.477 13.07 20.359 1 98.25 122 ARG B CA 1
ATOM 2453 C C . ARG B 1 122 ? -14.336 14.07 20.203 1 98.25 122 ARG B C 1
ATOM 2455 O O . ARG B 1 122 ? -13.195 13.789 20.578 1 98.25 122 ARG B O 1
ATOM 2462 N N . ARG B 1 123 ? -14.609 15.203 19.688 1 98.38 123 ARG B N 1
ATOM 2463 C CA . ARG B 1 123 ? -13.578 16.172 19.328 1 98.38 123 ARG B CA 1
ATOM 2464 C C . ARG B 1 123 ? -12.828 16.656 20.578 1 98.38 123 ARG B C 1
ATOM 2466 O O . ARG B 1 123 ? -13.445 17 21.578 1 98.38 123 ARG B O 1
ATOM 2473 N N . ALA B 1 124 ? -11.508 16.656 20.5 1 98.75 124 ALA B N 1
ATOM 2474 C CA . ALA B 1 124 ? -10.641 17.141 21.562 1 98.75 124 ALA B CA 1
ATOM 2475 C C . ALA B 1 124 ? -9.781 18.312 21.094 1 98.75 124 ALA B C 1
ATOM 2477 O O . ALA B 1 124 ? -9.18 19.016 21.906 1 98.75 124 ALA B O 1
ATOM 2478 N N . VAL B 1 125 ? -9.688 18.547 19.844 1 98.81 125 VAL B N 1
ATOM 2479 C CA . VAL B 1 125 ? -8.914 19.641 19.266 1 98.81 125 VAL B CA 1
ATOM 2480 C C . VAL B 1 125 ? -9.836 20.547 18.453 1 98.81 125 VAL B C 1
ATOM 2482 O O . VAL B 1 125 ? -10.281 20.172 17.375 1 98.81 125 VAL B O 1
ATOM 2485 N N . PRO B 1 126 ? -10.086 21.719 18.938 1 98.5 126 PRO B N 1
ATOM 2486 C CA . PRO B 1 126 ? -10.898 22.656 18.156 1 98.5 126 PRO B CA 1
ATOM 2487 C C . PRO B 1 126 ? -10.281 22.984 16.797 1 98.5 126 PRO B C 1
ATOM 2489 O O . PRO B 1 126 ? -9.062 23.094 16.688 1 98.5 126 PRO B O 1
ATOM 2492 N N . SER B 1 127 ? -11.164 23.172 15.828 1 98.25 127 SER B N 1
ATOM 2493 C CA . SER B 1 127 ? -10.719 23.438 14.469 1 98.25 127 SER B CA 1
ATOM 2494 C C . SER B 1 127 ? -9.836 24.688 14.406 1 98.25 127 SER B C 1
ATOM 2496 O O . SER B 1 127 ? -8.875 24.734 13.641 1 98.25 127 SER B O 1
ATOM 2498 N N . ASP B 1 128 ? -10.141 25.672 15.203 1 98.06 128 ASP B N 1
ATOM 2499 C CA . ASP B 1 128 ? -9.414 26.938 15.188 1 98.06 128 ASP B CA 1
ATOM 2500 C C . ASP B 1 128 ? -7.957 26.734 15.609 1 98.06 128 ASP B C 1
ATOM 2502 O O . ASP B 1 128 ? -7.066 27.438 15.141 1 98.06 128 ASP B O 1
ATOM 2506 N N . GLU B 1 129 ? -7.734 25.828 16.469 1 98.19 129 GLU B N 1
ATOM 2507 C CA . GLU B 1 129 ? -6.363 25.531 16.859 1 98.19 129 GLU B CA 1
ATOM 2508 C C . GLU B 1 129 ? -5.555 24.969 15.695 1 98.19 129 GLU B C 1
ATOM 2510 O O . GLU B 1 129 ? -4.398 25.344 15.5 1 98.19 129 GLU B O 1
ATOM 2515 N N . GLY B 1 130 ? -6.164 24.078 14.977 1 98.19 130 GLY B N 1
ATOM 2516 C CA . GLY B 1 130 ? -5.504 23.562 13.781 1 98.19 130 GLY B CA 1
ATOM 2517 C C . GLY B 1 130 ? -5.203 24.641 12.758 1 98.19 130 GLY B C 1
ATOM 2518 O O . GLY B 1 130 ? -4.105 24.688 12.203 1 98.19 130 GLY B O 1
ATOM 2519 N N . ARG B 1 131 ? -6.145 25.5 12.578 1 97.62 131 ARG B N 1
ATOM 2520 C CA . ARG B 1 131 ? -5.992 26.594 11.625 1 97.62 131 ARG B CA 1
ATOM 2521 C C . ARG B 1 131 ? -4.879 27.547 12.062 1 97.62 131 ARG B C 1
ATOM 2523 O O . ARG B 1 131 ? -4.078 27.984 11.234 1 97.62 131 ARG B O 1
ATOM 2530 N N . ARG B 1 132 ? -4.828 27.828 13.281 1 97.81 132 ARG B N 1
ATOM 2531 C CA . ARG B 1 132 ? -3.812 28.734 13.812 1 97.81 132 ARG B CA 1
ATOM 2532 C C . ARG B 1 132 ? -2.418 28.141 13.656 1 97.81 132 ARG B C 1
ATOM 2534 O O . ARG B 1 132 ? -1.474 28.844 13.297 1 97.81 132 ARG B O 1
ATOM 2541 N N . LEU B 1 133 ? -2.34 26.891 13.984 1 97.69 133 LEU B N 1
ATOM 2542 C CA . LEU B 1 133 ? -1.058 26.219 13.805 1 97.69 133 LEU B CA 1
ATOM 2543 C C . LEU B 1 133 ? -0.587 26.328 12.352 1 97.69 133 LEU B C 1
ATOM 2545 O O . LEU B 1 133 ? 0.565 26.688 12.094 1 97.69 133 LEU B O 1
ATOM 2549 N N . ALA B 1 134 ? -1.457 26.047 11.469 1 96.94 134 ALA B N 1
ATOM 2550 C CA . ALA B 1 134 ? -1.125 26.078 10.047 1 96.94 134 ALA B CA 1
ATOM 2551 C C . ALA B 1 134 ? -0.737 27.484 9.602 1 96.94 134 ALA B C 1
ATOM 2553 O O . ALA B 1 134 ? 0.255 27.672 8.898 1 96.94 134 ALA B O 1
ATOM 2554 N N . LEU B 1 135 ? -1.487 28.469 10.047 1 95.31 135 LEU B N 1
ATOM 2555 C CA . LEU B 1 135 ? -1.233 29.859 9.68 1 95.31 135 LEU B CA 1
ATOM 2556 C C . LEU B 1 135 ? 0.127 30.312 10.195 1 95.31 135 LEU B C 1
ATOM 2558 O O . LEU B 1 135 ? 0.9 30.938 9.461 1 95.31 135 LEU B O 1
ATOM 2562 N N . SER B 1 136 ? 0.388 30 11.359 1 95.56 136 SER B N 1
ATOM 2563 C CA . SER B 1 136 ? 1.632 30.438 11.992 1 95.56 136 SER B CA 1
ATOM 2564 C C . SER B 1 136 ? 2.844 29.812 11.305 1 95.56 136 SER B C 1
ATOM 2566 O O . SER B 1 136 ? 3.936 30.391 11.32 1 95.56 136 SER B O 1
ATOM 2568 N N . ALA B 1 137 ? 2.631 28.703 10.656 1 94.06 137 ALA B N 1
ATOM 2569 C CA . ALA B 1 137 ? 3.754 27.984 10.055 1 94.06 137 ALA B CA 1
ATOM 2570 C C . ALA B 1 137 ? 3.738 28.109 8.531 1 94.06 137 ALA B C 1
ATOM 2572 O O . ALA B 1 137 ? 4.562 27.5 7.844 1 94.06 137 ALA B O 1
ATOM 2573 N N . GLY B 1 138 ? 2.777 28.812 8.078 1 92.44 138 GLY B N 1
ATOM 2574 C CA . GLY B 1 138 ? 2.695 28.984 6.633 1 92.44 138 GLY B CA 1
ATOM 2575 C C . GLY B 1 138 ? 2.293 27.719 5.902 1 92.44 138 GLY B C 1
ATOM 2576 O O . GLY B 1 138 ? 2.834 27.406 4.836 1 92.44 138 GLY B O 1
ATOM 2577 N N . CYS B 1 139 ? 1.459 26.938 6.488 1 93.75 139 CYS B N 1
ATOM 2578 C CA . CYS B 1 139 ? 0.974 25.688 5.922 1 93.75 139 CYS B CA 1
ATOM 2579 C C . CYS B 1 139 ? -0.506 25.781 5.57 1 93.75 139 CYS B C 1
ATOM 2581 O O . CYS B 1 139 ? -1.191 26.703 6 1 93.75 139 CYS B O 1
ATOM 2583 N N . ARG B 1 140 ? -0.957 24.891 4.77 1 95.81 140 ARG B N 1
ATOM 2584 C CA . ARG B 1 140 ? -2.387 24.734 4.527 1 95.81 140 ARG B CA 1
ATOM 2585 C C . ARG B 1 140 ? -3.025 23.828 5.574 1 95.81 140 ARG B C 1
ATOM 2587 O O . ARG B 1 140 ? -2.342 23.016 6.195 1 95.81 140 ARG B O 1
ATOM 2594 N N . PHE B 1 141 ? -4.363 24.094 5.707 1 97.94 141 PHE B N 1
ATOM 2595 C CA . PHE B 1 141 ? -5.082 23.359 6.738 1 97.94 141 PHE B CA 1
ATOM 2596 C C . PHE B 1 141 ? -6.391 22.797 6.191 1 97.94 141 PHE B C 1
ATOM 2598 O O . PHE B 1 141 ? -7.125 23.5 5.492 1 97.94 141 PHE B O 1
ATOM 2605 N N . TYR B 1 142 ? -6.637 21.469 6.461 1 98 142 TYR B N 1
ATOM 2606 C CA . TYR B 1 142 ? -7.902 20.828 6.137 1 98 142 TYR B CA 1
ATOM 2607 C C . TYR B 1 142 ? -8.383 19.969 7.297 1 98 142 TYR B C 1
ATOM 2609 O O . TYR B 1 142 ? -7.578 19.375 8.023 1 98 142 TYR B O 1
ATOM 2617 N N . GLU B 1 143 ? -9.664 19.938 7.512 1 98.31 143 GLU B N 1
ATOM 2618 C CA . GLU B 1 143 ? -10.289 18.891 8.312 1 98.31 143 GLU B CA 1
ATOM 2619 C C . GLU B 1 143 ? -11.086 17.938 7.441 1 98.31 143 GLU B C 1
ATOM 2621 O O . GLU B 1 143 ? -11.906 18.359 6.625 1 98.31 143 GLU B O 1
ATOM 2626 N N . VAL B 1 144 ? -10.805 16.656 7.598 1 98.25 144 VAL B N 1
ATOM 2627 C CA . VAL B 1 144 ? -11.406 15.68 6.691 1 98.25 144 VAL B CA 1
ATOM 2628 C C . VAL B 1 144 ? -11.852 14.453 7.48 1 98.25 144 VAL B C 1
ATOM 2630 O O . VAL B 1 144 ? -11.531 14.32 8.664 1 98.25 144 VAL B O 1
ATOM 2633 N N . SER B 1 145 ? -12.703 13.68 6.914 1 98.19 145 SER B N 1
ATOM 2634 C CA . SER B 1 145 ? -12.977 12.305 7.324 1 98.19 145 SER B CA 1
ATOM 2635 C C . SER B 1 145 ? -12.555 11.32 6.238 1 98.19 145 SER B C 1
ATOM 2637 O O . SER B 1 145 ? -13.242 11.172 5.227 1 98.19 145 SER B O 1
ATOM 2639 N N . ALA B 1 146 ? -11.422 10.656 6.441 1 96.06 146 ALA B N 1
ATOM 2640 C CA . ALA B 1 146 ? -11.008 9.609 5.508 1 96.06 146 ALA B CA 1
ATOM 2641 C C . ALA B 1 146 ? -12.094 8.547 5.359 1 96.06 146 ALA B C 1
ATOM 2643 O O . ALA B 1 146 ? -12.227 7.934 4.301 1 96.06 146 ALA B O 1
ATOM 2644 N N . ALA B 1 147 ? -12.875 8.344 6.395 1 94.81 147 ALA B N 1
ATOM 2645 C CA . ALA B 1 147 ? -13.883 7.285 6.418 1 94.81 147 ALA B CA 1
ATOM 2646 C C . ALA B 1 147 ? -15.078 7.648 5.543 1 94.81 147 ALA B C 1
ATOM 2648 O O . ALA B 1 147 ? -15.672 6.781 4.898 1 94.81 147 ALA B O 1
ATOM 2649 N N . GLU B 1 148 ? -15.367 8.961 5.418 1 93.88 148 GLU B N 1
ATOM 2650 C CA . GLU B 1 148 ? -16.688 9.289 4.867 1 93.88 148 GLU B CA 1
ATOM 2651 C C . GLU B 1 148 ? -16.547 10.055 3.553 1 93.88 148 GLU B C 1
ATOM 2653 O O . GLU B 1 148 ? -17.453 10 2.707 1 93.88 148 GLU B O 1
ATOM 2658 N N . ASN B 1 149 ? -15.523 10.766 3.469 1 90 149 ASN B N 1
ATOM 2659 C CA . ASN B 1 149 ? -15.555 11.758 2.406 1 90 149 ASN B CA 1
ATOM 2660 C C . ASN B 1 149 ? -14.281 11.734 1.572 1 90 149 ASN B C 1
ATOM 2662 O O . ASN B 1 149 ? -13.266 12.328 1.962 1 90 149 ASN B O 1
ATOM 2666 N N . TYR B 1 150 ? -14.406 11.242 0.349 1 89.06 150 TYR B N 1
ATOM 2667 C CA . TYR B 1 150 ? -13.289 11.164 -0.592 1 89.06 150 TYR B CA 1
ATOM 2668 C C . TYR B 1 150 ? -12.883 12.555 -1.068 1 89.06 150 TYR B C 1
ATOM 2670 O O . TYR B 1 150 ? -11.695 12.844 -1.214 1 89.06 150 TYR B O 1
ATOM 2678 N N . HIS B 1 151 ? -13.805 13.406 -1.262 1 88.81 151 HIS B N 1
ATOM 2679 C CA . HIS B 1 151 ? -13.539 14.719 -1.828 1 88.81 151 HIS B CA 1
ATOM 2680 C C . HIS B 1 151 ? -12.664 15.555 -0.895 1 88.81 151 HIS B C 1
ATOM 2682 O O . HIS B 1 151 ? -11.812 16.312 -1.354 1 88.81 151 HIS B O 1
ATOM 2688 N N . GLY B 1 152 ? -12.891 15.461 0.381 1 91.38 152 GLY B N 1
ATOM 2689 C CA . GLY B 1 152 ? -12.039 16.156 1.335 1 91.38 152 GLY B CA 1
ATOM 2690 C C . GLY B 1 152 ? -10.594 15.695 1.281 1 91.38 152 GLY B C 1
ATOM 2691 O O . GLY B 1 152 ? -9.672 16.516 1.345 1 91.38 152 GLY B O 1
ATOM 2692 N N . VAL B 1 153 ? -10.43 14.414 1.092 1 92.12 153 VAL B N 1
ATOM 2693 C CA . VAL B 1 153 ? -9.094 13.836 1.03 1 92.12 153 VAL B CA 1
ATOM 2694 C C . VAL B 1 153 ? -8.391 14.281 -0.252 1 92.12 153 VAL B C 1
ATOM 2696 O O . VAL B 1 153 ? -7.203 14.609 -0.239 1 92.12 153 VAL B O 1
ATOM 2699 N N . LEU B 1 154 ? -9.133 14.359 -1.308 1 88.94 154 LEU B N 1
ATOM 2700 C CA . LEU B 1 154 ? -8.602 14.82 -2.584 1 88.94 154 LEU B CA 1
ATOM 2701 C C . LEU B 1 154 ? -8.125 16.266 -2.479 1 88.94 154 LEU B C 1
ATOM 2703 O O . LEU B 1 154 ? -7.09 16.625 -3.043 1 88.94 154 LEU B O 1
ATOM 2707 N N . ALA B 1 155 ? -8.891 17.031 -1.786 1 91.25 155 ALA B N 1
ATOM 2708 C CA . ALA B 1 155 ? -8.539 18.438 -1.604 1 91.25 155 ALA B CA 1
ATOM 2709 C C . ALA B 1 155 ? -7.191 18.594 -0.904 1 91.25 155 ALA B C 1
ATOM 2711 O O . ALA B 1 155 ? -6.43 19.516 -1.197 1 91.25 155 ALA B O 1
ATOM 2712 N N . VAL B 1 156 ? -6.867 17.719 -0.009 1 93.5 156 VAL B N 1
ATOM 2713 C CA . VAL B 1 156 ? -5.594 17.734 0.704 1 93.5 156 VAL B CA 1
ATOM 2714 C C . VAL B 1 156 ? -4.445 17.562 -0.287 1 93.5 156 VAL B C 1
ATOM 2716 O O . VAL B 1 156 ? -3.477 18.328 -0.261 1 93.5 156 VAL B O 1
ATOM 2719 N N . LEU B 1 157 ? -4.59 16.594 -1.166 1 89.44 157 LEU B N 1
ATOM 2720 C CA . LEU B 1 157 ? -3.553 16.344 -2.16 1 89.44 157 LEU B CA 1
ATOM 2721 C C . LEU B 1 157 ? -3.416 17.531 -3.111 1 89.44 157 LEU B C 1
ATOM 2723 O O . LEU B 1 157 ? -2.301 17.938 -3.445 1 89.44 157 LEU B O 1
ATOM 2727 N N . HIS B 1 158 ? -4.531 18.062 -3.414 1 86.69 158 HIS B N 1
ATOM 2728 C CA . HIS B 1 158 ? -4.512 19.234 -4.289 1 86.69 158 HIS B CA 1
ATOM 2729 C C . HIS B 1 158 ? -3.787 20.391 -3.629 1 86.69 158 HIS B C 1
ATOM 2731 O O . HIS B 1 158 ? -2.982 21.078 -4.27 1 86.69 158 HIS B O 1
ATOM 2737 N N . GLY B 1 159 ? -4.172 20.625 -2.467 1 88.88 159 GLY B N 1
ATOM 2738 C CA . GLY B 1 159 ? -3.521 21.703 -1.729 1 88.88 159 GLY B CA 1
ATOM 2739 C C . GLY B 1 159 ? -2.018 21.531 -1.633 1 88.88 159 GLY B C 1
ATOM 2740 O O . GLY B 1 159 ? -1.269 22.5 -1.776 1 88.88 159 GLY B O 1
ATOM 2741 N N . LEU B 1 160 ? -1.594 20.312 -1.474 1 91.5 160 LEU B N 1
ATOM 2742 C CA . LEU B 1 160 ? -0.165 20.047 -1.345 1 91.5 160 LEU B CA 1
ATOM 2743 C C . LEU B 1 160 ? 0.548 20.25 -2.676 1 91.5 160 LEU B C 1
ATOM 2745 O O . LEU B 1 160 ? 1.585 20.922 -2.73 1 91.5 160 LEU B O 1
ATOM 2749 N N . VAL B 1 161 ? 0.017 19.75 -3.719 1 83.69 161 VAL B N 1
ATOM 2750 C CA . VAL B 1 161 ? 0.614 19.844 -5.047 1 83.69 161 VAL B CA 1
ATOM 2751 C C . VAL B 1 161 ? 0.68 21.312 -5.488 1 83.69 161 VAL B C 1
ATOM 2753 O O . VAL B 1 161 ? 1.668 21.734 -6.086 1 83.69 161 VAL B O 1
ATOM 2756 N N . ASP B 1 162 ? -0.362 22 -5.109 1 83.44 162 ASP B N 1
ATOM 2757 C CA . ASP B 1 162 ? -0.359 23.422 -5.402 1 83.44 162 ASP B CA 1
ATOM 2758 C C . ASP B 1 162 ? 0.786 24.141 -4.68 1 83.44 162 ASP B C 1
ATOM 2760 O O . ASP B 1 162 ? 1.428 25.031 -5.242 1 83.44 162 ASP B O 1
ATOM 2764 N N . GLY B 1 163 ? 0.999 23.719 -3.533 1 84.12 163 GLY B N 1
ATOM 2765 C CA . GLY B 1 163 ? 2.105 24.281 -2.773 1 84.12 163 GLY B CA 1
ATOM 2766 C C . GLY B 1 163 ? 3.463 23.922 -3.354 1 84.12 163 GLY B C 1
ATOM 2767 O O . GLY B 1 163 ? 4.395 24.734 -3.293 1 84.12 163 GLY B O 1
ATOM 2768 N N . MET B 1 164 ? 3.555 22.781 -3.891 1 83.19 164 MET B N 1
ATOM 2769 C CA . MET B 1 164 ? 4.812 22.344 -4.496 1 83.19 164 MET B CA 1
ATOM 2770 C C . MET B 1 164 ? 5.113 23.141 -5.758 1 83.19 164 MET B C 1
ATOM 2772 O O . MET B 1 164 ? 6.273 23.453 -6.039 1 83.19 164 MET B O 1
ATOM 2776 N N . LYS B 1 165 ? 4.098 23.469 -6.449 1 76.69 165 LYS B N 1
ATOM 2777 C CA . LYS B 1 165 ? 4.25 24.297 -7.641 1 76.69 165 LYS B CA 1
ATOM 2778 C C . LYS B 1 165 ? 4.762 25.688 -7.281 1 76.69 165 LYS B C 1
ATOM 2780 O O . LYS B 1 165 ? 5.609 26.25 -7.984 1 76.69 165 LYS B O 1
ATOM 2785 N N . ASP B 1 166 ? 4.176 26.141 -6.262 1 73.62 166 ASP B N 1
ATOM 2786 C CA . ASP B 1 166 ? 4.551 27.484 -5.82 1 73.62 166 ASP B CA 1
ATOM 2787 C C . ASP B 1 166 ? 6 27.516 -5.348 1 73.62 166 ASP B C 1
ATOM 2789 O O . ASP B 1 166 ? 6.703 28.516 -5.555 1 73.62 166 ASP B O 1
ATOM 2793 N N . ALA B 1 167 ? 6.332 26.375 -4.812 1 67.25 167 ALA B N 1
ATOM 2794 C CA . ALA B 1 167 ? 7.703 26.312 -4.312 1 67.25 167 ALA B CA 1
ATOM 2795 C C . ALA B 1 167 ? 8.695 26.156 -5.457 1 67.25 167 ALA B C 1
ATOM 2797 O O . ALA B 1 167 ? 9.844 26.594 -5.359 1 67.25 167 ALA B O 1
ATOM 2798 N N . ASN B 1 168 ? 8.227 25.266 -6.414 1 59.06 168 ASN B N 1
ATOM 2799 C CA . ASN B 1 168 ? 9.117 25.062 -7.555 1 59.06 168 ASN B CA 1
ATOM 2800 C C . ASN B 1 168 ? 9.07 26.25 -8.516 1 59.06 168 ASN B C 1
ATOM 2802 O O . ASN B 1 168 ? 9.82 26.297 -9.484 1 59.06 168 ASN B O 1
ATOM 2806 N N . LYS B 1 169 ? 7.828 27 -8.672 1 55.5 169 LYS B N 1
ATOM 2807 C CA . LYS B 1 169 ? 7.82 28.141 -9.578 1 55.5 169 LYS B CA 1
ATOM 2808 C C . LYS B 1 169 ? 9.117 28.953 -9.461 1 55.5 169 LYS B C 1
ATOM 2810 O O . LYS B 1 169 ? 9.516 29.625 -10.406 1 55.5 169 LYS B O 1
ATOM 2815 N N . SER B 1 170 ? 9.688 28.859 -8.398 1 45 170 SER B N 1
ATOM 2816 C CA . SER B 1 170 ? 10.969 29.547 -8.562 1 45 170 SER B CA 1
ATOM 2817 C C . SER B 1 170 ? 11.859 28.797 -9.547 1 45 170 SER B C 1
ATOM 2819 O O . SER B 1 170 ? 12.875 29.328 -10.008 1 45 170 SER B O 1
ATOM 2821 N N . SER B 1 171 ? 11.633 27.484 -9.656 1 42.41 171 SER B N 1
ATOM 2822 C CA . SER B 1 171 ? 12.281 26.781 -10.75 1 42.41 171 SER B CA 1
ATOM 2823 C C . SER B 1 171 ? 11.352 26.625 -11.945 1 42.41 171 SER B C 1
ATOM 2825 O O . SER B 1 171 ? 10.125 26.656 -11.797 1 42.41 171 SER B O 1
ATOM 2827 N N . ARG B 1 172 ? 11.672 26.859 -13.258 1 44.31 172 ARG B N 1
ATOM 2828 C CA . ARG B 1 172 ? 10.992 27.156 -14.516 1 44.31 172 ARG B CA 1
ATOM 2829 C C . ARG B 1 172 ? 9.867 26.172 -14.789 1 44.31 172 ARG B C 1
ATOM 2831 O O . ARG B 1 172 ? 9.164 26.281 -15.797 1 44.31 172 ARG B O 1
ATOM 2838 N N . ARG B 1 173 ? 9.805 24.875 -14.633 1 42.62 173 ARG B N 1
ATOM 2839 C CA . ARG B 1 173 ? 8.867 24.047 -15.391 1 42.62 173 ARG B CA 1
ATOM 2840 C C . ARG B 1 173 ? 7.648 23.688 -14.547 1 42.62 173 ARG B C 1
ATOM 2842 O O . ARG B 1 173 ? 7.781 23.047 -13.5 1 42.62 173 ARG B O 1
ATOM 2849 N N . PRO B 1 174 ? 6.43 24.328 -14.719 1 43.59 174 PRO B N 1
ATOM 2850 C CA . PRO B 1 174 ? 5.172 24.047 -14.023 1 43.59 174 PRO B CA 1
ATOM 2851 C C . PRO B 1 174 ? 4.855 22.562 -13.953 1 43.59 174 PRO B C 1
ATOM 2853 O O . PRO B 1 174 ? 4.902 21.859 -14.969 1 43.59 174 PRO B O 1
ATOM 2856 N N . LEU B 1 175 ? 5.059 21.938 -12.938 1 48.62 175 LEU B N 1
ATOM 2857 C CA . LEU B 1 175 ? 4.695 20.547 -12.742 1 48.62 175 LEU B CA 1
ATOM 2858 C C . LEU B 1 175 ? 3.24 20.297 -13.141 1 48.62 175 LEU B C 1
ATOM 2860 O O . LEU B 1 175 ? 2.355 21.078 -12.773 1 48.62 175 LEU B O 1
ATOM 2864 N N . GLY B 1 176 ? 2.904 19.984 -14.273 1 46 176 GLY B N 1
ATOM 2865 C CA . GLY B 1 176 ? 1.591 19.531 -14.711 1 46 176 GLY B CA 1
ATOM 2866 C C . GLY B 1 176 ? 0.856 18.734 -13.648 1 46 176 GLY B C 1
ATOM 2867 O O . GLY B 1 176 ? 0.325 17.656 -13.938 1 46 176 GLY B O 1
ATOM 2868 N N . LEU B 1 177 ? 0.897 19.109 -12.414 1 50.44 177 LEU B N 1
ATOM 2869 C CA . LEU B 1 177 ? 0.39 18.438 -11.227 1 50.44 177 LEU B CA 1
ATOM 2870 C C . LEU B 1 177 ? -1.133 18.344 -11.258 1 50.44 177 LEU B C 1
ATOM 2872 O O . LEU B 1 177 ? -1.714 17.375 -10.766 1 50.44 177 LEU B O 1
ATOM 2876 N N . ARG B 1 178 ? -1.809 19.375 -11.867 1 51.5 178 ARG B N 1
ATOM 2877 C CA . ARG B 1 178 ? -3.25 19.234 -12.062 1 51.5 178 ARG B CA 1
ATOM 2878 C C . ARG B 1 178 ? -3.588 17.938 -12.781 1 51.5 178 ARG B C 1
ATOM 2880 O O . ARG B 1 178 ? -4.602 17.297 -12.477 1 51.5 178 ARG B O 1
ATOM 2887 N N . GLY B 1 179 ? -2.723 17.625 -13.562 1 52.81 179 GLY B N 1
ATOM 2888 C CA . GLY B 1 179 ? -2.885 16.359 -14.273 1 52.81 179 GLY B CA 1
ATOM 2889 C C . GLY B 1 179 ? -2.742 15.148 -13.375 1 52.81 179 GLY B C 1
ATOM 2890 O O . GLY B 1 179 ? -3.389 14.125 -13.602 1 52.81 179 GLY B O 1
ATOM 2891 N N . ILE B 1 180 ? -2.062 15.445 -12.266 1 52.22 180 ILE B N 1
ATOM 2892 C CA . ILE B 1 180 ? -1.859 14.336 -11.336 1 52.22 180 ILE B CA 1
ATOM 2893 C C . ILE B 1 180 ? -3.178 13.992 -10.648 1 52.22 180 ILE B C 1
ATOM 2895 O O . ILE B 1 180 ? -3.57 12.828 -10.594 1 52.22 180 ILE B O 1
ATOM 2899 N N . VAL B 1 181 ? -3.77 15.039 -10.227 1 52.56 181 VAL B N 1
ATOM 2900 C CA . VAL B 1 181 ? -5 14.836 -9.469 1 52.56 181 VAL B CA 1
ATOM 2901 C C . VAL B 1 181 ? -6.074 14.234 -10.375 1 52.56 181 VAL B C 1
ATOM 2903 O O . VAL B 1 181 ? -6.781 13.305 -9.984 1 52.56 181 VAL B O 1
ATOM 2906 N N . LYS B 1 182 ? -6.105 14.766 -11.57 1 53.31 182 LYS B N 1
ATOM 2907 C CA . LYS B 1 182 ? -7.07 14.242 -12.531 1 53.31 182 LYS B CA 1
ATOM 2908 C C . LYS B 1 182 ? -6.77 12.789 -12.875 1 53.31 182 LYS B C 1
ATOM 2910 O O . LYS B 1 182 ? -7.684 11.969 -12.969 1 53.31 182 LYS B O 1
ATOM 2915 N N . SER B 1 183 ? -5.547 12.625 -13.086 1 50.25 183 SER B N 1
ATOM 2916 C CA . SER B 1 183 ? -5.141 11.273 -13.461 1 50.25 183 SER B CA 1
ATOM 2917 C C . SER B 1 183 ? -5.383 10.289 -12.328 1 50.25 183 SER B C 1
ATOM 2919 O O . SER B 1 183 ? -5.836 9.164 -12.555 1 50.25 183 SER B O 1
ATOM 2921 N N . MET B 1 184 ? -5.004 10.789 -11.18 1 50.31 184 MET B N 1
ATOM 2922 C CA . MET B 1 184 ? -5.293 9.914 -10.047 1 50.31 184 MET B CA 1
ATOM 2923 C C . MET B 1 184 ? -6.789 9.648 -9.93 1 50.31 184 MET B C 1
ATOM 2925 O O . MET B 1 184 ? -7.203 8.516 -9.68 1 50.31 184 MET B O 1
ATOM 2929 N N . SER B 1 185 ? -7.535 10.781 -10.203 1 49.03 185 SER B N 1
ATOM 2930 C CA . SER B 1 185 ? -8.984 10.617 -10.172 1 49.03 185 SER B CA 1
ATOM 2931 C C . SER B 1 185 ? -9.461 9.703 -11.289 1 49.03 185 SER B C 1
ATOM 2933 O O . SER B 1 185 ? -10.438 8.961 -11.125 1 49.03 185 SER B O 1
ATOM 2935 N N . ALA B 1 186 ? -8.859 9.867 -12.453 1 48.84 186 ALA B N 1
ATOM 2936 C CA . ALA B 1 186 ? -9.242 9.039 -13.602 1 48.84 186 ALA B CA 1
ATOM 2937 C C . ALA B 1 186 ? -8.883 7.578 -13.359 1 48.84 186 ALA B C 1
ATOM 2939 O O . ALA B 1 186 ? -9.594 6.676 -13.812 1 48.84 186 ALA B O 1
ATOM 2940 N N . VAL B 1 187 ? -7.781 7.43 -13.023 1 44.34 187 VAL B N 1
ATOM 2941 C CA . VAL B 1 187 ? -7.375 6.062 -12.711 1 44.34 187 VAL B CA 1
ATOM 2942 C C . VAL B 1 187 ? -8.422 5.398 -11.82 1 44.34 187 VAL B C 1
ATOM 2944 O O . VAL B 1 187 ? -8.758 4.227 -12.016 1 44.34 187 VAL B O 1
ATOM 2947 N N . PHE B 1 188 ? -8.906 6.258 -11.047 1 43.31 188 PHE B N 1
ATOM 2948 C CA . PHE B 1 188 ? -9.773 5.668 -10.031 1 43.31 188 PHE B CA 1
ATOM 2949 C C . PHE B 1 188 ? -11.242 5.832 -10.422 1 43.31 188 PHE B C 1
ATOM 2951 O O . PHE B 1 188 ? -12.109 5.156 -9.867 1 43.31 188 PHE B O 1
ATOM 2958 N N . GLY B 1 189 ? -11.516 6.832 -11.273 1 41.88 189 GLY B N 1
ATOM 2959 C CA . GLY B 1 189 ? -12.875 7.051 -11.75 1 41.88 189 GLY B CA 1
ATOM 2960 C C . GLY B 1 189 ? -13.32 6.027 -12.781 1 41.88 189 GLY B C 1
ATOM 2961 O O . GLY B 1 189 ? -14.414 6.137 -13.336 1 41.88 189 GLY B O 1
ATOM 2962 N N . ARG B 1 190 ? -12.406 5.348 -13.289 1 37.78 190 ARG B N 1
ATOM 2963 C CA . ARG B 1 190 ? -13.031 4.449 -14.25 1 37.78 190 ARG B CA 1
ATOM 2964 C C . ARG B 1 190 ? -14.133 3.629 -13.594 1 37.78 190 ARG B C 1
ATOM 2966 O O . ARG B 1 190 ? -13.867 2.789 -12.734 1 37.78 190 ARG B O 1
ATOM 2973 N N . ARG B 1 191 ? -15.305 4.223 -13.531 1 35.78 191 ARG B N 1
ATOM 2974 C CA . ARG B 1 191 ? -16.609 3.627 -13.258 1 35.78 191 ARG B CA 1
ATOM 2975 C C . ARG B 1 191 ? -16.703 2.221 -13.844 1 35.78 191 ARG B C 1
ATOM 2977 O O . ARG B 1 191 ? -16.391 2.01 -15.023 1 35.78 191 ARG B O 1
ATOM 2984 N N . ARG B 1 192 ? -16.719 1.088 -13.031 1 36.22 192 ARG B N 1
ATOM 2985 C CA . ARG B 1 192 ? -17.344 -0.145 -13.492 1 36.22 192 ARG B CA 1
ATOM 2986 C C . ARG B 1 192 ? -18.609 0.153 -14.297 1 36.22 192 ARG B C 1
ATOM 2988 O O . ARG B 1 192 ? -19.516 0.831 -13.805 1 36.22 192 ARG B O 1
ATOM 2995 N N . THR B 1 193 ? -18.656 0.275 -15.57 1 28.14 193 THR B N 1
ATOM 2996 C CA . THR B 1 193 ? -19.906 -0.147 -16.203 1 28.14 193 THR B CA 1
ATOM 2997 C C . THR B 1 193 ? -20.469 -1.379 -15.5 1 28.14 193 THR B C 1
ATOM 2999 O O . THR B 1 193 ? -19.734 -2.336 -15.227 1 28.14 193 THR B O 1
ATOM 3002 N N . ASP B 1 194 ? -21.625 -1.326 -14.742 1 26.75 194 ASP B N 1
ATOM 3003 C CA . ASP B 1 194 ? -22.594 -2.295 -14.25 1 26.75 194 ASP B CA 1
ATOM 3004 C C . ASP B 1 194 ? -22.656 -3.52 -15.156 1 26.75 194 ASP B C 1
ATOM 3006 O O . ASP B 1 194 ? -22.953 -3.402 -16.344 1 26.75 194 ASP B O 1
ATOM 3010 N N . SER B 1 195 ? -21.812 -4.488 -15.211 1 22.97 195 SER B N 1
ATOM 3011 C CA . SER B 1 195 ? -22.438 -5.668 -15.797 1 22.97 195 SER B CA 1
ATOM 3012 C C . SER B 1 195 ? -23.781 -5.949 -15.148 1 22.97 195 SER B C 1
ATOM 3014 O O . SER B 1 195 ? -23.859 -6.309 -13.969 1 22.97 195 SER B O 1
ATOM 3016 N N . PHE B 1 196 ? -24.828 -5.227 -15.531 1 21.39 196 PHE B N 1
ATOM 3017 C CA . PHE B 1 196 ? -26.125 -5.891 -15.602 1 21.39 196 PHE B CA 1
ATOM 3018 C C . PHE B 1 196 ? -26.031 -7.18 -16.406 1 21.39 196 PHE B C 1
ATOM 3020 O O . PHE B 1 196 ? -25.312 -7.246 -17.406 1 21.39 196 PHE B O 1
#

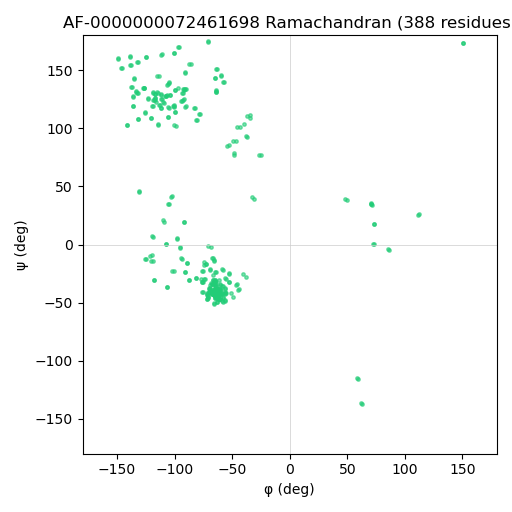Solvent-accessible surface area (backbone atoms only — not comparable to full-atom values): 20497 Å² total; per-residue (Å²): 88,79,46,34,36,30,45,44,43,51,72,91,30,44,65,65,22,38,51,43,15,60,58,48,67,41,71,55,93,61,61,64,69,46,28,34,40,39,33,36,71,46,74,29,95,88,36,58,35,33,43,34,38,40,40,52,60,57,44,71,86,36,75,69,21,46,52,49,48,51,49,46,63,69,63,30,58,30,37,41,36,34,16,25,27,57,32,52,65,28,44,55,49,39,54,52,50,52,53,53,46,41,74,73,55,51,79,53,30,42,30,41,33,37,20,48,51,84,44,57,91,52,54,57,46,60,67,65,59,54,44,49,54,18,57,77,67,72,32,43,66,48,74,25,22,42,82,78,32,55,67,51,46,45,48,53,53,48,54,39,52,52,37,41,42,62,60,39,57,79,48,86,72,77,68,50,49,70,45,45,56,49,44,52,46,44,54,54,51,65,66,76,74,73,83,119,88,80,46,35,35,28,44,45,39,50,73,92,31,44,66,63,23,38,50,43,15,59,57,46,66,40,71,55,92,62,60,64,67,47,27,35,39,39,34,36,72,45,72,29,97,87,37,59,35,33,42,34,40,40,40,53,61,55,44,72,85,38,76,69,22,46,50,50,49,51,49,45,62,69,63,32,58,30,38,40,36,34,16,25,26,58,32,53,67,28,43,55,51,39,54,51,49,51,52,53,44,42,74,72,55,52,80,52,30,42,29,40,33,37,20,49,50,83,43,58,92,52,54,57,47,60,68,66,57,53,46,49,54,18,56,76,68,73,32,44,68,48,73,26,21,43,82,77,33,55,67,50,47,47,48,51,54,49,54,39,51,53,36,40,41,62,59,39,59,79,45,87,72,80,67,52,48,71,45,45,57,49,45,52,45,46,55,54,51,64,67,76,73,75,83,121

pLDDT: mean 83.73, std 18.58, range [21.39, 98.81]